Protein AF-0000000078271398 (afdb_homodimer)

InterPro domains:
  IPR007197 Radical SAM [PF04055] (53-225)
  IPR007197 Radical SAM [PS51918] (45-285)
  IPR007197 Radical SAM [SFLDS00029] (2-360)
  IPR013785 Aldolase-type TIM barrel [G3DSA:3.20.20.70] (2-348)
  IPR020050 FO synthase, subunit 2 [SFLDF00343] (2-360)
  IPR020050 FO synthase, subunit 2 [TIGR00423] (45-357)
  IPR022432 Aminodeoxyfutalosine synthase [MF_00993] (1-360)
  IPR022432 Aminodeoxyfutalosine synthase [TIGR03700] (4-357)
  IPR034405 F420, menaquinone cofactor biosynthesis [PTHR43076] (3-357)
  IPR045567 CofH/MqnC-like, C-terminal domain [PF19288] (243-355)
  IPR058240 Radical SAM superfamily [SSF102114] (18-349)

Foldseek 3Di:
DQLLVCLVVLHADDLVSLLCLVVDDLVSLLVSLLVLLCVQPNQEFEAAQEEEDAQWLCAPWDFQQFLSNCCVVPVVPTDGHDLVRLVVVVVVSVVVPHQEYEYEYHLHLPDALCRVLLSLLVNCVVPVRRAYAYDALQRLVSNCVNVVDDLLRSLVSNVVSHHQEYEAPQCQFQPVVVCCVGIPPTDHSVSNLVSLLSNLLVQGEYAHEYEDQAPDDSSRLSVRLLSLLVSQVVSVVSVSNYHHQEYEYAYRQAANGRRPDRDDDDLSNVLSSLSSSSSNNSRHSAYEDACQRVHPVSRLVSSSRNHRYHYYQHCADPRSVSSPRPSGHGDDPVVSQVSSVVSPGWYFYAHPNRHTDDIHD/DQLLVCLVVLHADDLVSLLCLVVDDLVSLLVSLLVLLCVQPNQEFEAAQEEEDAQWLCAPWDFQQFLSNCCVVPVVPTDGHDLVRLVVVVVVSVVVPHQEYEYEYHLHLVDALCRVLLSLLVNCVVPVRRAYAYDALQRLVSNCVNVVDDLLRSLVSNVVSHHQEYEAPQCQFQPVVVCCVGINPTDHSVSNLVSLLSNLLVQGEYAHEYEDQAPDDSSRLSVRLLSLLVSQVVSVVSVRNYHHQEYEYAYRQAANGRRPDRDDDDLSNVLSSLSSSSSNNSRHSAYEDACQRVHPVSRLVSSSRNHRYHYYQHAQPPGSVSSPRPSGHGDDPVVSQVSSVVSPGWYFYADPNRHTDDIHD

Radius of gyration: 27.86 Å; Cα contacts (8 Å, |Δi|>4): 1446; chains: 2; bounding box: 64×81×58 Å

Structure (mmCIF, N/CA/C/O backbone):
data_AF-0000000078271398-model_v1
#
loop_
_entity.id
_entity.type
_entity.pdbx_description
1 polymer 'Aminodeoxyfutalosine synthase'
#
loop_
_atom_site.group_PDB
_atom_site.id
_atom_site.type_symbol
_atom_site.label_atom_id
_atom_site.label_alt_id
_atom_site.label_comp_id
_atom_site.label_asym_id
_atom_site.label_entity_id
_atom_site.label_seq_id
_atom_site.pdbx_PDB_ins_code
_atom_site.Cartn_x
_atom_site.Cartn_y
_atom_site.Cartn_z
_atom_site.occupancy
_atom_site.B_iso_or_equiv
_atom_site.auth_seq_id
_atom_site.auth_comp_id
_atom_site.auth_asym_id
_atom_site.auth_atom_id
_atom_site.pdbx_PDB_model_num
ATOM 1 N N . MET A 1 1 ? -25.766 -6.652 -24.719 1 73.62 1 MET A N 1
ATOM 2 C CA . MET A 1 1 ? -25.703 -6.293 -23.312 1 73.62 1 MET A CA 1
ATOM 3 C C . MET A 1 1 ? -24.406 -5.551 -22.984 1 73.62 1 MET A C 1
ATOM 5 O O . MET A 1 1 ? -23.344 -5.93 -23.453 1 73.62 1 MET A O 1
ATOM 9 N N . ASN A 1 2 ? -24.547 -4.453 -22.328 1 91.25 2 ASN A N 1
ATOM 10 C CA . ASN A 1 2 ? -23.344 -3.691 -22.031 1 91.25 2 ASN A CA 1
ATOM 11 C C . ASN A 1 2 ? -22.516 -4.352 -20.922 1 91.25 2 ASN A C 1
ATOM 13 O O . ASN A 1 2 ? -22.969 -5.32 -20.312 1 91.25 2 ASN A O 1
ATOM 17 N N . LEU A 1 3 ? -21.312 -4.207 -20.891 1 95.38 3 LEU A N 1
ATOM 18 C CA . LEU A 1 3 ? -20.344 -4.832 -19.984 1 95.38 3 LEU A CA 1
ATOM 19 C C . LEU A 1 3 ? -20.859 -4.84 -18.562 1 95.38 3 LEU A C 1
ATOM 21 O O . LEU A 1 3 ? -20.766 -5.855 -17.859 1 95.38 3 LEU A O 1
ATOM 25 N N . ILE A 1 4 ? -21.531 -3.793 -18.109 1 95.31 4 ILE A N 1
ATOM 26 C CA . ILE A 1 4 ? -22.047 -3.662 -16.75 1 95.31 4 ILE A CA 1
ATOM 27 C C . ILE A 1 4 ? -23.188 -4.648 -16.531 1 95.31 4 ILE A C 1
ATOM 29 O O . ILE A 1 4 ? -23.297 -5.266 -15.477 1 95.31 4 ILE A O 1
ATOM 33 N N . ASP A 1 5 ? -24.047 -4.801 -17.547 1 95.56 5 ASP A N 1
ATOM 34 C CA . ASP A 1 5 ? -25.141 -5.766 -17.469 1 95.56 5 ASP A CA 1
ATOM 35 C C . ASP A 1 5 ? -24.609 -7.188 -17.297 1 95.56 5 ASP A C 1
ATOM 37 O O . ASP A 1 5 ? -25.156 -7.977 -16.531 1 95.56 5 ASP A O 1
ATOM 41 N N . LYS A 1 6 ? -23.594 -7.477 -18.047 1 96.25 6 LYS A N 1
ATOM 42 C CA . LYS A 1 6 ? -23 -8.805 -17.953 1 96.25 6 LYS A CA 1
ATOM 43 C C . LYS A 1 6 ? -22.422 -9.047 -16.562 1 96.25 6 LYS A C 1
ATOM 45 O O . LYS A 1 6 ? -22.578 -10.141 -16.016 1 96.25 6 LYS A O 1
ATOM 50 N N . LEU A 1 7 ? -21.75 -8.016 -16 1 96 7 LEU A N 1
ATOM 51 C CA . LEU A 1 7 ? -21.188 -8.117 -14.656 1 96 7 LEU A CA 1
ATOM 52 C C . LEU A 1 7 ? -22.297 -8.281 -13.617 1 96 7 LEU A C 1
ATOM 54 O O . LEU A 1 7 ? -22.172 -9.102 -12.703 1 96 7 LEU A O 1
ATOM 58 N N . GLU A 1 8 ? -23.422 -7.562 -13.805 1 95.31 8 GLU A N 1
ATOM 59 C CA . GLU A 1 8 ? -24.547 -7.633 -12.883 1 95.31 8 GLU A CA 1
ATOM 60 C C . GLU A 1 8 ? -25.172 -9.023 -12.883 1 95.31 8 GLU A C 1
ATOM 62 O O . GLU A 1 8 ? -25.656 -9.492 -11.852 1 95.31 8 GLU A O 1
ATOM 67 N N . ASN A 1 9 ? -25.078 -9.672 -13.992 1 94.12 9 ASN A N 1
ATOM 68 C CA . ASN A 1 9 ? -25.703 -10.977 -14.141 1 94.12 9 ASN A CA 1
ATOM 69 C C . ASN A 1 9 ? -24.688 -12.109 -14.031 1 94.12 9 ASN A C 1
ATOM 71 O O . ASN A 1 9 ? -25 -13.258 -14.344 1 94.12 9 ASN A O 1
ATOM 75 N N . ASN A 1 10 ? -23.453 -11.797 -13.695 1 92 10 ASN A N 1
ATOM 76 C CA . ASN A 1 10 ? -22.375 -12.773 -13.516 1 92 10 ASN A CA 1
ATOM 77 C C . ASN A 1 10 ? -22.141 -13.594 -14.781 1 92 10 ASN A C 1
ATOM 79 O O . ASN A 1 10 ? -21.953 -14.812 -14.703 1 92 10 ASN A O 1
ATOM 83 N N . GLN A 1 11 ? -22.281 -12.914 -15.844 1 95.44 11 GLN A N 1
ATOM 84 C CA . GLN A 1 11 ? -22.031 -13.602 -17.109 1 95.44 11 GLN A CA 1
ATOM 85 C C . GLN A 1 11 ? -20.531 -13.742 -17.359 1 95.44 11 GLN A C 1
ATOM 87 O O . GLN A 1 11 ? -19.766 -12.812 -17.141 1 95.44 11 GLN A O 1
ATOM 92 N N . ARG A 1 12 ? -20.172 -14.969 -17.781 1 96.94 12 ARG A N 1
ATOM 93 C CA . ARG A 1 12 ? -18.781 -15.227 -18.125 1 96.94 12 ARG A CA 1
ATOM 94 C C . ARG A 1 12 ? -18.328 -14.359 -19.297 1 96.94 12 ARG A C 1
ATOM 96 O O . ARG A 1 12 ? -19.016 -14.281 -20.312 1 96.94 12 ARG A O 1
ATOM 103 N N . LEU A 1 13 ? -17.188 -13.68 -19.156 1 97.88 13 LEU A N 1
ATOM 104 C CA . LEU A 1 13 ? -16.688 -12.742 -20.172 1 97.88 13 LEU A CA 1
ATOM 105 C C . LEU A 1 13 ? -15.641 -13.406 -21.062 1 97.88 13 LEU A C 1
ATOM 107 O O . LEU A 1 13 ? -14.805 -14.172 -20.578 1 97.88 13 LEU A O 1
ATOM 111 N N . GLU A 1 14 ? -15.727 -13.117 -22.297 1 97.44 14 GLU A N 1
ATOM 112 C CA . GLU A 1 14 ? -14.703 -13.523 -23.25 1 97.44 14 GLU A CA 1
ATOM 113 C C . GLU A 1 14 ? -13.742 -12.375 -23.547 1 97.44 14 GLU A C 1
ATOM 115 O O . GLU A 1 14 ? -13.812 -11.32 -22.922 1 97.44 14 GLU A O 1
ATOM 120 N N . PHE A 1 15 ? -12.844 -12.602 -24.453 1 97.5 15 PHE A N 1
ATOM 121 C CA . PHE A 1 15 ? -11.703 -11.727 -24.672 1 97.5 15 PHE A CA 1
ATOM 122 C C . PHE A 1 15 ? -12.164 -10.297 -24.938 1 97.5 15 PHE A C 1
ATOM 124 O O . PHE A 1 15 ? -11.68 -9.359 -24.297 1 97.5 15 PHE A O 1
ATOM 131 N N . ASP A 1 16 ? -13.148 -10.078 -25.797 1 96.25 16 ASP A N 1
ATOM 132 C CA . ASP A 1 16 ? -13.555 -8.75 -26.234 1 96.25 16 ASP A CA 1
ATOM 133 C C . ASP A 1 16 ? -14.148 -7.949 -25.078 1 96.25 16 ASP A C 1
ATOM 135 O O . ASP A 1 16 ? -13.891 -6.75 -24.938 1 96.25 16 ASP A O 1
ATOM 139 N N . ASP A 1 17 ? -14.891 -8.633 -24.266 1 96.88 17 ASP A N 1
ATOM 140 C CA . ASP A 1 17 ? -15.461 -7.98 -23.094 1 96.88 17 ASP A CA 1
ATOM 141 C C . ASP A 1 17 ? -14.406 -7.809 -21.984 1 96.88 17 ASP A C 1
ATOM 143 O O . ASP A 1 17 ? -14.406 -6.809 -21.266 1 96.88 17 ASP A O 1
ATOM 147 N N . ALA A 1 18 ? -13.5 -8.781 -21.891 1 97.75 18 ALA A N 1
ATOM 148 C CA . ALA A 1 18 ? -12.5 -8.797 -20.828 1 97.75 18 ALA A CA 1
ATOM 149 C C . ALA A 1 18 ? -11.57 -7.59 -20.922 1 97.75 18 ALA A C 1
ATOM 151 O O . ALA A 1 18 ? -11.227 -6.973 -19.922 1 97.75 18 ALA A O 1
ATOM 152 N N . ILE A 1 19 ? -11.203 -7.246 -22.141 1 97.31 19 ILE A N 1
ATOM 153 C CA . ILE A 1 19 ? -10.273 -6.145 -22.359 1 97.31 19 ILE A CA 1
ATOM 154 C C . ILE A 1 19 ? -10.922 -4.832 -21.906 1 97.31 19 ILE A C 1
ATOM 156 O O . ILE A 1 19 ? -10.234 -3.934 -21.422 1 97.31 19 ILE A O 1
ATOM 160 N N . LYS A 1 20 ? -12.227 -4.719 -22.016 1 97.5 20 LYS A N 1
ATOM 161 C CA . LYS A 1 20 ? -12.961 -3.496 -21.688 1 97.5 20 LYS A CA 1
ATOM 162 C C . LYS A 1 20 ? -13.031 -3.281 -20.188 1 97.5 20 LYS A C 1
ATOM 164 O O . LYS A 1 20 ? -13.367 -2.188 -19.719 1 97.5 20 LYS A O 1
ATOM 169 N N . LEU A 1 21 ? -12.719 -4.281 -19.422 1 98 21 LEU A N 1
ATOM 170 C CA . LEU A 1 21 ? -12.719 -4.148 -17.969 1 98 21 LEU A CA 1
ATOM 171 C C . LEU A 1 21 ? -11.703 -3.107 -17.516 1 98 21 LEU A C 1
ATOM 173 O O . LEU A 1 21 ? -11.914 -2.416 -16.516 1 98 21 LEU A O 1
ATOM 177 N N . TYR A 1 22 ? -10.602 -3 -18.281 1 95.56 22 TYR A N 1
ATOM 178 C CA . TYR A 1 22 ? -9.555 -2.043 -17.938 1 95.56 22 TYR A CA 1
ATOM 179 C C . TYR A 1 22 ? -10.07 -0.612 -18.047 1 95.56 22 TYR A C 1
ATOM 181 O O . TYR A 1 22 ? -9.484 0.311 -17.469 1 95.56 22 TYR A O 1
ATOM 189 N N . ASP A 1 23 ? -11.156 -0.439 -18.781 1 94.56 23 ASP A N 1
ATOM 190 C CA . ASP A 1 23 ? -11.695 0.899 -19 1 94.56 23 ASP A CA 1
ATOM 191 C C . ASP A 1 23 ? -12.625 1.321 -17.859 1 94.56 23 ASP A C 1
ATOM 193 O O . ASP A 1 23 ? -12.977 2.496 -17.75 1 94.56 23 ASP A O 1
ATOM 197 N N . LEU A 1 24 ? -13.039 0.385 -17.062 1 94.69 24 LEU A N 1
ATOM 198 C CA . LEU A 1 24 ? -13.891 0.715 -15.93 1 94.69 24 LEU A CA 1
ATOM 199 C C . LEU A 1 24 ? -13.109 1.455 -14.852 1 94.69 24 LEU A C 1
ATOM 201 O O . LEU A 1 24 ? -11.898 1.24 -14.703 1 94.69 24 LEU A O 1
ATOM 205 N N . ASP A 1 25 ? -13.805 2.318 -14.164 1 92.5 25 ASP A N 1
ATOM 206 C CA . ASP A 1 25 ? -13.156 2.961 -13.016 1 92.5 25 ASP A CA 1
ATOM 207 C C . ASP A 1 25 ? -12.867 1.949 -11.914 1 92.5 25 ASP A C 1
ATOM 209 O O . ASP A 1 25 ? -13.523 0.914 -11.82 1 92.5 25 ASP A O 1
ATOM 213 N N . LEU A 1 26 ? -11.93 2.26 -11.109 1 93.75 26 LEU A N 1
ATOM 214 C CA . LEU A 1 26 ? -11.367 1.359 -10.109 1 93.75 26 LEU A CA 1
ATOM 215 C C . LEU A 1 26 ? -12.453 0.861 -9.164 1 93.75 26 LEU A C 1
ATOM 217 O O . LEU A 1 26 ? -12.492 -0.323 -8.82 1 93.75 26 LEU A O 1
ATOM 221 N N . PHE A 1 27 ? -13.391 1.718 -8.766 1 94.12 27 PHE A N 1
ATOM 222 C CA . PHE A 1 27 ? -14.391 1.393 -7.75 1 94.12 27 PHE A CA 1
ATOM 223 C C . PHE A 1 27 ? -15.445 0.442 -8.312 1 94.12 27 PHE A C 1
ATOM 225 O O . PHE A 1 27 ? -15.859 -0.495 -7.629 1 94.12 27 PHE A O 1
ATOM 232 N N . THR A 1 28 ? -15.828 0.708 -9.57 1 94.5 28 THR A N 1
ATOM 233 C CA . THR A 1 28 ? -16.766 -0.199 -10.219 1 94.5 28 THR A CA 1
ATOM 234 C C . THR A 1 28 ? -16.156 -1.589 -10.375 1 94.5 28 THR A C 1
ATOM 236 O O . THR A 1 28 ? -16.797 -2.592 -10.039 1 94.5 28 THR A O 1
ATOM 239 N N . LEU A 1 29 ? -14.961 -1.568 -10.859 1 95.5 29 LEU A N 1
ATOM 240 C CA . LEU A 1 29 ? -14.258 -2.832 -11.039 1 95.5 29 LEU A CA 1
ATOM 241 C C . LEU A 1 29 ? -14.109 -3.562 -9.711 1 95.5 29 LEU A C 1
ATOM 243 O O . LEU A 1 29 ? -14.383 -4.762 -9.617 1 95.5 29 LEU A O 1
ATOM 247 N N . GLY A 1 30 ? -13.664 -2.846 -8.672 1 96.06 30 GLY A N 1
ATOM 248 C CA . GLY A 1 30 ? -13.492 -3.414 -7.348 1 96.06 30 GLY A CA 1
ATOM 249 C C . GLY A 1 30 ? -14.773 -3.969 -6.766 1 96.06 30 GLY A C 1
ATOM 250 O O . GLY A 1 30 ? -14.781 -5.047 -6.164 1 96.06 30 GLY A O 1
ATOM 251 N N . LYS A 1 31 ? -15.852 -3.273 -6.977 1 95.25 31 LYS A N 1
ATOM 252 C CA . LYS A 1 31 ? -17.156 -3.682 -6.465 1 95.25 31 LYS A CA 1
ATOM 253 C C . LYS A 1 31 ? -17.562 -5.055 -7 1 95.25 31 LYS A C 1
ATOM 255 O O . LYS A 1 31 ? -17.953 -5.938 -6.23 1 95.25 31 LYS A O 1
ATOM 260 N N . TYR A 1 32 ? -17.422 -5.223 -8.273 1 96.75 32 TYR A N 1
ATOM 261 C CA . TYR A 1 32 ? -17.812 -6.492 -8.875 1 96.75 32 TYR A CA 1
ATOM 262 C C . TYR A 1 32 ? -16.844 -7.605 -8.5 1 96.75 32 TYR A C 1
ATOM 264 O O . TYR A 1 32 ? -17.266 -8.727 -8.219 1 96.75 32 TYR A O 1
ATOM 272 N N . ALA A 1 33 ? -15.531 -7.285 -8.531 1 97.94 33 ALA A N 1
ATOM 273 C CA . ALA A 1 33 ? -14.539 -8.281 -8.125 1 97.94 33 ALA A CA 1
ATOM 274 C C . ALA A 1 33 ? -14.766 -8.734 -6.684 1 97.94 33 ALA A C 1
ATOM 276 O O . ALA A 1 33 ? -14.719 -9.93 -6.387 1 97.94 33 ALA A O 1
ATOM 277 N N . ASN A 1 34 ? -15.062 -7.785 -5.832 1 96.62 34 ASN A N 1
ATOM 278 C CA . ASN A 1 34 ? -15.273 -8.094 -4.422 1 96.62 34 ASN A CA 1
ATOM 279 C C . ASN A 1 34 ? -16.562 -8.875 -4.199 1 96.62 34 ASN A C 1
ATOM 281 O O . ASN A 1 34 ? -16.641 -9.719 -3.309 1 96.62 34 ASN A O 1
ATOM 285 N N . LYS A 1 35 ? -17.562 -8.516 -4.965 1 96.44 35 LYS A N 1
ATOM 286 C CA . LYS A 1 35 ? -18.812 -9.289 -4.891 1 96.44 35 LYS A CA 1
ATOM 287 C C . LYS A 1 35 ? -18.547 -10.766 -5.164 1 96.44 35 LYS A C 1
ATOM 289 O O . LYS A 1 35 ? -19.047 -11.633 -4.434 1 96.44 35 LYS A O 1
ATOM 294 N N . ILE A 1 36 ? -17.766 -11.07 -6.152 1 97.44 36 ILE A N 1
ATOM 295 C CA . ILE A 1 36 ? -17.438 -12.438 -6.516 1 97.44 36 ILE A CA 1
ATOM 296 C C . ILE A 1 36 ? -16.594 -13.078 -5.406 1 97.44 36 ILE A C 1
ATOM 298 O O . ILE A 1 36 ? -16.859 -14.203 -4.992 1 97.44 36 ILE A O 1
ATOM 302 N N . ARG A 1 37 ? -15.648 -12.336 -4.941 1 97.38 37 ARG A N 1
ATOM 303 C CA . ARG A 1 37 ? -14.773 -12.812 -3.873 1 97.38 37 ARG A CA 1
ATOM 304 C C . ARG A 1 37 ? -15.578 -13.164 -2.625 1 97.38 37 ARG A C 1
ATOM 306 O O . ARG A 1 37 ? -15.352 -14.211 -2.01 1 97.38 37 ARG A O 1
ATOM 313 N N . GLU A 1 38 ? -16.5 -12.344 -2.221 1 96.5 38 GLU A N 1
ATOM 314 C CA . GLU A 1 38 ? -17.297 -12.57 -1.025 1 96.5 38 GLU A CA 1
ATOM 315 C C . GLU A 1 38 ? -18.219 -13.781 -1.201 1 96.5 38 GLU A C 1
ATOM 317 O O . GLU A 1 38 ? -18.484 -14.508 -0.243 1 96.5 38 GLU A O 1
ATOM 322 N N . ALA A 1 39 ? -18.703 -13.938 -2.383 1 96.69 39 ALA A N 1
ATOM 323 C CA . ALA A 1 39 ? -19.531 -15.102 -2.658 1 96.69 39 ALA A CA 1
ATOM 324 C C . ALA A 1 39 ? -18.734 -16.391 -2.508 1 96.69 39 ALA A C 1
ATOM 326 O O . ALA A 1 39 ? -19.281 -17.422 -2.086 1 96.69 39 ALA A O 1
ATOM 327 N N . LYS A 1 40 ? -17.438 -16.375 -2.764 1 96.81 40 LYS A N 1
ATOM 328 C CA . LYS A 1 40 ? -16.594 -17.578 -2.74 1 96.81 40 LYS A CA 1
ATOM 329 C C . LYS A 1 40 ? -16 -17.797 -1.354 1 96.81 40 LYS A C 1
ATOM 331 O O . LYS A 1 40 ? -15.953 -18.922 -0.866 1 96.81 40 LYS A O 1
ATOM 336 N N . ASN A 1 41 ? -15.547 -16.688 -0.796 1 96.88 41 ASN A N 1
ATOM 337 C CA . ASN A 1 41 ? -14.695 -16.859 0.373 1 96.88 41 ASN A CA 1
ATOM 338 C C . ASN A 1 41 ? -15.164 -16 1.543 1 96.88 41 ASN A C 1
ATOM 340 O O . ASN A 1 41 ? -14.523 -15.969 2.594 1 96.88 41 ASN A O 1
ATOM 344 N N . GLY A 1 42 ? -16.281 -15.273 1.377 1 96.5 42 GLY A N 1
ATOM 345 C CA . GLY A 1 42 ? -16.719 -14.367 2.428 1 96.5 42 GLY A CA 1
ATOM 346 C C . GLY A 1 42 ? -15.688 -13.32 2.777 1 96.5 42 GLY A C 1
ATOM 347 O O . GLY A 1 42 ? -15.109 -12.688 1.887 1 96.5 42 GLY A O 1
ATOM 348 N N . LYS A 1 43 ? -15.461 -13.078 4.062 1 95.69 43 LYS A N 1
ATOM 349 C CA . LYS A 1 43 ? -14.5 -12.086 4.52 1 95.69 43 LYS A CA 1
ATOM 350 C C . LYS A 1 43 ? -13.172 -12.734 4.895 1 95.69 43 LYS A C 1
ATOM 352 O O . LYS A 1 43 ? -12.297 -12.086 5.473 1 95.69 43 LYS A O 1
ATOM 357 N N . LYS A 1 44 ? -13.016 -13.953 4.562 1 98 44 LYS A N 1
ATOM 358 C CA . LYS A 1 44 ? -11.805 -14.68 4.934 1 98 44 LYS A CA 1
ATOM 359 C C . LYS A 1 44 ? -10.617 -14.234 4.086 1 98 44 LYS A C 1
ATOM 361 O O . LYS A 1 44 ? -10.75 -14.023 2.879 1 98 44 LYS A O 1
ATOM 366 N N . VAL A 1 45 ? -9.531 -14.047 4.676 1 97.06 45 VAL A N 1
ATOM 367 C CA . VAL A 1 45 ? -8.234 -13.828 4.043 1 97.06 45 VAL A CA 1
ATOM 368 C C . VAL A 1 45 ? -7.25 -14.898 4.5 1 97.06 45 VAL A C 1
ATOM 370 O O . VAL A 1 45 ? -7.023 -15.07 5.699 1 97.06 45 VAL A O 1
ATOM 373 N N . TYR A 1 46 ? -6.703 -15.547 3.557 1 96.56 46 TYR A N 1
ATOM 374 C CA . TYR A 1 46 ? -5.895 -16.719 3.861 1 96.56 46 TYR A CA 1
ATOM 375 C C . TYR A 1 46 ? -4.414 -16.359 3.914 1 96.56 46 TYR A C 1
ATOM 377 O O . TYR A 1 46 ? -3.973 -15.414 3.256 1 96.56 46 TYR A O 1
ATOM 385 N N . PHE A 1 47 ? -3.703 -17.062 4.75 1 93.25 47 PHE A N 1
ATOM 386 C CA . PHE A 1 47 ? -2.246 -17.016 4.785 1 93.25 47 PHE A CA 1
ATOM 387 C C . PHE A 1 47 ? -1.671 -18.359 5.188 1 93.25 47 PHE A C 1
ATOM 389 O O . PHE A 1 47 ? -2.391 -19.219 5.703 1 93.25 47 PHE A O 1
ATOM 396 N N . ASN A 1 48 ? -0.465 -18.578 4.824 1 92.06 48 ASN A N 1
ATOM 397 C CA . ASN A 1 48 ? 0.176 -19.828 5.191 1 92.06 48 ASN A CA 1
ATOM 398 C C . ASN A 1 48 ? 1.549 -19.594 5.812 1 92.06 48 ASN A C 1
ATOM 400 O O . ASN A 1 48 ? 2.057 -18.469 5.812 1 92.06 48 ASN A O 1
ATOM 404 N N . ILE A 1 49 ? 1.981 -20.578 6.496 1 87.88 49 ILE A N 1
ATOM 405 C CA . ILE A 1 49 ? 3.344 -20.609 7.02 1 87.88 49 ILE A CA 1
ATOM 406 C C . ILE A 1 49 ? 4.203 -21.531 6.16 1 87.88 49 ILE A C 1
ATOM 408 O O . ILE A 1 49 ? 4.074 -22.75 6.23 1 87.88 49 ILE A O 1
ATOM 412 N N . ASN A 1 50 ? 4.957 -20.906 5.316 1 87.88 50 ASN A N 1
ATOM 413 C CA . ASN A 1 50 ? 5.762 -21.688 4.379 1 87.88 50 ASN A CA 1
ATOM 414 C C . ASN A 1 50 ? 7.191 -21.156 4.297 1 87.88 50 ASN A C 1
ATOM 416 O O . ASN A 1 50 ? 7.52 -20.141 4.902 1 87.88 50 ASN A O 1
ATOM 420 N N . ARG A 1 51 ? 8.023 -22 3.717 1 87.38 51 ARG A N 1
ATOM 421 C CA . ARG A 1 51 ? 9.422 -21.672 3.475 1 87.38 51 ARG A CA 1
ATOM 422 C C . ARG A 1 51 ? 9.82 -21.984 2.033 1 87.38 51 ARG A C 1
ATOM 424 O O . ARG A 1 51 ? 9.508 -23.047 1.515 1 87.38 51 ARG A O 1
ATOM 431 N N . HIS A 1 52 ? 10.453 -21.016 1.473 1 88.88 52 HIS A N 1
ATOM 432 C CA . HIS A 1 52 ? 11.016 -21.219 0.145 1 88.88 52 HIS A CA 1
ATOM 433 C C . HIS A 1 52 ? 12.469 -21.672 0.233 1 88.88 52 HIS A C 1
ATOM 435 O O . HIS A 1 52 ? 13.266 -21.094 0.979 1 88.88 52 HIS A O 1
ATOM 441 N N . ILE A 1 53 ? 12.773 -22.719 -0.362 1 90.81 53 ILE A N 1
ATOM 442 C CA . ILE A 1 53 ? 14.148 -23.203 -0.473 1 90.81 53 ILE A CA 1
ATOM 443 C C . ILE A 1 53 ? 14.547 -23.281 -1.943 1 90.81 53 ILE A C 1
ATOM 445 O O . ILE A 1 53 ? 13.82 -23.828 -2.768 1 90.81 53 ILE A O 1
ATOM 449 N N . ASN A 1 54 ? 15.594 -22.688 -2.295 1 91.62 54 ASN A N 1
ATOM 450 C CA . ASN A 1 54 ? 16.172 -22.703 -3.637 1 91.62 54 ASN A CA 1
ATOM 451 C C . ASN A 1 54 ? 17.5 -23.453 -3.664 1 91.62 54 ASN A C 1
ATOM 453 O O . ASN A 1 54 ? 18.562 -22.844 -3.43 1 91.62 54 ASN A O 1
ATOM 457 N N . PRO A 1 55 ? 17.484 -24.594 -4.004 1 92.5 55 PRO A N 1
ATOM 458 C CA . PRO A 1 55 ? 18.641 -25.469 -3.83 1 92.5 55 PRO A CA 1
ATOM 459 C C . PRO A 1 55 ? 19.844 -25.047 -4.676 1 92.5 55 PRO A C 1
ATOM 461 O O . PRO A 1 55 ? 20.984 -25.359 -4.34 1 92.5 55 PRO A O 1
ATOM 464 N N . THR A 1 56 ? 19.609 -24.391 -5.773 1 89.81 56 THR A N 1
ATOM 465 C CA . THR A 1 56 ? 20.703 -23.922 -6.621 1 89.81 56 THR A CA 1
ATOM 466 C C . THR A 1 56 ? 20.297 -22.656 -7.383 1 89.81 56 THR A C 1
ATOM 468 O O . THR A 1 56 ? 19.125 -22.453 -7.68 1 89.81 56 THR A O 1
ATOM 471 N N . ASN A 1 57 ? 21.281 -21.797 -7.684 1 87.19 57 ASN A N 1
ATOM 472 C CA . ASN A 1 57 ? 21.031 -20.609 -8.492 1 87.19 57 ASN A CA 1
ATOM 473 C C . ASN A 1 57 ? 21.797 -20.656 -9.805 1 87.19 57 ASN A C 1
ATOM 475 O O . ASN A 1 57 ? 21.906 -19.641 -10.492 1 87.19 57 ASN A O 1
ATOM 479 N N . LEU A 1 58 ? 22.391 -21.828 -10.047 1 84.75 58 LEU A N 1
ATOM 480 C CA . LEU A 1 58 ? 23 -22.047 -11.352 1 84.75 58 LEU A CA 1
ATOM 481 C C . LEU A 1 58 ? 21.953 -22.453 -12.383 1 84.75 58 LEU A C 1
ATOM 483 O O . LEU A 1 58 ? 21.297 -23.484 -12.234 1 84.75 58 LEU A O 1
ATOM 487 N N . CYS A 1 59 ? 21.859 -21.562 -13.461 1 86.31 59 CYS A N 1
ATOM 488 C CA . CYS A 1 59 ? 20.75 -21.797 -14.367 1 86.31 59 CYS A CA 1
ATOM 489 C C . CYS A 1 59 ? 21.219 -21.859 -15.812 1 86.31 59 CYS A C 1
ATOM 491 O O . CYS A 1 59 ? 22.016 -21.016 -16.25 1 86.31 59 CYS A O 1
ATOM 493 N N . ALA A 1 60 ? 20.672 -22.812 -16.406 1 83.25 60 ALA A N 1
ATOM 494 C CA . ALA A 1 60 ? 20.969 -22.969 -17.828 1 83.25 60 ALA A CA 1
ATOM 495 C C . ALA A 1 60 ? 20.234 -21.922 -18.656 1 83.25 60 ALA A C 1
ATOM 497 O O . ALA A 1 60 ? 20.656 -21.594 -19.781 1 83.25 60 ALA A O 1
ATOM 498 N N . ASP A 1 61 ? 19.125 -21.391 -18.172 1 81.06 61 ASP A N 1
ATOM 499 C CA . ASP A 1 61 ? 18.328 -20.391 -18.875 1 81.06 61 ASP A CA 1
ATOM 500 C C . ASP A 1 61 ? 18.859 -18.984 -18.625 1 81.06 61 ASP A C 1
ATOM 502 O O . ASP A 1 61 ? 19.594 -18.75 -17.672 1 81.06 61 ASP A O 1
ATOM 506 N N . VAL A 1 62 ? 18.469 -18.094 -19.594 1 76.94 62 VAL A N 1
ATOM 507 C CA . VAL A 1 62 ? 18.969 -16.719 -19.484 1 76.94 62 VAL A CA 1
ATOM 508 C C . VAL A 1 62 ? 17.797 -15.742 -19.516 1 76.94 62 VAL A C 1
ATOM 510 O O . VAL A 1 62 ? 17.688 -14.922 -20.438 1 76.94 62 VAL A O 1
ATOM 513 N N . CYS A 1 63 ? 17.016 -15.883 -18.516 1 82.31 63 CYS A N 1
ATOM 514 C CA . CYS A 1 63 ? 15.867 -14.984 -18.469 1 82.31 63 CYS A CA 1
ATOM 515 C C . CYS A 1 63 ? 16.297 -13.562 -18.125 1 82.31 63 CYS A C 1
ATOM 517 O O . CYS A 1 63 ? 17.016 -13.352 -17.141 1 82.31 63 CYS A O 1
ATOM 519 N N . LYS A 1 64 ? 15.766 -12.57 -18.75 1 79.19 64 LYS A N 1
ATOM 520 C CA . LYS A 1 64 ? 16.219 -11.188 -18.625 1 79.19 64 LYS A CA 1
ATOM 521 C C . LYS A 1 64 ? 15.664 -10.523 -17.375 1 79.19 64 LYS A C 1
ATOM 523 O O . LYS A 1 64 ? 16.188 -9.5 -16.922 1 79.19 64 LYS A O 1
ATOM 528 N N . PHE A 1 65 ? 14.664 -11.133 -16.859 1 78.44 65 PHE A N 1
ATOM 529 C CA . PHE A 1 65 ? 14 -10.516 -15.719 1 78.44 65 PHE A CA 1
ATOM 530 C C . PHE A 1 65 ? 14.453 -11.164 -14.414 1 78.44 65 PHE A C 1
ATOM 532 O O . PHE A 1 65 ? 14.078 -10.719 -13.328 1 78.44 65 PHE A O 1
ATOM 539 N N . CYS A 1 66 ? 15.211 -12.188 -14.547 1 75.25 66 CYS A N 1
ATOM 540 C CA . CYS A 1 66 ? 15.539 -12.984 -13.367 1 75.25 66 CYS A CA 1
ATOM 541 C C . CYS A 1 66 ? 16.766 -12.43 -12.664 1 75.25 66 CYS A C 1
ATOM 543 O O . CYS A 1 66 ? 17.844 -12.375 -13.25 1 75.25 66 CYS A O 1
ATOM 545 N N . ALA A 1 67 ? 16.562 -12.086 -11.453 1 67.19 67 ALA A N 1
ATOM 546 C CA . ALA A 1 67 ? 17.672 -11.57 -10.68 1 67.19 67 ALA A CA 1
ATOM 547 C C . ALA A 1 67 ? 18.375 -12.68 -9.898 1 67.19 67 ALA A C 1
ATOM 549 O O . ALA A 1 67 ? 19.422 -12.461 -9.281 1 67.19 67 ALA A O 1
ATOM 550 N N . PHE A 1 68 ? 17.812 -13.844 -9.961 1 69.25 68 PHE A N 1
ATOM 551 C CA . PHE A 1 68 ? 18.266 -14.945 -9.117 1 69.25 68 PHE A CA 1
ATOM 552 C C . PHE A 1 68 ? 19.453 -15.656 -9.75 1 69.25 68 PHE A C 1
ATOM 554 O O . PHE A 1 68 ? 20.375 -16.078 -9.047 1 69.25 68 PHE A O 1
ATOM 561 N N . SER A 1 69 ? 19.344 -15.766 -11.031 1 62.16 69 SER A N 1
ATOM 562 C CA . SER A 1 69 ? 20.438 -16.484 -11.688 1 62.16 69 SER A CA 1
ATOM 563 C C . SER A 1 69 ? 21.703 -15.648 -11.703 1 62.16 69 SER A C 1
ATOM 565 O O . SER A 1 69 ? 21.891 -14.789 -12.57 1 62.16 69 SER A O 1
ATOM 567 N N . SER A 1 70 ? 22.438 -15.492 -10.562 1 55.34 70 SER A N 1
ATOM 568 C CA . SER A 1 70 ? 23.547 -14.617 -10.242 1 55.34 70 SER A CA 1
ATOM 569 C C . SER A 1 70 ? 24.781 -14.945 -11.102 1 55.34 70 SER A C 1
ATOM 571 O O . SER A 1 70 ? 25.703 -14.141 -11.188 1 55.34 70 SER A O 1
ATOM 573 N N . HIS A 1 71 ? 24.75 -16.234 -11.617 1 55.53 71 HIS A N 1
ATOM 574 C CA . HIS A 1 71 ? 26.016 -16.578 -12.234 1 55.53 71 HIS A CA 1
ATOM 575 C C . HIS A 1 71 ? 26.344 -15.625 -13.383 1 55.53 71 HIS A C 1
ATOM 577 O O . HIS A 1 71 ? 27.516 -15.484 -13.766 1 55.53 71 HIS A O 1
ATOM 583 N N . ARG A 1 72 ? 25.328 -14.969 -13.727 1 55.38 72 ARG A N 1
ATOM 584 C CA . ARG A 1 72 ? 25.594 -14.047 -14.82 1 55.38 72 ARG A CA 1
ATOM 585 C C . ARG A 1 72 ? 26.172 -12.734 -14.305 1 55.38 72 ARG A C 1
ATOM 587 O O . ARG A 1 72 ? 26.922 -12.062 -15.008 1 55.38 72 ARG A O 1
ATOM 594 N N . GLN A 1 73 ? 25.766 -12.477 -13.047 1 55.56 73 GLN A N 1
ATOM 595 C CA . GLN A 1 73 ? 26.312 -11.219 -12.531 1 55.56 73 GLN A CA 1
ATOM 596 C C . GLN A 1 73 ? 27.656 -11.438 -11.867 1 55.56 73 GLN A C 1
ATOM 598 O O . GLN A 1 73 ? 28.562 -10.602 -12.008 1 55.56 73 GLN A O 1
ATOM 603 N N . SER A 1 74 ? 27.812 -12.531 -11.125 1 59.53 74 SER A N 1
ATOM 604 C CA . SER A 1 74 ? 29.109 -12.82 -10.523 1 59.53 74 SER A CA 1
ATOM 605 C C . SER A 1 74 ? 29.266 -14.305 -10.211 1 59.53 74 SER A C 1
ATOM 607 O O . SER A 1 74 ? 28.469 -14.867 -9.453 1 59.53 74 SER A O 1
ATOM 609 N N . ALA A 1 75 ? 30.125 -14.984 -10.922 1 61.72 75 ALA A N 1
ATOM 610 C CA . ALA A 1 75 ? 30.438 -16.391 -10.719 1 61.72 75 ALA A CA 1
ATOM 611 C C . ALA A 1 75 ? 30.609 -16.719 -9.242 1 61.72 75 ALA A C 1
ATOM 613 O O . ALA A 1 75 ? 30.281 -17.828 -8.797 1 61.72 75 ALA A O 1
ATOM 614 N N . ASP A 1 76 ? 31.094 -15.797 -8.461 1 70.25 76 ASP A N 1
ATOM 615 C CA . ASP A 1 76 ? 31.391 -15.992 -7.043 1 70.25 76 ASP A CA 1
ATOM 616 C C . ASP A 1 76 ? 30.109 -16.109 -6.23 1 70.25 76 ASP A C 1
ATOM 618 O O . ASP A 1 76 ? 30.125 -16.594 -5.098 1 70.25 76 ASP A O 1
ATOM 622 N N . LYS A 1 77 ? 29 -15.828 -6.926 1 77.69 77 LYS A N 1
ATOM 623 C CA . LYS A 1 77 ? 27.75 -15.836 -6.176 1 77.69 77 LYS A CA 1
ATOM 624 C C . LYS A 1 77 ? 26.922 -17.078 -6.504 1 77.69 77 LYS A C 1
ATOM 626 O O . LYS A 1 77 ? 25.828 -17.266 -5.949 1 77.69 77 LYS A O 1
ATOM 631 N N . SER A 1 78 ? 27.5 -18.016 -7.316 1 82.31 78 SER A N 1
ATOM 632 C CA . SER A 1 78 ? 26.797 -19.234 -7.688 1 82.31 78 SER A CA 1
ATOM 633 C C . SER A 1 78 ? 26.906 -20.281 -6.594 1 82.31 78 SER A C 1
ATOM 635 O O . SER A 1 78 ? 27.938 -20.391 -5.918 1 82.31 78 SER A O 1
ATOM 637 N N . TYR A 1 79 ? 25.766 -21.094 -6.418 1 88.56 79 TYR A N 1
ATOM 638 C CA . TYR A 1 79 ? 25.797 -22.141 -5.402 1 88.56 79 TYR A CA 1
ATOM 639 C C . TYR A 1 79 ? 24.891 -23.297 -5.781 1 88.56 79 TYR A C 1
ATOM 641 O O . TYR A 1 79 ? 23.969 -23.141 -6.586 1 88.56 79 TYR A O 1
ATOM 649 N N . THR A 1 80 ? 25.234 -24.406 -5.309 1 92.38 80 THR A N 1
ATOM 650 C CA . THR A 1 80 ? 24.422 -25.625 -5.242 1 92.38 80 THR A CA 1
ATOM 651 C C . THR A 1 80 ? 24.453 -26.219 -3.836 1 92.38 80 THR A C 1
ATOM 653 O O . THR A 1 80 ? 25.516 -26.609 -3.344 1 92.38 80 THR A O 1
ATOM 656 N N . MET A 1 81 ? 23.312 -26.281 -3.252 1 93.62 81 MET A N 1
ATOM 657 C CA . MET A 1 81 ? 23.234 -26.75 -1.873 1 93.62 81 MET A CA 1
ATOM 658 C C . MET A 1 81 ? 23.469 -28.25 -1.803 1 93.62 81 MET A C 1
ATOM 660 O O . MET A 1 81 ? 23.094 -28.984 -2.721 1 93.62 81 MET A O 1
ATOM 664 N N . SER A 1 82 ? 24.109 -28.625 -0.664 1 95.31 82 SER A N 1
ATOM 665 C CA . SER A 1 82 ? 24.156 -30.062 -0.363 1 95.31 82 SER A CA 1
ATOM 666 C C . SER A 1 82 ? 22.844 -30.547 0.222 1 95.31 82 SER A C 1
ATOM 668 O O . SER A 1 82 ? 22.016 -29.75 0.67 1 95.31 82 SER A O 1
ATOM 670 N N . TYR A 1 83 ? 22.641 -31.906 0.151 1 96.25 83 TYR A N 1
ATOM 671 C CA . TYR A 1 83 ? 21.453 -32.469 0.771 1 96.25 83 TYR A CA 1
ATOM 672 C C . TYR A 1 83 ? 21.375 -32.094 2.246 1 96.25 83 TYR A C 1
ATOM 674 O O . TYR A 1 83 ? 20.297 -31.812 2.756 1 96.25 83 TYR A O 1
ATOM 682 N N . GLU A 1 84 ? 22.5 -32.094 2.891 1 96.25 84 GLU A N 1
ATOM 683 C CA . GLU A 1 84 ? 22.547 -31.766 4.312 1 96.25 84 GLU A CA 1
ATOM 684 C C . GLU A 1 84 ? 22.078 -30.328 4.566 1 96.25 84 GLU A C 1
ATOM 686 O O . GLU A 1 84 ? 21.312 -30.078 5.5 1 96.25 84 GLU A O 1
ATOM 691 N N . GLN A 1 85 ? 22.516 -29.469 3.74 1 96.12 85 GLN A N 1
ATOM 692 C CA . GLN A 1 85 ? 22.125 -28.062 3.857 1 96.12 85 GLN A CA 1
ATOM 693 C C . GLN A 1 85 ? 20.609 -27.906 3.668 1 96.12 85 GLN A C 1
ATOM 695 O O . GLN A 1 85 ? 19.969 -27.141 4.387 1 96.12 85 GLN A O 1
ATOM 700 N N . ILE A 1 86 ? 20.109 -28.594 2.721 1 95.81 86 ILE A N 1
ATOM 701 C CA . ILE A 1 86 ? 18.688 -28.516 2.408 1 95.81 86 ILE A CA 1
ATOM 702 C C . ILE A 1 86 ? 17.875 -29.047 3.584 1 95.81 86 ILE A C 1
ATOM 704 O O . ILE A 1 86 ? 16.922 -28.406 4.035 1 95.81 86 ILE A O 1
ATOM 708 N N . ILE A 1 87 ? 18.297 -30.188 4.09 1 96.62 87 ILE A N 1
ATOM 709 C CA . ILE A 1 87 ? 17.578 -30.812 5.188 1 96.62 87 ILE A CA 1
ATOM 710 C C . ILE A 1 87 ? 17.656 -29.938 6.434 1 96.62 87 ILE A C 1
ATOM 712 O O . ILE A 1 87 ? 16.688 -29.828 7.188 1 96.62 87 ILE A O 1
ATOM 716 N N . GLU A 1 88 ? 18.766 -29.328 6.621 1 96.19 88 GLU A N 1
ATOM 717 C CA . GLU A 1 88 ? 18.906 -28.406 7.742 1 96.19 88 GLU A CA 1
ATOM 718 C C . GLU A 1 88 ? 17.922 -27.234 7.633 1 96.19 88 GLU A C 1
ATOM 720 O O . GLU A 1 88 ? 17.328 -26.828 8.625 1 96.19 88 GLU A O 1
ATOM 725 N N . ALA A 1 89 ? 17.859 -26.734 6.449 1 93.69 89 ALA A N 1
ATOM 726 C CA . ALA A 1 89 ? 16.906 -25.641 6.215 1 93.69 89 ALA A CA 1
ATOM 727 C C . ALA A 1 89 ? 15.477 -26.094 6.484 1 93.69 89 ALA A C 1
ATOM 729 O O . ALA A 1 89 ? 14.695 -25.359 7.09 1 93.69 89 ALA A O 1
ATOM 730 N N . VAL A 1 90 ? 15.148 -27.25 6.078 1 95.06 90 VAL A N 1
ATOM 731 C CA . VAL A 1 90 ? 13.82 -27.797 6.289 1 95.06 90 VAL A CA 1
ATOM 732 C C . VAL A 1 90 ? 13.57 -27.984 7.781 1 95.06 90 VAL A C 1
ATOM 734 O O . VAL A 1 90 ? 12.5 -27.625 8.289 1 95.06 90 VAL A O 1
ATOM 737 N N . ASP A 1 91 ? 14.586 -28.5 8.5 1 95.62 91 ASP A N 1
ATOM 738 C CA . ASP A 1 91 ? 14.477 -28.703 9.938 1 95.62 91 ASP A CA 1
ATOM 739 C C . ASP A 1 91 ? 14.133 -27.406 10.656 1 95.62 91 ASP A C 1
ATOM 741 O O . ASP A 1 91 ? 13.234 -27.375 11.5 1 95.62 91 ASP A O 1
ATOM 745 N N . LYS A 1 92 ? 14.836 -26.438 10.305 1 92.12 92 LYS A N 1
ATOM 746 C CA . LYS A 1 92 ? 14.617 -25.125 10.914 1 92.12 92 LYS A CA 1
ATOM 747 C C . LYS A 1 92 ? 13.211 -24.609 10.633 1 92.12 92 LYS A C 1
ATOM 749 O O . LYS A 1 92 ? 12.562 -24.047 11.516 1 92.12 92 LYS A O 1
ATOM 754 N N . SER A 1 93 ? 12.781 -24.797 9.406 1 90 93 SER A N 1
ATOM 755 C CA . SER A 1 93 ? 11.461 -24.328 9 1 90 93 SER A CA 1
ATOM 756 C C . SER A 1 93 ? 10.359 -25.078 9.734 1 90 93 SER A C 1
ATOM 758 O O . SER A 1 93 ? 9.367 -24.484 10.164 1 90 93 SER A O 1
ATOM 760 N N . VAL A 1 94 ? 10.508 -26.375 9.844 1 91.38 94 VAL A N 1
ATOM 761 C CA . VAL A 1 94 ? 9.523 -27.203 10.531 1 91.38 94 VAL A CA 1
ATOM 762 C C . VAL A 1 94 ? 9.453 -26.797 12 1 91.38 94 VAL A C 1
ATOM 764 O O . VAL A 1 94 ? 8.367 -26.688 12.57 1 91.38 94 VAL A O 1
ATOM 767 N N . LEU A 1 95 ? 10.586 -26.516 12.578 1 89.5 95 LEU A N 1
ATOM 768 C CA . LEU A 1 95 ? 10.648 -26.047 13.961 1 89.5 95 LEU A CA 1
ATOM 769 C C . LEU A 1 95 ? 9.875 -24.75 14.141 1 89.5 95 LEU A C 1
ATOM 771 O O . LEU A 1 95 ? 9.281 -24.516 15.195 1 89.5 95 LEU A O 1
ATOM 775 N N . ASN A 1 96 ? 9.859 -24.031 13.094 1 84.5 96 ASN A N 1
ATOM 776 C CA . ASN A 1 96 ? 9.195 -22.734 13.148 1 84.5 96 ASN A CA 1
ATOM 777 C C . ASN A 1 96 ? 7.73 -22.844 12.727 1 84.5 96 ASN A C 1
ATOM 779 O O . ASN A 1 96 ? 7.059 -21.828 12.523 1 84.5 96 ASN A O 1
ATOM 783 N N . GLY A 1 97 ? 7.328 -24.031 12.43 1 84.69 97 GLY A N 1
ATOM 784 C CA . GLY A 1 97 ? 5.902 -24.266 12.25 1 84.69 97 GLY A CA 1
ATOM 785 C C . GLY A 1 97 ? 5.5 -24.391 10.789 1 84.69 97 GLY A C 1
ATOM 786 O O . GLY A 1 97 ? 4.312 -24.453 10.469 1 84.69 97 GLY A O 1
ATOM 787 N N . ALA A 1 98 ? 6.441 -24.469 9.875 1 88.75 98 ALA A N 1
ATOM 788 C CA . ALA A 1 98 ? 6.133 -24.594 8.445 1 88.75 98 ALA A CA 1
ATOM 789 C C . ALA A 1 98 ? 5.383 -25.891 8.156 1 88.75 98 ALA A C 1
ATOM 791 O O . ALA A 1 98 ? 5.723 -26.938 8.688 1 88.75 98 ALA A O 1
ATOM 792 N N . LYS A 1 99 ? 4.324 -25.703 7.34 1 89.38 99 LYS A N 1
ATOM 793 C CA . LYS A 1 99 ? 3.561 -26.875 6.922 1 89.38 99 LYS A CA 1
ATOM 794 C C . LYS A 1 99 ? 3.814 -27.203 5.453 1 89.38 99 LYS A C 1
ATOM 796 O O . LYS A 1 99 ? 3.441 -28.281 4.977 1 89.38 99 LYS A O 1
ATOM 801 N N . GLU A 1 100 ? 4.488 -26.297 4.832 1 93.31 100 GLU A N 1
ATOM 802 C CA . GLU A 1 100 ? 4.797 -26.438 3.41 1 93.31 100 GLU A CA 1
ATOM 803 C C . GLU A 1 100 ? 6.215 -25.969 3.104 1 93.31 100 GLU A C 1
ATOM 805 O O . GLU A 1 100 ? 6.668 -24.953 3.637 1 93.31 100 GLU A O 1
ATOM 810 N N . ILE A 1 101 ? 6.887 -26.719 2.33 1 93.88 101 ILE A N 1
ATOM 811 C CA . ILE A 1 101 ? 8.164 -26.297 1.771 1 93.88 101 ILE A CA 1
ATOM 812 C C . ILE A 1 101 ? 8.031 -26.125 0.26 1 93.88 101 ILE A C 1
ATOM 814 O O . ILE A 1 101 ? 7.574 -27.031 -0.438 1 93.88 101 ILE A O 1
ATOM 818 N N . HIS A 1 102 ? 8.312 -24.953 -0.141 1 93.38 102 HIS A N 1
ATOM 819 C CA . HIS A 1 102 ? 8.305 -24.609 -1.555 1 93.38 102 HIS A CA 1
ATOM 820 C C . HIS A 1 102 ? 9.711 -24.672 -2.145 1 93.38 102 HIS A C 1
ATOM 822 O O . HIS A 1 102 ? 10.57 -23.844 -1.821 1 93.38 102 HIS A O 1
ATOM 828 N N . ILE A 1 103 ? 9.938 -25.656 -2.965 1 93.88 103 ILE A N 1
ATOM 829 C CA . ILE A 1 103 ? 11.281 -25.875 -3.479 1 93.88 103 ILE A CA 1
ATOM 830 C C . ILE A 1 103 ? 11.305 -25.641 -4.988 1 93.88 103 ILE A C 1
ATOM 832 O O . ILE A 1 103 ? 10.789 -26.453 -5.754 1 93.88 103 ILE A O 1
ATOM 836 N N . VAL A 1 104 ? 11.82 -24.578 -5.355 1 91.31 104 VAL A N 1
ATOM 837 C CA . VAL A 1 104 ? 12.031 -24.234 -6.758 1 91.31 104 VAL A CA 1
ATOM 838 C C . VAL A 1 104 ? 13.492 -23.844 -6.98 1 91.31 104 VAL A C 1
ATOM 840 O O . VAL A 1 104 ? 14.094 -23.172 -6.145 1 91.31 104 VAL A O 1
ATOM 843 N N . SER A 1 105 ? 14.07 -24.359 -7.953 1 85.56 105 SER A N 1
ATOM 844 C CA . SER A 1 105 ? 15.484 -24.125 -8.188 1 85.56 105 SER A CA 1
ATOM 845 C C . SER A 1 105 ? 15.742 -23.688 -9.625 1 85.56 105 SER A C 1
ATOM 847 O O . SER A 1 105 ? 14.828 -23.672 -10.445 1 85.56 105 SER A O 1
ATOM 849 N N . ALA A 1 106 ? 17.031 -23.281 -9.82 1 85.31 106 ALA A N 1
ATOM 850 C CA . ALA A 1 106 ? 17.5 -22.984 -11.172 1 85.31 106 ALA A CA 1
ATOM 851 C C . ALA A 1 106 ? 17.672 -24.266 -11.984 1 85.31 106 ALA A C 1
ATOM 853 O O . ALA A 1 106 ? 17.578 -25.375 -11.445 1 85.31 106 ALA A O 1
ATOM 854 N N . HIS A 1 107 ? 17.766 -24.062 -13.289 1 89.5 107 HIS A N 1
ATOM 855 C CA . HIS A 1 107 ? 18.062 -25.172 -14.188 1 89.5 107 HIS A CA 1
ATOM 856 C C . HIS A 1 107 ? 19.547 -25.516 -14.195 1 89.5 107 HIS A C 1
ATOM 858 O O . HIS A 1 107 ? 20.266 -25.109 -15.117 1 89.5 107 HIS A O 1
ATOM 864 N N . ASN A 1 108 ? 19.969 -26.297 -13.211 1 88.25 108 ASN A N 1
ATOM 865 C CA . ASN A 1 108 ? 21.391 -26.594 -13 1 88.25 108 ASN A CA 1
ATOM 866 C C . ASN A 1 108 ? 21.891 -27.625 -14 1 88.25 108 ASN A C 1
ATOM 868 O O . ASN A 1 108 ? 21.484 -28.781 -13.969 1 88.25 108 ASN A O 1
ATOM 872 N N . PRO A 1 109 ? 22.812 -27.234 -14.828 1 89.75 109 PRO A N 1
ATOM 873 C CA . PRO A 1 109 ? 23.297 -28.188 -15.828 1 89.75 109 PRO A CA 1
ATOM 874 C C . PRO A 1 109 ? 24.219 -29.25 -15.234 1 89.75 109 PRO A C 1
ATOM 876 O O . PRO A 1 109 ? 24.547 -30.234 -15.906 1 89.75 109 PRO A O 1
ATOM 879 N N . ASN A 1 110 ? 24.594 -29.094 -14.016 1 90.31 110 ASN A N 1
ATOM 880 C CA . ASN A 1 110 ? 25.641 -29.938 -13.438 1 90.31 110 ASN A CA 1
ATOM 881 C C . ASN A 1 110 ? 25.062 -31 -12.516 1 90.31 110 ASN A C 1
ATOM 883 O O . ASN A 1 110 ? 25.797 -31.719 -11.836 1 90.31 110 ASN A O 1
ATOM 887 N N . VAL A 1 111 ? 23.812 -31.094 -12.453 1 91.06 111 VAL A N 1
ATOM 888 C CA . VAL A 1 111 ? 23.203 -32.094 -11.562 1 91.06 111 VAL A CA 1
ATOM 889 C C . VAL A 1 111 ? 22.25 -32.969 -12.359 1 91.06 111 VAL A C 1
ATOM 891 O O . VAL A 1 111 ? 21.797 -32.594 -13.445 1 91.06 111 VAL A O 1
ATOM 894 N N . SER A 1 112 ? 22 -34.156 -11.828 1 92.06 112 SER A N 1
ATOM 895 C CA . SER A 1 112 ? 21.078 -35.094 -12.453 1 92.06 112 SER A CA 1
ATOM 896 C C . SER A 1 112 ? 19.641 -34.875 -11.969 1 92.06 112 SER A C 1
ATOM 898 O O . SER A 1 112 ? 19.406 -34.125 -11.031 1 92.06 112 SER A O 1
ATOM 900 N N . TRP A 1 113 ? 18.719 -35.5 -12.734 1 93.12 113 TRP A N 1
ATOM 901 C CA . TRP A 1 113 ? 17.328 -35.438 -12.297 1 93.12 113 TRP A CA 1
ATOM 902 C C . TRP A 1 113 ? 17.156 -36.062 -10.922 1 93.12 113 TRP A C 1
ATOM 904 O O . TRP A 1 113 ? 16.312 -35.625 -10.133 1 93.12 113 TRP A O 1
ATOM 914 N N . GLN A 1 114 ? 17.969 -37.031 -10.609 1 94.19 114 GLN A N 1
ATOM 915 C CA . GLN A 1 114 ? 17.906 -37.688 -9.32 1 94.19 114 GLN A CA 1
ATOM 916 C C . GLN A 1 114 ? 18.297 -36.75 -8.18 1 94.19 114 GLN A C 1
ATOM 918 O O . GLN A 1 114 ? 17.75 -36.844 -7.078 1 94.19 114 GLN A O 1
ATOM 923 N N . TRP A 1 115 ? 19.266 -35.938 -8.5 1 93.56 115 TRP A N 1
ATOM 924 C CA . TRP A 1 115 ? 19.672 -34.969 -7.473 1 93.56 115 TRP A CA 1
ATOM 925 C C . TRP A 1 115 ? 18.484 -34.125 -7.004 1 93.56 115 TRP A C 1
ATOM 927 O O . TRP A 1 115 ? 18.281 -33.938 -5.801 1 93.56 115 TRP A O 1
ATOM 937 N N . TYR A 1 116 ? 17.734 -33.688 -7.926 1 92.31 116 TYR A N 1
ATOM 938 C CA . TYR A 1 116 ? 16.562 -32.875 -7.594 1 92.31 116 TYR A CA 1
ATOM 939 C C . TYR A 1 116 ? 15.555 -33.719 -6.801 1 92.31 116 TYR A C 1
ATOM 941 O O . TYR A 1 116 ? 15.125 -33.312 -5.715 1 92.31 116 TYR A O 1
ATOM 949 N N . LEU A 1 117 ? 15.234 -34.844 -7.32 1 95.44 117 LEU A N 1
ATOM 950 C CA . LEU A 1 117 ? 14.086 -35.594 -6.816 1 95.44 117 LEU A CA 1
ATOM 951 C C . LEU A 1 117 ? 14.414 -36.25 -5.477 1 95.44 117 LEU A C 1
ATOM 953 O O . LEU A 1 117 ? 13.531 -36.438 -4.633 1 95.44 117 LEU A O 1
ATOM 957 N N . GLU A 1 118 ? 15.68 -36.594 -5.273 1 96.38 118 GLU A N 1
ATOM 958 C CA . GLU A 1 118 ? 16.094 -37.188 -4.016 1 96.38 118 GLU A CA 1
ATOM 959 C C . GLU A 1 118 ? 15.859 -36.25 -2.84 1 96.38 118 GLU A C 1
ATOM 961 O O . GLU A 1 118 ? 15.633 -3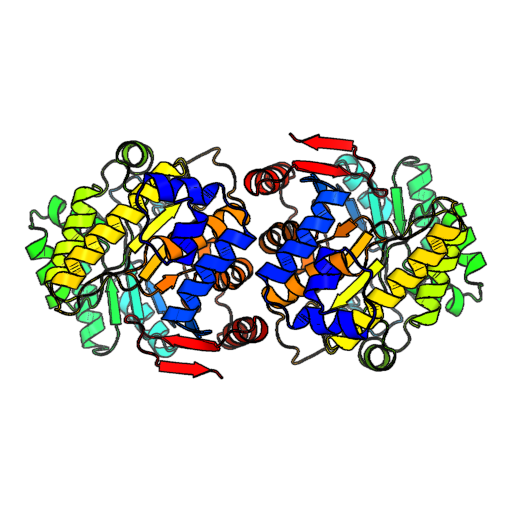6.688 -1.712 1 96.38 118 GLU A O 1
ATOM 966 N N . ILE A 1 119 ? 15.953 -35 -3.143 1 96.56 119 ILE A N 1
ATOM 967 C CA . ILE A 1 119 ? 15.672 -33.969 -2.123 1 96.56 119 ILE A CA 1
ATOM 968 C C . ILE A 1 119 ? 14.289 -34.219 -1.521 1 96.56 119 ILE A C 1
ATOM 970 O O . ILE A 1 119 ? 14.133 -34.25 -0.298 1 96.56 119 ILE A O 1
ATOM 974 N N . PHE A 1 120 ? 13.352 -34.531 -2.354 1 97.69 120 PHE A N 1
ATOM 975 C CA . PHE A 1 120 ? 11.961 -34.656 -1.928 1 97.69 120 PHE A CA 1
ATOM 976 C C . PHE A 1 120 ? 11.758 -35.938 -1.143 1 97.69 120 PHE A C 1
ATOM 978 O O . PHE A 1 120 ? 11.07 -35.969 -0.119 1 97.69 120 PHE A O 1
ATOM 985 N N . LYS A 1 121 ? 12.336 -36.938 -1.639 1 97.56 121 LYS A N 1
ATOM 986 C CA . LYS A 1 121 ? 12.25 -38.219 -0.945 1 97.56 121 LYS A CA 1
ATOM 987 C C . LYS A 1 121 ? 12.852 -38.125 0.457 1 97.56 121 LYS A C 1
ATOM 989 O O . LYS A 1 121 ? 12.273 -38.625 1.417 1 97.56 121 LYS A O 1
ATOM 994 N N . MET A 1 122 ? 13.961 -37.469 0.574 1 97.62 122 MET A N 1
ATOM 995 C CA . MET A 1 122 ? 14.625 -37.312 1.862 1 97.62 122 MET A CA 1
ATOM 996 C C . MET A 1 122 ? 13.75 -36.531 2.826 1 97.62 122 MET A C 1
ATOM 998 O O . MET A 1 122 ? 13.641 -36.875 4.004 1 97.62 122 MET A O 1
ATOM 1002 N N . ILE A 1 123 ? 13.156 -35.469 2.332 1 97.5 123 ILE A N 1
ATOM 1003 C CA . ILE A 1 123 ? 12.281 -34.625 3.16 1 97.5 123 ILE A CA 1
ATOM 1004 C C . ILE A 1 123 ? 11.086 -35.438 3.629 1 97.5 123 ILE A C 1
ATOM 1006 O O . ILE A 1 123 ? 10.734 -35.438 4.812 1 97.5 123 ILE A O 1
ATOM 1010 N N . LYS A 1 124 ? 10.5 -36.25 2.721 1 97.25 124 LYS A N 1
ATOM 1011 C CA . LYS A 1 124 ? 9.312 -37.031 3.047 1 97.25 124 LYS A CA 1
ATOM 1012 C C . LYS A 1 124 ? 9.641 -38.125 4.055 1 97.25 124 LYS A C 1
ATOM 1014 O O . LYS A 1 124 ? 8.812 -38.469 4.898 1 97.25 124 LYS A O 1
ATOM 1019 N N . ASN A 1 125 ? 10.766 -38.688 3.941 1 97.12 125 ASN A N 1
ATOM 1020 C CA . ASN A 1 125 ? 11.195 -39.688 4.895 1 97.12 125 ASN A CA 1
ATOM 1021 C C . ASN A 1 125 ? 11.289 -39.125 6.312 1 97.12 125 ASN A C 1
ATOM 1023 O O . ASN A 1 125 ? 10.922 -39.812 7.277 1 97.12 125 ASN A O 1
ATOM 1027 N N . LYS A 1 126 ? 11.742 -37.969 6.383 1 96.69 126 LYS A N 1
ATOM 1028 C CA . LYS A 1 126 ? 11.93 -37.344 7.688 1 96.69 126 LYS A CA 1
ATOM 1029 C C . LYS A 1 126 ? 10.633 -36.719 8.188 1 96.69 126 LYS A C 1
ATOM 1031 O O . LYS A 1 126 ? 10.32 -36.781 9.375 1 96.69 126 LYS A O 1
ATOM 1036 N N . TYR A 1 127 ? 9.953 -36.094 7.277 1 96.69 127 TYR A N 1
ATOM 1037 C CA . TYR A 1 127 ? 8.703 -35.406 7.586 1 96.69 127 TYR A CA 1
ATOM 1038 C C . TYR A 1 127 ? 7.594 -35.875 6.637 1 96.69 127 TYR A C 1
ATOM 1040 O O . TYR A 1 127 ? 7.211 -35.125 5.727 1 96.69 127 TYR A O 1
ATOM 1048 N N . PRO A 1 128 ? 6.93 -36.969 6.875 1 95.44 128 PRO A N 1
ATOM 1049 C CA . PRO A 1 128 ? 5.965 -37.562 5.945 1 95.44 128 PRO A CA 1
ATOM 1050 C C . PRO A 1 128 ? 4.746 -36.656 5.715 1 95.44 128 PRO A C 1
ATOM 1052 O O . PRO A 1 128 ? 4.117 -36.75 4.656 1 95.44 128 PRO A O 1
ATOM 1055 N N . ASN A 1 129 ? 4.461 -35.812 6.652 1 93.56 129 ASN A N 1
ATOM 1056 C CA . ASN A 1 129 ? 3.24 -35 6.551 1 93.56 129 ASN A CA 1
ATOM 1057 C C . ASN A 1 129 ? 3.525 -33.594 6.016 1 93.56 129 ASN A C 1
ATOM 1059 O O . ASN A 1 129 ? 2.604 -32.812 5.809 1 93.56 129 ASN A O 1
ATOM 1063 N N . LEU A 1 130 ? 4.75 -33.25 5.812 1 95.44 130 LEU A N 1
ATOM 1064 C CA . LEU A 1 130 ? 5.129 -31.969 5.262 1 95.44 130 LEU A CA 1
ATOM 1065 C C . LEU A 1 130 ? 4.754 -31.875 3.787 1 95.44 130 LEU A C 1
ATOM 1067 O O . LEU A 1 130 ? 5.047 -32.781 3.008 1 95.44 130 LEU A O 1
ATOM 1071 N N . HIS A 1 131 ? 4 -30.844 3.428 1 97.12 131 HIS A N 1
ATOM 1072 C CA . HIS A 1 131 ? 3.615 -30.656 2.033 1 97.12 131 HIS A CA 1
ATOM 1073 C C . HIS A 1 131 ? 4.781 -30.125 1.208 1 97.12 131 HIS A C 1
ATOM 1075 O O . HIS A 1 131 ? 5.398 -29.109 1.57 1 97.12 131 HIS A O 1
ATOM 1081 N N . ILE A 1 132 ? 5.113 -30.797 0.147 1 97.56 132 ILE A N 1
ATOM 1082 C CA . ILE A 1 132 ? 6.203 -30.359 -0.727 1 97.56 132 ILE A CA 1
ATOM 1083 C C . ILE A 1 132 ? 5.629 -29.797 -2.027 1 97.56 132 ILE A C 1
ATOM 1085 O O . ILE A 1 132 ? 4.984 -30.531 -2.791 1 97.56 132 ILE A O 1
ATOM 1089 N N . LYS A 1 133 ? 5.77 -28.578 -2.248 1 97.25 133 LYS A N 1
ATOM 1090 C CA . LYS A 1 133 ? 5.504 -27.906 -3.516 1 97.25 133 LYS A CA 1
ATOM 1091 C C . LYS A 1 133 ? 6.797 -27.672 -4.289 1 97.25 133 LYS A C 1
ATOM 1093 O O . LYS A 1 133 ? 7.66 -26.906 -3.846 1 97.25 133 LYS A O 1
ATOM 1098 N N . ALA A 1 134 ? 6.844 -28.359 -5.438 1 96.88 134 ALA A N 1
ATOM 1099 C CA . ALA A 1 134 ? 8.18 -28.297 -6.023 1 96.88 134 ALA A CA 1
ATOM 1100 C C . ALA A 1 134 ? 8.125 -28.516 -7.535 1 96.88 134 ALA A C 1
ATOM 1102 O O . ALA A 1 134 ? 7.133 -29.016 -8.055 1 96.88 134 ALA A O 1
ATOM 1103 N N . LEU A 1 135 ? 9.195 -28.078 -8.133 1 96 135 LEU A N 1
ATOM 1104 C CA . LEU A 1 135 ? 9.445 -28.188 -9.57 1 96 1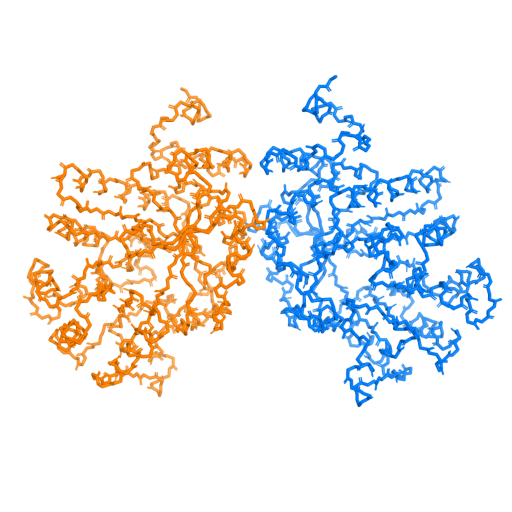35 LEU A CA 1
ATOM 1105 C C . LEU A 1 135 ? 8.336 -27.516 -10.367 1 96 135 LEU A C 1
ATOM 1107 O O . LEU A 1 135 ? 7.215 -28.031 -10.438 1 96 135 LEU A O 1
ATOM 1111 N N . THR A 1 136 ? 8.656 -26.453 -10.945 1 96.38 136 THR A N 1
ATOM 1112 C CA . THR A 1 136 ? 7.738 -25.75 -11.828 1 96.38 136 THR A CA 1
ATOM 1113 C C . THR A 1 136 ? 7.621 -26.484 -13.172 1 96.38 136 THR A C 1
ATOM 1115 O O . THR A 1 136 ? 8.422 -27.375 -13.469 1 96.38 136 THR A O 1
ATOM 1118 N N . ALA A 1 137 ? 6.629 -26.109 -13.914 1 97.5 137 ALA A N 1
ATOM 1119 C CA . ALA A 1 137 ? 6.512 -26.656 -15.266 1 97.5 137 ALA A CA 1
ATOM 1120 C C . ALA A 1 137 ? 7.781 -26.391 -16.078 1 97.5 137 ALA A C 1
ATOM 1122 O O . ALA A 1 137 ? 8.172 -27.203 -16.906 1 97.5 137 ALA A O 1
ATOM 1123 N N . ALA A 1 138 ? 8.414 -25.25 -15.789 1 95.12 138 ALA A N 1
ATOM 1124 C CA . ALA A 1 138 ? 9.664 -24.938 -16.484 1 95.12 138 ALA A CA 1
ATOM 1125 C C . ALA A 1 138 ? 10.758 -25.922 -16.109 1 95.12 138 ALA A C 1
ATOM 1127 O O . ALA A 1 138 ? 11.539 -26.344 -16.969 1 95.12 138 ALA A O 1
ATOM 1128 N N . GLU A 1 139 ? 10.836 -26.281 -14.891 1 95 139 GLU A N 1
ATOM 1129 C CA . GLU A 1 139 ? 11.82 -27.266 -14.438 1 95 139 GLU A CA 1
ATOM 1130 C C . GLU A 1 139 ? 11.516 -28.656 -14.992 1 95 139 GLU A C 1
ATOM 1132 O O . GLU A 1 139 ? 12.43 -29.375 -15.383 1 95 139 GLU A O 1
ATOM 1137 N N . VAL A 1 140 ? 10.242 -29 -15.047 1 97.25 140 VAL A N 1
ATOM 1138 C CA . VAL A 1 140 ? 9.828 -30.266 -15.641 1 97.25 140 VAL A CA 1
ATOM 1139 C C . VAL A 1 140 ? 10.273 -30.328 -17.094 1 97.25 140 VAL A C 1
ATOM 1141 O O . VAL A 1 140 ? 10.82 -31.328 -17.547 1 97.25 140 VAL A O 1
ATOM 1144 N N . ASP A 1 141 ? 10.016 -29.25 -17.781 1 96.88 141 ASP A N 1
ATOM 1145 C CA . ASP A 1 141 ? 10.422 -29.156 -19.188 1 96.88 141 ASP A CA 1
ATOM 1146 C C . ASP A 1 141 ? 11.93 -29.297 -19.328 1 96.88 141 ASP A C 1
ATOM 1148 O O . ASP A 1 141 ? 12.414 -29.969 -20.25 1 96.88 141 ASP A O 1
ATOM 1152 N N . TYR A 1 142 ? 12.664 -28.672 -18.484 1 94.56 142 TYR A N 1
ATOM 1153 C CA . TYR A 1 142 ? 14.125 -28.75 -18.531 1 94.56 142 TYR A CA 1
ATOM 1154 C C . TYR A 1 142 ? 14.602 -30.172 -18.328 1 94.56 142 TYR A C 1
ATOM 1156 O O . TYR A 1 142 ? 15.461 -30.656 -19.078 1 94.56 142 TYR A O 1
ATOM 1164 N N . LEU A 1 143 ? 14.07 -30.891 -17.312 1 95.25 143 LEU A N 1
ATOM 1165 C CA . LEU A 1 143 ? 14.445 -32.281 -17.047 1 95.25 143 LEU A CA 1
ATOM 1166 C C . LEU A 1 143 ? 14.109 -33.156 -18.234 1 95.25 143 LEU A C 1
ATOM 1168 O O . LEU A 1 143 ? 14.883 -34.062 -18.578 1 95.25 143 LEU A O 1
ATOM 1172 N N . HIS A 1 144 ? 12.953 -32.906 -18.781 1 96.25 144 HIS A N 1
ATOM 1173 C CA . HIS A 1 144 ? 12.547 -33.625 -20 1 96.25 144 HIS A CA 1
ATOM 1174 C C . HIS A 1 144 ? 13.594 -33.438 -21.094 1 96.25 144 HIS A C 1
ATOM 1176 O O . HIS A 1 144 ? 14.055 -34.438 -21.672 1 96.25 144 HIS A O 1
ATOM 1182 N N . ARG A 1 145 ? 14.016 -32.25 -21.391 1 94.94 145 ARG A N 1
ATOM 1183 C CA . ARG A 1 145 ? 14.938 -31.953 -22.484 1 94.94 145 ARG A CA 1
ATOM 1184 C C . ARG A 1 145 ? 16.344 -32.469 -22.156 1 94.94 145 ARG A C 1
ATOM 1186 O O . ARG A 1 145 ? 16.984 -33.094 -23 1 94.94 145 ARG A O 1
ATOM 1193 N N . LYS A 1 146 ? 16.734 -32.25 -20.984 1 94 146 LYS A N 1
ATOM 1194 C CA . LYS A 1 146 ? 18.109 -32.531 -20.594 1 94 146 LYS A CA 1
ATOM 1195 C C . LYS A 1 146 ? 18.344 -34.031 -20.484 1 94 146 LYS A C 1
ATOM 1197 O O . LYS A 1 146 ? 19.422 -34.531 -20.812 1 94 146 LYS A O 1
ATOM 1202 N N . HIS A 1 147 ? 17.359 -34.781 -20.031 1 94.44 147 HIS A N 1
ATOM 1203 C CA . HIS A 1 147 ? 17.594 -36.188 -19.688 1 94.44 147 HIS A CA 1
ATOM 1204 C C . HIS A 1 147 ? 16.797 -37.125 -20.578 1 94.44 147 HIS A C 1
ATOM 1206 O O . HIS A 1 147 ? 16.797 -38.344 -20.375 1 94.44 147 HIS A O 1
ATOM 1212 N N . GLY A 1 148 ? 16.047 -36.594 -21.484 1 94.75 148 GLY A N 1
ATOM 1213 C CA . GLY A 1 148 ? 15.344 -37.406 -22.469 1 94.75 148 GLY A CA 1
ATOM 1214 C C . GLY A 1 148 ? 14.125 -38.125 -21.906 1 94.75 148 GLY A C 1
ATOM 1215 O O . GLY A 1 148 ? 13.766 -39.188 -22.375 1 94.75 148 GLY A O 1
ATOM 1216 N N . LEU A 1 149 ? 13.531 -37.594 -20.906 1 96.81 149 LEU A N 1
ATOM 1217 C CA . LEU A 1 149 ? 12.32 -38.156 -20.312 1 96.81 149 LEU A CA 1
ATOM 1218 C C . LEU A 1 149 ? 11.07 -37.5 -20.922 1 96.81 149 LEU A C 1
ATOM 1220 O O . LEU A 1 149 ? 11.109 -36.344 -21.344 1 96.81 149 LEU A O 1
ATOM 1224 N N . SER A 1 150 ? 10.047 -38.25 -21 1 97.94 150 SER A N 1
ATOM 1225 C CA . SER A 1 150 ? 8.773 -37.625 -21.328 1 97.94 150 SER A CA 1
ATOM 1226 C C . SER A 1 150 ? 8.242 -36.812 -20.172 1 97.94 150 SER A C 1
ATOM 1228 O O . SER A 1 150 ? 8.68 -36.969 -19.031 1 97.94 150 SER A O 1
ATOM 1230 N N . TYR A 1 151 ? 7.359 -35.906 -20.484 1 98.12 151 TYR A N 1
ATOM 1231 C CA . TYR A 1 151 ? 6.719 -35.125 -19.406 1 98.12 151 TYR A CA 1
ATOM 1232 C C . TYR A 1 151 ? 6.027 -36.062 -18.422 1 98.12 151 TYR A C 1
ATOM 1234 O O . TYR A 1 151 ? 6.102 -35.875 -17.203 1 98.12 151 TYR A O 1
ATOM 1242 N N . GLU A 1 152 ? 5.367 -37.094 -18.891 1 98.25 152 GLU A N 1
ATOM 1243 C CA . GLU A 1 152 ? 4.672 -38.062 -18.062 1 98.25 152 GLU A CA 1
ATOM 1244 C C . GLU A 1 152 ? 5.633 -38.75 -17.109 1 98.25 152 GLU A C 1
ATOM 1246 O O . GLU A 1 152 ? 5.328 -38.938 -15.922 1 98.25 152 GLU A O 1
ATOM 1251 N N . GLU A 1 153 ? 6.738 -39.125 -17.656 1 98.19 153 GLU A N 1
ATOM 1252 C CA . GLU A 1 153 ? 7.742 -39.781 -16.828 1 98.19 153 GLU A CA 1
ATOM 1253 C C . GLU A 1 153 ? 8.234 -38.875 -15.711 1 98.19 153 GLU A C 1
ATOM 1255 O O . GLU A 1 153 ? 8.375 -39.312 -14.562 1 98.19 153 GLU A O 1
ATOM 1260 N N . VAL A 1 154 ? 8.539 -37.625 -16.078 1 98 154 VAL A N 1
ATOM 1261 C CA . VAL A 1 154 ? 9.008 -36.688 -15.07 1 98 154 VAL A CA 1
ATOM 1262 C C . VAL A 1 154 ? 7.945 -36.531 -13.977 1 98 154 VAL A C 1
ATOM 1264 O O . VAL A 1 154 ? 8.258 -36.562 -12.789 1 98 154 VAL A O 1
ATOM 1267 N N . ILE A 1 155 ? 6.723 -36.375 -14.344 1 98.31 155 ILE A N 1
ATOM 1268 C CA . ILE A 1 155 ? 5.617 -36.156 -13.414 1 98.31 155 ILE A CA 1
ATOM 1269 C C . ILE A 1 155 ? 5.426 -37.375 -12.531 1 98.31 155 ILE A C 1
ATOM 1271 O O . ILE A 1 155 ? 5.219 -37.25 -11.32 1 98.31 155 ILE A O 1
ATOM 1275 N N . GLU A 1 156 ? 5.48 -38.531 -13.109 1 98.06 156 GLU A N 1
ATOM 1276 C CA . GLU A 1 156 ? 5.379 -39.781 -12.328 1 98.06 156 GLU A CA 1
ATOM 1277 C C . GLU A 1 156 ? 6.484 -39.844 -11.281 1 98.06 156 GLU A C 1
ATOM 1279 O O . GLU A 1 156 ? 6.234 -40.25 -10.141 1 98.06 156 GLU A O 1
ATOM 1284 N N . LYS A 1 157 ? 7.648 -39.531 -11.711 1 97.81 157 LYS A N 1
ATOM 1285 C CA . LYS A 1 157 ? 8.773 -39.531 -10.773 1 97.81 157 LYS A CA 1
ATOM 1286 C C . LYS A 1 157 ? 8.555 -38.5 -9.656 1 97.81 157 LYS A C 1
ATOM 1288 O O . LYS A 1 157 ? 8.906 -38.75 -8.508 1 97.81 157 LYS A O 1
ATOM 1293 N N . MET A 1 158 ? 8.094 -37.281 -10.039 1 98 158 MET A N 1
ATOM 1294 C CA . MET A 1 158 ? 7.785 -36.281 -9.039 1 98 158 MET A CA 1
ATOM 1295 C C . MET A 1 158 ? 6.863 -36.844 -7.961 1 98 158 MET A C 1
ATOM 1297 O O . MET A 1 158 ? 7.133 -36.688 -6.77 1 98 158 MET A O 1
ATOM 1301 N N . ILE A 1 159 ? 5.77 -37.5 -8.383 1 97.94 159 ILE A N 1
ATOM 1302 C CA . ILE A 1 159 ? 4.781 -38.062 -7.465 1 97.94 159 ILE A CA 1
ATOM 1303 C C . ILE A 1 159 ? 5.418 -39.156 -6.625 1 97.94 159 ILE A C 1
ATOM 1305 O O . ILE A 1 159 ? 5.273 -39.188 -5.402 1 97.94 159 ILE A O 1
ATOM 1309 N N . GLU A 1 160 ? 6.16 -40 -7.305 1 97.75 160 GLU A N 1
ATOM 1310 C CA . GLU A 1 160 ? 6.824 -41.125 -6.641 1 97.75 160 GLU A CA 1
ATOM 1311 C C . GLU A 1 160 ? 7.789 -40.625 -5.566 1 97.75 160 GLU A C 1
ATOM 1313 O O . GLU A 1 160 ? 7.914 -41.25 -4.508 1 97.75 160 GLU A O 1
ATOM 1318 N N . TYR A 1 161 ? 8.43 -39.5 -5.816 1 97.75 161 TYR A N 1
ATOM 1319 C CA . TYR A 1 161 ? 9.477 -39 -4.922 1 97.75 161 TYR A CA 1
ATOM 1320 C C . TYR A 1 161 ? 8.898 -38.094 -3.852 1 97.75 161 TYR A C 1
ATOM 1322 O O . TYR A 1 161 ? 9.617 -37.625 -2.963 1 97.75 161 TYR A O 1
ATOM 1330 N N . GLY A 1 162 ? 7.637 -37.781 -3.941 1 97.56 162 GLY A N 1
ATOM 1331 C CA . GLY A 1 162 ? 7.008 -37.156 -2.777 1 97.56 162 GLY A CA 1
ATOM 1332 C C . GLY A 1 162 ? 6.531 -35.75 -3.025 1 97.56 162 GLY A C 1
ATOM 1333 O O . GLY A 1 162 ? 6.102 -35.062 -2.098 1 97.56 162 GLY A O 1
ATOM 1334 N N . VAL A 1 163 ? 6.551 -35.25 -4.27 1 98.12 163 VAL A N 1
ATOM 1335 C CA . VAL A 1 163 ? 6.016 -33.906 -4.566 1 98.12 163 VAL A CA 1
ATOM 1336 C C . VAL A 1 163 ? 4.496 -33.938 -4.434 1 98.12 163 VAL A C 1
ATOM 1338 O O . VAL A 1 163 ? 3.826 -34.812 -4.969 1 98.12 163 VAL A O 1
ATOM 1341 N N . ASP A 1 164 ? 3.957 -32.969 -3.707 1 97.94 164 ASP A N 1
ATOM 1342 C CA . ASP A 1 164 ? 2.525 -32.938 -3.422 1 97.94 164 ASP A CA 1
ATOM 1343 C C . ASP A 1 164 ? 1.785 -32 -4.359 1 97.94 164 ASP A C 1
ATOM 1345 O O . ASP A 1 164 ? 0.623 -32.219 -4.695 1 97.94 164 ASP A O 1
ATOM 1349 N N . SER A 1 165 ? 2.408 -30.938 -4.707 1 98 165 SER A N 1
ATOM 1350 C CA . SER A 1 165 ? 1.805 -29.953 -5.598 1 98 165 SER A CA 1
ATOM 1351 C C . SER A 1 165 ? 2.852 -29.297 -6.496 1 98 165 SER A C 1
ATOM 1353 O O . SER A 1 165 ? 4.039 -29.297 -6.172 1 98 165 SER A O 1
ATOM 1355 N N . MET A 1 166 ? 2.414 -28.781 -7.59 1 97.88 166 MET A N 1
ATOM 1356 C CA . MET A 1 166 ? 3.279 -28.094 -8.539 1 97.88 166 MET A CA 1
ATOM 1357 C C . MET A 1 166 ? 3.051 -26.578 -8.492 1 97.88 166 MET A C 1
ATOM 1359 O O . MET A 1 166 ? 1.909 -26.125 -8.539 1 97.88 166 MET A O 1
ATOM 1363 N N . PRO A 1 167 ? 4.09 -25.828 -8.328 1 96.44 167 PRO A N 1
ATOM 1364 C CA . PRO A 1 167 ? 3.93 -24.375 -8.359 1 96.44 167 PRO A CA 1
ATOM 1365 C C . PRO A 1 167 ? 3.73 -23.828 -9.766 1 96.44 167 PRO A C 1
ATOM 1367 O O . PRO A 1 167 ? 4.082 -24.5 -10.75 1 96.44 167 PRO A O 1
ATOM 1370 N N . GLY A 1 168 ? 3.186 -22.688 -9.891 1 94.94 168 GLY A N 1
ATOM 1371 C CA . GLY A 1 168 ? 2.795 -22.109 -11.172 1 94.94 168 GLY A CA 1
ATOM 1372 C C . GLY A 1 168 ? 3.906 -21.328 -11.836 1 94.94 168 GLY A C 1
ATOM 1373 O O . GLY A 1 168 ? 3.705 -20.734 -12.898 1 94.94 168 GLY A O 1
ATOM 1374 N N . GLY A 1 169 ? 5.078 -21.344 -11.242 1 90.56 169 GLY A N 1
ATOM 1375 C CA . GLY A 1 169 ? 6.176 -20.562 -11.789 1 90.56 169 GLY A CA 1
ATOM 1376 C C . GLY A 1 169 ? 6.562 -20.984 -13.195 1 90.56 169 GLY A C 1
ATOM 1377 O O . GLY A 1 169 ? 6.309 -22.109 -13.609 1 90.56 169 GLY A O 1
ATOM 1378 N N . GLY A 1 170 ? 7.156 -20.062 -13.938 1 90.19 170 GLY A N 1
ATOM 1379 C CA . GLY A 1 170 ? 7.652 -20.359 -15.273 1 90.19 170 GLY A CA 1
ATOM 1380 C C . GLY A 1 170 ? 6.703 -19.906 -16.375 1 90.19 170 GLY A C 1
ATOM 1381 O O . GLY A 1 170 ? 7.062 -19.906 -17.547 1 90.19 170 GLY A O 1
ATOM 1382 N N . ALA A 1 171 ? 5.59 -19.484 -15.961 1 93.94 171 ALA A N 1
ATOM 1383 C CA . ALA A 1 171 ? 4.609 -19.047 -16.953 1 93.94 171 ALA A CA 1
ATOM 1384 C C . ALA A 1 171 ? 4.934 -17.641 -17.469 1 93.94 171 ALA A C 1
ATOM 1386 O O . ALA A 1 171 ? 4.805 -17.375 -18.672 1 93.94 171 ALA A O 1
ATOM 1387 N N . GLU A 1 172 ? 5.367 -16.75 -16.609 1 94 172 GLU A N 1
ATOM 1388 C CA . GLU A 1 172 ? 5.625 -15.344 -16.906 1 94 172 GLU A CA 1
ATOM 1389 C C . GLU A 1 172 ? 4.449 -14.711 -17.641 1 94 172 GLU A C 1
ATOM 1391 O O . GLU A 1 172 ? 3.469 -14.297 -17.016 1 94 172 GLU A O 1
ATOM 1396 N N . ILE A 1 173 ? 4.457 -14.812 -18.922 1 97 173 ILE A N 1
ATOM 1397 C CA . ILE A 1 173 ? 3.377 -14.422 -19.828 1 97 173 ILE A CA 1
ATOM 1398 C C . ILE A 1 173 ? 3.332 -15.375 -21.016 1 97 173 ILE A C 1
ATOM 1400 O O . ILE A 1 173 ? 4.375 -15.781 -21.547 1 97 173 ILE A O 1
ATOM 1404 N N . PHE A 1 174 ? 2.09 -15.75 -21.469 1 98.12 174 PHE A N 1
ATOM 1405 C CA . PHE A 1 174 ? 1.975 -16.859 -22.422 1 98.12 174 PHE A CA 1
ATOM 1406 C C . PHE A 1 174 ? 2.27 -16.375 -23.844 1 98.12 174 PHE A C 1
ATOM 1408 O O . PHE A 1 174 ? 2.59 -17.188 -24.719 1 98.12 174 PHE A O 1
ATOM 1415 N N . ASP A 1 175 ? 2.15 -15.086 -24.094 1 97.81 175 ASP A N 1
ATOM 1416 C CA . ASP A 1 175 ? 2.404 -14.609 -25.438 1 97.81 175 ASP A CA 1
ATOM 1417 C C . ASP A 1 175 ? 3.822 -14.953 -25.891 1 97.81 175 ASP A C 1
ATOM 1419 O O . ASP A 1 175 ? 4.797 -14.5 -25.297 1 97.81 175 ASP A O 1
ATOM 1423 N N . GLU A 1 176 ? 3.895 -15.641 -26.969 1 97.12 176 GLU A N 1
ATOM 1424 C CA . GLU A 1 176 ? 5.188 -16.172 -27.391 1 97.12 176 GLU A CA 1
ATOM 1425 C C . GLU A 1 176 ? 6.09 -15.062 -27.938 1 97.12 176 GLU A C 1
ATOM 1427 O O . GLU A 1 176 ? 7.316 -15.18 -27.891 1 97.12 176 GLU A O 1
ATOM 1432 N N . GLY A 1 177 ? 5.492 -13.992 -28.531 1 96.62 177 GLY A N 1
ATOM 1433 C CA . GLY A 1 177 ? 6.289 -12.844 -28.922 1 96.62 177 GLY A CA 1
ATOM 1434 C C . GLY A 1 177 ? 6.988 -12.172 -27.75 1 96.62 177 GLY A C 1
ATOM 1435 O O . GLY A 1 177 ? 8.18 -11.859 -27.828 1 96.62 177 GLY A O 1
ATOM 1436 N N . ILE A 1 178 ? 6.27 -12.016 -26.656 1 96 178 ILE A N 1
ATOM 1437 C CA . ILE A 1 178 ? 6.832 -11.422 -25.438 1 96 178 ILE A CA 1
ATOM 1438 C C . ILE A 1 178 ? 7.855 -12.375 -24.828 1 96 178 ILE A C 1
ATOM 1440 O O . ILE A 1 178 ? 8.945 -11.961 -24.422 1 96 178 ILE A O 1
ATOM 1444 N N . ARG A 1 179 ? 7.551 -13.641 -24.766 1 95.06 179 ARG A N 1
ATOM 1445 C CA . ARG A 1 179 ? 8.438 -14.641 -24.188 1 95.06 179 ARG A CA 1
ATOM 1446 C C . ARG A 1 179 ? 9.773 -14.68 -24.922 1 95.06 179 ARG A C 1
ATOM 1448 O O . ARG A 1 179 ? 10.828 -14.859 -24.312 1 95.06 179 ARG A O 1
ATOM 1455 N N . ALA A 1 180 ? 9.773 -14.555 -26.219 1 94.25 180 ALA A N 1
ATOM 1456 C CA . ALA A 1 180 ? 10.992 -14.547 -27.031 1 94.25 180 ALA A CA 1
ATOM 1457 C C . ALA A 1 180 ? 11.93 -13.422 -26.594 1 94.25 180 ALA A C 1
ATOM 1459 O O . ALA A 1 180 ? 13.148 -13.539 -26.703 1 94.25 180 ALA A O 1
ATOM 1460 N N . GLU A 1 181 ? 11.32 -12.414 -26.031 1 91.88 181 GLU A N 1
ATOM 1461 C CA . GLU A 1 181 ? 12.109 -11.258 -25.625 1 91.88 181 GLU A CA 1
ATOM 1462 C C . GLU A 1 181 ? 12.609 -11.406 -24.188 1 91.88 181 GLU A C 1
ATOM 1464 O O . GLU A 1 181 ? 13.719 -10.992 -23.859 1 91.88 181 GLU A O 1
ATOM 1469 N N . ILE A 1 182 ? 11.828 -12.039 -23.359 1 91.12 182 ILE A N 1
ATOM 1470 C CA . ILE A 1 182 ? 12.172 -11.93 -21.938 1 91.12 182 ILE A CA 1
ATOM 1471 C C . ILE A 1 182 ? 12.727 -13.258 -21.438 1 91.12 182 ILE A C 1
ATOM 1473 O O . ILE A 1 182 ? 13.438 -13.305 -20.438 1 91.12 182 ILE A O 1
ATOM 1477 N N . CYS A 1 183 ? 12.438 -14.328 -22.047 1 90.12 183 CYS A N 1
ATOM 1478 C CA . CYS A 1 183 ? 12.844 -15.625 -21.531 1 90.12 183 CYS A CA 1
ATOM 1479 C C . CYS A 1 183 ? 12.922 -16.656 -22.656 1 90.12 183 CYS A C 1
ATOM 1481 O O . CYS A 1 183 ? 12.383 -17.75 -22.531 1 90.12 183 CYS A O 1
ATOM 1483 N N . LYS A 1 184 ? 13.625 -16.312 -23.594 1 86.81 184 LYS A N 1
ATOM 1484 C CA . LYS A 1 184 ? 13.82 -17.219 -24.734 1 86.81 184 LYS A CA 1
ATOM 1485 C C . LYS A 1 184 ? 14.43 -18.531 -24.266 1 86.81 184 LYS A C 1
ATOM 1487 O O . LYS A 1 184 ? 15.352 -18.547 -23.453 1 86.81 184 LYS A O 1
ATOM 1492 N N . GLY A 1 185 ? 13.883 -19.703 -24.734 1 84.44 185 GLY A N 1
ATOM 1493 C CA . GLY A 1 185 ? 14.453 -21 -24.422 1 84.44 185 GLY A CA 1
ATOM 1494 C C . GLY A 1 185 ? 13.75 -21.703 -23.266 1 84.44 185 GLY A C 1
ATOM 1495 O O . GLY A 1 185 ? 13.922 -22.906 -23.062 1 84.44 185 GLY A O 1
ATOM 1496 N N . LYS A 1 186 ? 13.023 -20.922 -22.547 1 90.31 186 LYS A N 1
ATOM 1497 C CA . LYS A 1 186 ? 12.234 -21.516 -21.469 1 90.31 186 LYS A CA 1
ATOM 1498 C C . LYS A 1 186 ? 11.055 -22.297 -22.016 1 90.31 186 LYS A C 1
ATOM 1500 O O . LYS A 1 186 ? 10.859 -22.359 -23.234 1 90.31 186 LYS A O 1
ATOM 1505 N N . VAL A 1 187 ? 10.43 -23.016 -21.219 1 92.94 187 VAL A N 1
ATOM 1506 C CA . VAL A 1 187 ? 9.258 -23.797 -21.594 1 92.94 187 VAL A CA 1
ATOM 1507 C C . VAL A 1 187 ? 8.289 -22.922 -22.391 1 92.94 187 VAL A C 1
ATOM 1509 O O . VAL A 1 187 ? 8.078 -21.75 -22.047 1 92.94 187 VAL A O 1
ATOM 1512 N N . SER A 1 188 ? 7.789 -23.422 -23.438 1 95.62 188 SER A N 1
ATOM 1513 C CA . SER A 1 188 ? 6.793 -22.688 -24.203 1 95.62 188 SER A CA 1
ATOM 1514 C C . SER A 1 188 ? 5.469 -22.609 -23.453 1 95.62 188 SER A C 1
ATOM 1516 O O . SER A 1 188 ? 5.223 -23.391 -22.531 1 95.62 188 SER A O 1
ATOM 1518 N N . SER A 1 189 ? 4.613 -21.672 -23.875 1 97.38 189 SER A N 1
ATOM 1519 C CA . SER A 1 189 ? 3.297 -21.531 -23.25 1 97.38 189 SER A CA 1
ATOM 1520 C C . SER A 1 189 ? 2.479 -22.812 -23.422 1 97.38 189 SER A C 1
ATOM 1522 O O . SER A 1 189 ? 1.851 -23.281 -22.469 1 97.38 189 SER A O 1
ATOM 1524 N N . ASP A 1 190 ? 2.535 -23.406 -24.547 1 97.69 190 ASP A N 1
ATOM 1525 C CA . ASP A 1 190 ? 1.788 -24.625 -24.812 1 97.69 190 ASP A CA 1
ATOM 1526 C C . ASP A 1 190 ? 2.283 -25.766 -23.938 1 97.69 190 ASP A C 1
ATOM 1528 O O . ASP A 1 190 ? 1.483 -26.547 -23.406 1 97.69 190 ASP A O 1
ATOM 1532 N N . ASN A 1 191 ? 3.584 -25.859 -23.844 1 97.88 191 ASN A N 1
ATOM 1533 C CA . ASN A 1 191 ? 4.145 -26.938 -23.031 1 97.88 191 ASN A CA 1
ATOM 1534 C C . ASN A 1 191 ? 3.891 -26.703 -21.547 1 97.88 191 ASN A C 1
ATOM 1536 O O . ASN A 1 191 ? 3.686 -27.656 -20.781 1 97.88 191 ASN A O 1
ATOM 1540 N N . TRP A 1 192 ? 3.979 -25.422 -21.094 1 98.38 192 TRP A N 1
ATOM 1541 C CA . TRP A 1 192 ? 3.613 -25.109 -19.719 1 98.38 192 TRP A CA 1
ATOM 1542 C C . TRP A 1 192 ? 2.203 -25.594 -19.406 1 98.38 192 TRP A C 1
ATOM 1544 O O . TRP A 1 192 ? 1.989 -26.297 -18.406 1 98.38 192 TRP A O 1
ATOM 1554 N N . LEU A 1 193 ? 1.266 -25.312 -20.281 1 98.75 193 LEU A N 1
ATOM 1555 C CA . LEU A 1 193 ? -0.128 -25.719 -20.109 1 98.75 193 LEU A CA 1
ATOM 1556 C C . LEU A 1 193 ? -0.274 -27.234 -20.172 1 98.75 193 LEU A C 1
ATOM 1558 O O . LEU A 1 193 ? -1.031 -27.812 -19.391 1 98.75 193 LEU A O 1
ATOM 1562 N N . LYS A 1 194 ? 0.462 -27.828 -21.062 1 98.62 194 LYS A N 1
ATOM 1563 C CA . LYS A 1 194 ? 0.419 -29.281 -21.188 1 98.62 194 LYS A CA 1
ATOM 1564 C C . LYS A 1 194 ? 0.892 -29.969 -19.906 1 98.62 194 LYS A C 1
ATOM 1566 O O . LYS A 1 194 ? 0.257 -30.906 -19.438 1 98.62 194 LYS A O 1
ATOM 1571 N N . ILE A 1 195 ? 1.968 -29.484 -19.406 1 98.75 195 ILE A N 1
ATOM 1572 C CA . ILE A 1 195 ? 2.555 -30.078 -18.203 1 98.75 195 ILE A CA 1
ATOM 1573 C C . ILE A 1 195 ? 1.571 -29.969 -17.047 1 98.75 195 ILE A C 1
ATOM 1575 O O . ILE A 1 195 ? 1.34 -30.953 -16.328 1 98.75 195 ILE A O 1
ATOM 1579 N N . HIS A 1 196 ? 0.975 -28.812 -16.859 1 98.81 196 HIS A N 1
ATOM 1580 C CA . HIS A 1 196 ? -0.018 -28.672 -15.797 1 98.81 196 HIS A CA 1
ATOM 1581 C C . HIS A 1 196 ? -1.236 -29.547 -16.062 1 98.81 196 HIS A C 1
ATOM 1583 O O . HIS A 1 196 ? -1.811 -30.109 -15.125 1 98.81 196 HIS A O 1
ATOM 1589 N N . SER A 1 197 ? -1.614 -29.625 -17.328 1 98.75 197 SER A N 1
ATOM 1590 C CA . SER A 1 197 ? -2.721 -30.516 -17.672 1 98.75 197 SER A CA 1
ATOM 1591 C C . SER A 1 197 ? -2.432 -31.953 -17.25 1 98.75 197 SER A C 1
ATOM 1593 O O . SER A 1 197 ? -3.285 -32.594 -16.656 1 98.75 197 SER A O 1
ATOM 1595 N N . LEU A 1 198 ? -1.271 -32.438 -17.562 1 98.75 198 LEU A N 1
ATOM 1596 C CA . LEU A 1 198 ? -0.868 -33.781 -17.203 1 98.75 198 LEU A CA 1
ATOM 1597 C C . LEU A 1 198 ? -0.864 -33.969 -15.688 1 98.75 198 LEU A C 1
ATOM 1599 O O . LEU A 1 198 ? -1.313 -35 -15.18 1 98.75 198 LEU A O 1
ATOM 1603 N N . TRP A 1 199 ? -0.34 -32.969 -14.984 1 98.75 199 TRP A N 1
ATOM 1604 C CA . TRP A 1 199 ? -0.336 -33 -13.531 1 98.75 199 TRP A CA 1
ATOM 1605 C C . TRP A 1 199 ? -1.756 -33.094 -12.984 1 98.75 199 TRP A C 1
ATOM 1607 O O . TRP A 1 199 ? -2.023 -33.906 -12.094 1 98.75 199 TRP A O 1
ATOM 1617 N N . HIS A 1 200 ? -2.691 -32.344 -13.555 1 98.75 200 HIS A N 1
ATOM 1618 C CA . HIS A 1 200 ? -4.09 -32.312 -13.141 1 98.75 200 HIS A CA 1
ATOM 1619 C C . HIS A 1 200 ? -4.766 -33.656 -13.445 1 98.75 200 HIS A C 1
ATOM 1621 O O . HIS A 1 200 ? -5.605 -34.125 -12.672 1 98.75 200 HIS A O 1
ATOM 1627 N N . GLN A 1 201 ? -4.402 -34.25 -14.523 1 98.44 201 GLN A N 1
ATOM 1628 C CA . GLN A 1 201 ? -4.98 -35.531 -14.914 1 98.44 201 GLN A CA 1
ATOM 1629 C C . GLN A 1 201 ? -4.66 -36.594 -13.891 1 98.44 201 GLN A C 1
ATOM 1631 O O . GLN A 1 201 ? -5.402 -37.562 -13.758 1 98.44 201 GLN A O 1
ATOM 1636 N N . LYS A 1 202 ? -3.594 -36.406 -13.188 1 98.25 202 LYS A N 1
ATOM 1637 C CA . LYS A 1 202 ? -3.193 -37.375 -12.156 1 98.25 202 LYS A CA 1
ATOM 1638 C C . LYS A 1 202 ? -3.877 -37.062 -10.828 1 98.25 202 LYS A C 1
ATOM 1640 O O . LYS A 1 202 ? -3.588 -37.688 -9.812 1 98.25 202 LYS A O 1
ATOM 1645 N N . GLY A 1 203 ? -4.707 -36.031 -10.805 1 98.06 203 GLY A N 1
ATOM 1646 C CA . GLY A 1 203 ? -5.504 -35.719 -9.633 1 98.06 203 GLY A CA 1
ATOM 1647 C C . GLY A 1 203 ? -4.785 -34.812 -8.656 1 98.06 203 GLY A C 1
ATOM 1648 O O . GLY A 1 203 ? -5.121 -34.75 -7.473 1 98.06 203 GLY A O 1
ATOM 1649 N N . HIS A 1 204 ? -3.766 -34.094 -9.094 1 98.31 204 HIS A N 1
ATOM 1650 C CA . HIS A 1 204 ? -3.004 -33.188 -8.227 1 98.31 204 HIS A CA 1
ATOM 1651 C C . HIS A 1 204 ? -3.291 -31.734 -8.547 1 98.31 204 HIS A C 1
ATOM 1653 O O . HIS A 1 204 ? -3.684 -31.406 -9.672 1 98.31 204 HIS A O 1
ATOM 1659 N N . GLN A 1 205 ? -3.148 -30.953 -7.578 1 98.38 205 GLN A N 1
ATOM 1660 C CA . GLN A 1 205 ? -3.432 -29.531 -7.75 1 98.38 205 GLN A CA 1
ATOM 1661 C C . GLN A 1 205 ? -2.148 -28.734 -7.961 1 98.38 205 GLN A C 1
ATOM 1663 O O . GLN A 1 205 ? -1.067 -29.172 -7.559 1 98.38 205 GLN A O 1
ATOM 1668 N N . SER A 1 206 ? -2.242 -27.688 -8.617 1 98.31 206 SER A N 1
ATOM 1669 C CA . SER A 1 206 ? -1.179 -26.703 -8.805 1 98.31 206 SER A CA 1
ATOM 1670 C C . SER A 1 206 ? -1.714 -25.281 -8.711 1 98.31 206 SER A C 1
ATOM 1672 O O . SER A 1 206 ? -2.912 -25.078 -8.5 1 98.31 206 SER A O 1
ATOM 1674 N N . ASN A 1 207 ? -0.883 -24.297 -8.641 1 97.56 207 ASN A N 1
ATOM 1675 C CA . ASN A 1 207 ? -1.275 -22.906 -8.812 1 97.56 207 ASN A CA 1
ATOM 1676 C C . ASN A 1 207 ? -0.821 -22.359 -10.156 1 97.56 207 ASN A C 1
ATOM 1678 O O . ASN A 1 207 ? -0.104 -23.031 -10.898 1 97.56 207 ASN A O 1
ATOM 1682 N N . ALA A 1 208 ? -1.332 -21.281 -10.516 1 98.5 208 ALA A N 1
ATOM 1683 C CA . ALA A 1 208 ? -0.966 -20.594 -11.75 1 98.5 208 ALA A CA 1
ATOM 1684 C C . ALA A 1 208 ? -0.471 -19.188 -11.453 1 98.5 208 ALA A C 1
ATOM 1686 O O . ALA A 1 208 ? -0.979 -18.516 -10.555 1 98.5 208 ALA A O 1
ATOM 1687 N N . THR A 1 209 ? 0.499 -18.734 -12.195 1 97.56 209 THR A N 1
ATOM 1688 C CA . THR A 1 209 ? 1.056 -17.406 -11.984 1 97.56 209 THR A CA 1
ATOM 1689 C C . THR A 1 209 ? 1.045 -16.594 -13.281 1 97.56 209 THR A C 1
ATOM 1691 O O . THR A 1 209 ? 0.915 -17.172 -14.367 1 97.56 209 THR A O 1
ATOM 1694 N N . MET A 1 210 ? 1.146 -15.375 -13.18 1 98.06 210 MET A N 1
ATOM 1695 C CA . MET A 1 210 ? 1.337 -14.43 -14.266 1 98.06 210 MET A CA 1
ATOM 1696 C C . MET A 1 210 ? 2.26 -13.289 -13.844 1 98.06 210 MET A C 1
ATOM 1698 O O . MET A 1 210 ? 1.978 -12.586 -12.875 1 98.06 210 MET A O 1
ATOM 1702 N N . LEU A 1 211 ? 3.367 -13.188 -14.492 1 95.62 211 LEU A N 1
ATOM 1703 C CA . LEU A 1 211 ? 4.23 -12.031 -14.289 1 95.62 211 LEU A CA 1
ATOM 1704 C C . LEU A 1 211 ? 3.756 -10.844 -15.125 1 95.62 211 LEU A C 1
ATOM 1706 O O . LEU A 1 211 ? 3.668 -10.945 -16.344 1 95.62 211 LEU A O 1
ATOM 1710 N N . PHE A 1 212 ? 3.43 -9.742 -14.453 1 95.38 212 PHE A N 1
ATOM 1711 C CA . PHE A 1 212 ? 2.91 -8.617 -15.219 1 95.38 212 PHE A CA 1
ATOM 1712 C C . PHE A 1 212 ? 3.561 -7.312 -14.781 1 95.38 212 PHE A C 1
ATOM 1714 O O . PHE A 1 212 ? 4.086 -7.219 -13.664 1 95.38 212 PHE A O 1
ATOM 1721 N N . GLY A 1 213 ? 3.555 -6.316 -15.672 1 93.56 213 GLY A N 1
ATOM 1722 C CA . GLY A 1 213 ? 4.172 -5.023 -15.422 1 93.56 213 GLY A CA 1
ATOM 1723 C C . GLY A 1 213 ? 5.512 -4.855 -16.109 1 93.56 213 GLY A C 1
ATOM 1724 O O . GLY A 1 213 ? 6.281 -3.957 -15.773 1 93.56 213 GLY A O 1
ATOM 1725 N N . HIS A 1 214 ? 5.871 -5.785 -16.922 1 92.81 214 HIS A N 1
ATOM 1726 C CA . HIS A 1 214 ? 7.09 -5.684 -17.719 1 92.81 214 HIS A CA 1
ATOM 1727 C C . HIS A 1 214 ? 6.789 -5.184 -19.125 1 92.81 214 HIS A C 1
ATOM 1729 O O . HIS A 1 214 ? 6.121 -4.16 -19.297 1 92.81 214 HIS A O 1
ATOM 1735 N N . ILE A 1 215 ? 7.152 -5.844 -20.156 1 94 215 ILE A N 1
ATOM 1736 C CA . ILE A 1 215 ? 7.004 -5.281 -21.5 1 94 215 ILE A CA 1
ATOM 1737 C C . ILE A 1 215 ? 5.676 -5.73 -22.094 1 94 215 ILE A C 1
ATOM 1739 O O . ILE A 1 215 ? 5.316 -5.312 -23.203 1 94 215 ILE A O 1
ATOM 1743 N N . GLU A 1 216 ? 4.902 -6.543 -21.375 1 96.19 216 GLU A N 1
ATOM 1744 C CA . GLU A 1 216 ? 3.619 -7.016 -21.891 1 96.19 216 GLU A CA 1
ATOM 1745 C C . GLU A 1 216 ? 2.572 -5.906 -21.875 1 96.19 216 GLU A C 1
ATOM 1747 O O . GLU A 1 216 ? 2.766 -4.875 -21.219 1 96.19 216 GLU A O 1
ATOM 1752 N N . ASN A 1 217 ? 1.53 -6.082 -22.609 1 95.81 217 ASN A N 1
ATOM 1753 C CA . ASN A 1 217 ? 0.406 -5.156 -22.578 1 95.81 217 ASN A CA 1
ATOM 1754 C C . ASN A 1 217 ? -0.849 -5.812 -22.016 1 95.81 217 ASN A C 1
ATOM 1756 O O . ASN A 1 217 ? -0.811 -6.965 -21.594 1 95.81 217 ASN A O 1
ATOM 1760 N N . LYS A 1 218 ? -1.944 -5.148 -22 1 96.81 218 LYS A N 1
ATOM 1761 C CA . LYS A 1 218 ? -3.184 -5.594 -21.375 1 96.81 218 LYS A CA 1
ATOM 1762 C C . LYS A 1 218 ? -3.777 -6.789 -22.109 1 96.81 218 LYS A C 1
ATOM 1764 O O . LYS A 1 218 ? -4.355 -7.688 -21.5 1 96.81 218 LYS A O 1
ATOM 1769 N N . GLU A 1 219 ? -3.625 -6.801 -23.406 1 98.19 219 GLU A N 1
ATOM 1770 C CA . GLU A 1 219 ? -4.129 -7.918 -24.188 1 98.19 219 GLU A CA 1
ATOM 1771 C C . GLU A 1 219 ? -3.4 -9.211 -23.844 1 98.19 219 GLU A C 1
ATOM 1773 O O . GLU A 1 219 ? -4.012 -10.281 -23.781 1 98.19 219 GLU A O 1
ATOM 1778 N N . HIS A 1 220 ? -2.113 -9.102 -23.656 1 98.56 220 HIS A N 1
ATOM 1779 C CA . HIS A 1 220 ? -1.325 -10.266 -23.266 1 98.56 220 HIS A CA 1
ATOM 1780 C C . HIS A 1 220 ? -1.801 -10.82 -21.922 1 98.56 220 HIS A C 1
ATOM 1782 O O . HIS A 1 220 ? -1.9 -12.031 -21.75 1 98.56 220 HIS A O 1
ATOM 1788 N N . ARG A 1 221 ? -2.084 -9.906 -21 1 98.69 221 ARG A N 1
ATOM 1789 C CA . ARG A 1 221 ? -2.547 -10.312 -19.672 1 98.69 221 ARG A CA 1
ATOM 1790 C C . ARG A 1 221 ? -3.877 -11.055 -19.766 1 98.69 221 ARG A C 1
ATOM 1792 O O . ARG A 1 221 ? -4.043 -12.117 -19.156 1 98.69 221 ARG A O 1
ATOM 1799 N N . ILE A 1 222 ? -4.789 -10.5 -20.547 1 98.75 222 ILE A N 1
ATOM 1800 C CA . ILE A 1 222 ? -6.117 -11.086 -20.688 1 98.75 222 ILE A CA 1
ATOM 1801 C C . ILE A 1 222 ? -6.008 -12.461 -21.344 1 98.75 222 ILE A C 1
ATOM 1803 O O . ILE A 1 222 ? -6.617 -13.43 -20.859 1 98.75 222 ILE A O 1
ATOM 1807 N N . ASP A 1 223 ? -5.203 -12.531 -22.375 1 98.69 223 ASP A N 1
ATOM 1808 C CA . ASP A 1 223 ? -4.996 -13.82 -23.031 1 98.69 223 ASP A CA 1
ATOM 1809 C C . ASP A 1 223 ? -4.445 -14.859 -22.062 1 98.69 223 ASP A C 1
ATOM 1811 O O . ASP A 1 223 ? -4.906 -16 -22.031 1 98.69 223 ASP A O 1
ATOM 1815 N N . HIS A 1 224 ? -3.494 -14.469 -21.312 1 98.88 224 HIS A N 1
ATOM 1816 C CA . HIS A 1 224 ? -2.896 -15.344 -20.312 1 98.88 224 HIS A CA 1
ATOM 1817 C C . HIS A 1 224 ? -3.951 -15.891 -19.344 1 98.88 224 HIS A C 1
ATOM 1819 O O . HIS A 1 224 ? -4.039 -17.109 -19.141 1 98.88 224 HIS A O 1
ATOM 1825 N N . ILE A 1 225 ? -4.758 -15.023 -18.859 1 98.88 225 ILE A N 1
ATOM 1826 C CA . ILE A 1 225 ? -5.766 -15.359 -17.859 1 98.88 225 ILE A CA 1
ATOM 1827 C C . ILE A 1 225 ? -6.812 -16.297 -18.469 1 98.88 225 ILE A C 1
ATOM 1829 O O . ILE A 1 225 ? -7.199 -17.297 -17.859 1 98.88 225 ILE A O 1
ATOM 1833 N N . LEU A 1 226 ? -7.195 -16.031 -19.656 1 98.81 226 LEU A N 1
ATOM 1834 C CA . LEU A 1 226 ? -8.242 -16.828 -20.297 1 98.81 226 LEU A CA 1
ATOM 1835 C C . LEU A 1 226 ? -7.727 -18.219 -20.641 1 98.81 226 LEU A C 1
ATOM 1837 O O . LEU A 1 226 ? -8.484 -19.203 -20.594 1 98.81 226 LEU A O 1
ATOM 1841 N N . ARG A 1 227 ? -6.477 -18.344 -20.953 1 98.81 227 ARG A N 1
ATOM 1842 C CA . ARG A 1 227 ? -5.902 -19.656 -21.219 1 98.81 227 ARG A CA 1
ATOM 1843 C C . ARG A 1 227 ? -5.836 -20.484 -19.938 1 98.81 227 ARG A C 1
ATOM 1845 O O . ARG A 1 227 ? -6.066 -21.688 -19.969 1 98.81 227 ARG A O 1
ATOM 1852 N N . ILE A 1 228 ? -5.52 -19.812 -18.859 1 98.88 228 ILE A N 1
ATOM 1853 C CA . ILE A 1 228 ? -5.551 -20.484 -17.562 1 98.88 228 ILE A CA 1
ATOM 1854 C C . ILE A 1 228 ? -6.973 -20.953 -17.266 1 98.88 228 ILE A C 1
ATOM 1856 O O . ILE A 1 228 ? -7.18 -22.078 -16.828 1 98.88 228 ILE A O 1
ATOM 1860 N N . ARG A 1 229 ? -7.938 -20.094 -17.469 1 98.88 229 ARG A N 1
ATOM 1861 C CA . ARG A 1 229 ? -9.344 -20.422 -17.234 1 98.88 229 ARG A CA 1
ATOM 1862 C C . ARG A 1 229 ? -9.758 -21.641 -18.062 1 98.88 229 ARG A C 1
ATOM 1864 O O . ARG A 1 229 ? -10.438 -22.531 -17.547 1 98.88 229 ARG A O 1
ATOM 1871 N N . SER A 1 230 ? -9.344 -21.609 -19.297 1 98.75 230 SER A N 1
ATOM 1872 C CA . SER A 1 230 ? -9.688 -22.703 -20.203 1 98.75 230 SER A CA 1
ATOM 1873 C C . SER A 1 230 ? -9.109 -24.031 -19.719 1 98.75 230 SER A C 1
ATOM 1875 O O . SER A 1 230 ? -9.797 -25.047 -19.719 1 98.75 230 SER A O 1
ATOM 1877 N N . LEU A 1 231 ? -7.863 -24.016 -19.328 1 98.81 231 LEU A N 1
ATOM 1878 C CA . LEU A 1 231 ? -7.266 -25.234 -18.797 1 98.81 231 LEU A CA 1
ATOM 1879 C C . LEU A 1 231 ? -7.984 -25.672 -17.531 1 98.81 231 LEU A C 1
ATOM 1881 O O . LEU A 1 231 ? -8.203 -26.875 -17.328 1 98.81 231 LEU A O 1
ATOM 1885 N N . GLN A 1 232 ? -8.344 -24.734 -16.688 1 98.88 232 GLN A N 1
ATOM 1886 C CA . GLN A 1 232 ? -9.047 -25.062 -15.445 1 98.88 232 GLN A CA 1
ATOM 1887 C C . GLN A 1 232 ? -10.391 -25.719 -15.734 1 98.88 232 GLN A C 1
ATOM 1889 O O . GLN A 1 232 ? -10.773 -26.688 -15.062 1 98.88 232 GLN A O 1
ATOM 1894 N N . ASP A 1 233 ? -11.102 -25.266 -16.703 1 98.75 233 ASP A N 1
ATOM 1895 C CA . ASP A 1 233 ? -12.359 -25.891 -17.109 1 98.75 233 ASP A CA 1
ATOM 1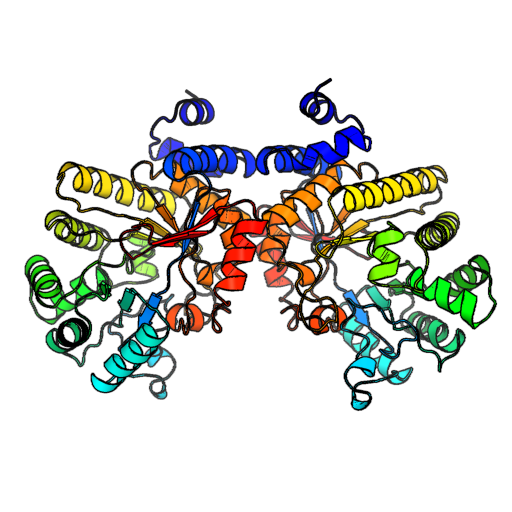896 C C . ASP A 1 233 ? -12.141 -27.375 -17.453 1 98.75 233 ASP A C 1
ATOM 1898 O O . ASP A 1 233 ? -12.898 -28.234 -16.984 1 98.75 233 ASP A O 1
ATOM 1902 N N . ARG A 1 234 ? -11.141 -27.594 -18.203 1 98.62 234 ARG A N 1
ATOM 1903 C CA . ARG A 1 234 ? -10.844 -28.969 -18.625 1 98.62 234 ARG A CA 1
ATOM 1904 C C . ARG A 1 234 ? -10.422 -29.812 -17.438 1 98.62 234 ARG A C 1
ATOM 1906 O O . ARG A 1 234 ? -10.805 -30.984 -17.328 1 98.62 234 ARG A O 1
ATOM 1913 N N . SER A 1 235 ? -9.594 -29.219 -16.609 1 98.69 235 SER A N 1
ATOM 1914 C CA . SER A 1 235 ? -9.109 -29.953 -15.445 1 98.69 235 SER A CA 1
ATOM 1915 C C . SER A 1 235 ? -10.258 -30.312 -14.508 1 98.69 235 SER A C 1
ATOM 1917 O O . SER A 1 235 ? -10.32 -31.438 -14.008 1 98.69 235 SER A O 1
ATOM 1919 N N . LEU A 1 236 ? -11.18 -29.422 -14.266 1 98.44 236 LEU A N 1
ATOM 1920 C CA . LEU A 1 236 ? -12.297 -29.656 -13.352 1 98.44 236 LEU A CA 1
ATOM 1921 C C . LEU A 1 236 ? -13.266 -30.688 -13.93 1 98.44 236 LEU A C 1
ATOM 1923 O O . LEU A 1 236 ? -13.891 -31.453 -13.18 1 98.44 236 LEU A O 1
ATOM 1927 N N . ALA A 1 237 ? -13.359 -30.734 -15.203 1 98.25 237 ALA A N 1
ATOM 1928 C CA . ALA A 1 237 ? -14.258 -31.672 -15.875 1 98.25 237 ALA A CA 1
ATOM 1929 C C . ALA A 1 237 ? -13.828 -33.125 -15.617 1 98.25 237 ALA A C 1
ATOM 1931 O O . ALA A 1 237 ? -14.633 -34.031 -15.75 1 98.25 237 ALA A O 1
ATOM 1932 N N . LEU A 1 238 ? -12.586 -33.312 -15.266 1 97.75 238 LEU A N 1
ATOM 1933 C CA . LEU A 1 238 ? -12.07 -34.656 -14.984 1 97.75 238 LEU A CA 1
ATOM 1934 C C . LEU A 1 238 ? -12.641 -35.188 -13.672 1 97.75 238 LEU A C 1
ATOM 1936 O O . LEU A 1 238 ? -12.633 -36.406 -13.438 1 97.75 238 LEU A O 1
ATOM 1940 N N . ASN A 1 239 ? -13.078 -34.312 -12.75 1 97.44 239 ASN A N 1
ATOM 1941 C CA . ASN A 1 239 ? -13.703 -34.625 -11.477 1 97.44 239 ASN A CA 1
ATOM 1942 C C . ASN A 1 239 ? -12.836 -35.594 -10.656 1 97.44 239 ASN A C 1
ATOM 1944 O O . ASN A 1 239 ? -13.328 -36.562 -10.109 1 97.44 239 ASN A O 1
ATOM 1948 N N . ASN A 1 240 ? -11.5 -35.375 -10.672 1 97.62 240 ASN A N 1
ATOM 1949 C CA . ASN A 1 240 ? -10.586 -36.25 -9.961 1 97.62 240 ASN A CA 1
ATOM 1950 C C . ASN A 1 240 ? -9.812 -35.5 -8.875 1 97.62 240 ASN A C 1
ATOM 1952 O O . ASN A 1 240 ? -8.82 -36 -8.352 1 97.62 240 ASN A O 1
ATOM 1956 N N . GLY A 1 241 ? -10.172 -34.219 -8.664 1 96.81 241 GLY A N 1
ATOM 1957 C CA . GLY A 1 241 ? -9.57 -33.438 -7.598 1 96.81 241 GLY A CA 1
ATOM 1958 C C . GLY A 1 241 ? -8.422 -32.562 -8.07 1 96.81 241 GLY A C 1
ATOM 1959 O O . GLY A 1 241 ? -7.922 -31.734 -7.316 1 96.81 241 GLY A O 1
ATOM 1960 N N . GLY A 1 242 ? -7.996 -32.688 -9.352 1 97.62 242 GLY A N 1
ATOM 1961 C CA . GLY A 1 242 ? -6.926 -31.891 -9.914 1 97.62 242 GLY A CA 1
ATOM 1962 C C . GLY A 1 242 ? -7.398 -30.547 -10.414 1 97.62 242 GLY A C 1
ATOM 1963 O O . GLY A 1 242 ? -8.602 -30.297 -10.508 1 97.62 242 GLY A O 1
ATOM 1964 N N . GLY A 1 243 ? -6.465 -29.656 -10.648 1 98.62 243 GLY A N 1
ATOM 1965 C CA . GLY A 1 243 ? -6.766 -28.312 -11.141 1 98.62 243 GLY A CA 1
ATOM 1966 C C . GLY A 1 243 ? -5.949 -27.234 -10.469 1 98.62 243 GLY A C 1
ATOM 1967 O O . GLY A 1 243 ? -5.086 -27.531 -9.641 1 98.62 243 GLY A O 1
ATOM 1968 N N . PHE A 1 244 ? -6.199 -26 -10.836 1 98.75 244 PHE A N 1
ATOM 1969 C CA . PHE A 1 244 ? -5.562 -24.859 -10.188 1 98.75 244 PHE A CA 1
ATOM 1970 C C . PHE A 1 244 ? -6.309 -24.484 -8.914 1 98.75 244 PHE A C 1
ATOM 1972 O O . PHE A 1 244 ? -7.523 -24.281 -8.938 1 98.75 244 PHE A O 1
ATOM 1979 N N . ASN A 1 245 ? -5.625 -24.375 -7.836 1 97.69 245 ASN A N 1
ATOM 1980 C CA . ASN A 1 245 ? -6.309 -23.984 -6.609 1 97.69 245 ASN A CA 1
ATOM 1981 C C . ASN A 1 245 ? -6.184 -22.469 -6.367 1 97.69 245 ASN A C 1
ATOM 1983 O O . ASN A 1 245 ? -6.949 -21.906 -5.59 1 97.69 245 ASN A O 1
ATOM 1987 N N . ALA A 1 246 ? -5.172 -21.875 -7.066 1 98.38 246 ALA A N 1
ATOM 1988 C CA . ALA A 1 246 ? -4.969 -20.453 -6.891 1 98.38 246 ALA A CA 1
ATOM 1989 C C . ALA A 1 246 ? -4.324 -19.828 -8.125 1 98.38 246 ALA A C 1
ATOM 1991 O O . ALA A 1 246 ? -3.572 -20.484 -8.844 1 98.38 246 ALA A O 1
ATOM 1992 N N . PHE A 1 247 ? -4.688 -18.656 -8.398 1 98.75 247 PHE A N 1
ATOM 1993 C CA . PHE A 1 247 ? -4.012 -17.812 -9.375 1 98.75 247 PHE A CA 1
ATOM 1994 C C . PHE A 1 247 ? -3.232 -16.703 -8.688 1 98.75 247 PHE A C 1
ATOM 1996 O O . PHE A 1 247 ? -3.75 -16.047 -7.785 1 98.75 247 PHE A O 1
ATOM 2003 N N . ILE A 1 248 ? -1.992 -16.453 -9.102 1 97.88 248 ILE A N 1
ATOM 2004 C CA . ILE A 1 248 ? -1.106 -15.516 -8.43 1 97.88 248 ILE A CA 1
ATOM 2005 C C . ILE A 1 248 ? -0.547 -14.523 -9.453 1 97.88 248 ILE A C 1
ATOM 2007 O O . ILE A 1 248 ? 0.448 -14.805 -10.125 1 97.88 248 ILE A O 1
ATOM 2011 N N . PRO A 1 249 ? -1.155 -13.359 -9.594 1 97.31 249 PRO A N 1
ATOM 2012 C CA . PRO A 1 249 ? -0.502 -12.305 -10.383 1 97.31 249 PRO A CA 1
ATOM 2013 C C . PRO A 1 249 ? 0.739 -11.742 -9.688 1 97.31 249 PRO A C 1
ATOM 2015 O O . PRO A 1 249 ? 0.645 -11.203 -8.586 1 97.31 249 PRO A O 1
ATOM 2018 N N . LEU A 1 250 ? 1.864 -11.883 -10.344 1 94.5 250 LEU A N 1
ATOM 2019 C CA . LEU A 1 250 ? 3.135 -11.438 -9.781 1 94.5 250 LEU A CA 1
ATOM 2020 C C . LEU A 1 250 ? 3.582 -10.125 -10.422 1 94.5 250 LEU A C 1
ATOM 2022 O O . LEU A 1 250 ? 3.695 -10.039 -11.648 1 94.5 250 LEU A O 1
ATOM 2026 N N . VAL A 1 251 ? 3.83 -9.141 -9.562 1 92.12 251 VAL A N 1
ATOM 2027 C CA . VAL A 1 251 ? 4.293 -7.855 -10.07 1 92.12 251 VAL A CA 1
ATOM 2028 C C . VAL A 1 251 ? 5.766 -7.953 -10.461 1 92.12 251 VAL A C 1
ATOM 2030 O O . VAL A 1 251 ? 6.594 -8.406 -9.672 1 92.12 251 VAL A O 1
ATOM 2033 N N . TYR A 1 252 ? 6.066 -7.488 -11.625 1 91.06 252 TYR A N 1
ATOM 2034 C CA . TYR A 1 252 ? 7.445 -7.445 -12.102 1 91.06 252 TYR A CA 1
ATOM 2035 C C . TYR A 1 252 ? 8.297 -6.523 -11.234 1 91.06 252 TYR A C 1
ATOM 2037 O O . TYR A 1 252 ? 7.871 -5.422 -10.891 1 91.06 252 TYR A O 1
ATOM 2045 N N . GLN A 1 253 ? 9.406 -7.051 -10.867 1 82.06 253 GLN A N 1
ATOM 2046 C CA . GLN A 1 253 ? 10.367 -6.254 -10.117 1 82.06 253 GLN A CA 1
ATOM 2047 C C . GLN A 1 253 ? 11.43 -5.656 -11.039 1 82.06 253 GLN A C 1
ATOM 2049 O O . GLN A 1 253 ? 12.117 -6.387 -11.758 1 82.06 253 GLN A O 1
ATOM 2054 N N . ARG A 1 254 ? 11.727 -4.445 -10.883 1 80.19 254 ARG A N 1
ATOM 2055 C CA . ARG A 1 254 ? 12.516 -3.736 -11.883 1 80.19 254 ARG A CA 1
ATOM 2056 C C . ARG A 1 254 ? 14.008 -3.801 -11.555 1 80.19 254 ARG A C 1
ATOM 2058 O O . ARG A 1 254 ? 14.852 -3.576 -12.422 1 80.19 254 ARG A O 1
ATOM 2065 N N . ASP A 1 255 ? 14.32 -4.078 -10.328 1 73.19 255 ASP A N 1
ATOM 2066 C CA . ASP A 1 255 ? 15.719 -3.932 -9.938 1 73.19 255 ASP A CA 1
ATOM 2067 C C . ASP A 1 255 ? 16.484 -5.227 -10.172 1 73.19 255 ASP A C 1
ATOM 2069 O O . ASP A 1 255 ? 15.914 -6.316 -10.133 1 73.19 255 ASP A O 1
ATOM 2073 N N . ASN A 1 256 ? 17.734 -5.117 -10.469 1 71.12 256 ASN A N 1
ATOM 2074 C CA . ASN A 1 256 ? 18.719 -6.195 -10.492 1 71.12 256 ASN A CA 1
ATOM 2075 C C . ASN A 1 256 ? 18.438 -7.184 -11.617 1 71.12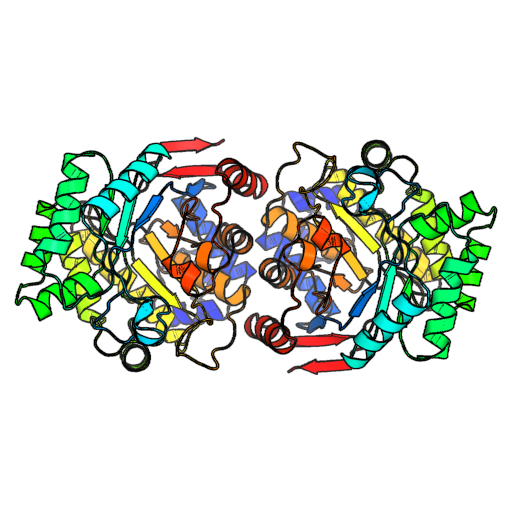 256 ASN A C 1
ATOM 2077 O O . ASN A 1 256 ? 18.516 -8.398 -11.422 1 71.12 256 ASN A O 1
ATOM 2081 N N . ASN A 1 257 ? 17.938 -6.559 -12.672 1 73.62 257 ASN A N 1
ATOM 2082 C CA . ASN A 1 257 ? 17.797 -7.441 -13.828 1 73.62 257 ASN A CA 1
ATOM 2083 C C . ASN A 1 257 ? 18.141 -6.73 -15.125 1 73.62 257 ASN A C 1
ATOM 2085 O O . ASN A 1 257 ? 18.688 -5.625 -15.109 1 73.62 257 ASN A O 1
ATOM 2089 N N . TYR A 1 258 ? 17.906 -7.438 -16.234 1 72.94 258 TYR A N 1
ATOM 2090 C CA . TYR A 1 258 ? 18.469 -6.996 -17.5 1 72.94 258 TYR A CA 1
ATOM 2091 C C . TYR A 1 258 ? 17.438 -6.238 -18.328 1 72.94 258 TYR A C 1
ATOM 2093 O O . TYR A 1 258 ? 17.75 -5.688 -19.391 1 72.94 258 TYR A O 1
ATOM 2101 N N . LEU A 1 259 ? 16.188 -6.27 -17.891 1 80.94 259 LEU A N 1
ATOM 2102 C CA . LEU A 1 259 ? 15.18 -5.453 -18.562 1 80.94 259 LEU A CA 1
ATOM 2103 C C . LEU A 1 259 ? 15.281 -3.998 -18.125 1 80.94 259 LEU A C 1
ATOM 2105 O O . LEU A 1 259 ? 15.227 -3.695 -16.938 1 80.94 259 LEU A O 1
ATOM 2109 N N . LYS A 1 260 ? 15.594 -3.16 -19 1 77 260 LYS A N 1
ATOM 2110 C CA . LYS A 1 260 ? 15.836 -1.765 -18.656 1 77 260 LYS A CA 1
ATOM 2111 C C . LYS A 1 260 ? 14.68 -0.874 -19.094 1 77 260 LYS A C 1
ATOM 2113 O O . LYS A 1 260 ? 13.898 -1.246 -19.969 1 77 260 LYS A O 1
ATOM 2118 N N . ASN A 1 261 ? 14.516 0.109 -18.453 1 78.94 261 ASN A N 1
ATOM 2119 C CA . ASN A 1 261 ? 13.641 1.214 -18.828 1 78.94 261 ASN A CA 1
ATOM 2120 C C . ASN A 1 261 ? 12.172 0.815 -18.766 1 78.94 261 ASN A C 1
ATOM 2122 O O . ASN A 1 261 ? 11.383 1.201 -19.625 1 78.94 261 ASN A O 1
ATOM 2126 N N . ILE A 1 262 ? 11.898 -0.115 -17.938 1 85 262 ILE A N 1
ATOM 2127 C CA . ILE A 1 262 ? 10.508 -0.469 -17.688 1 85 262 ILE A CA 1
ATOM 2128 C C . ILE A 1 262 ? 9.945 0.419 -16.578 1 85 262 ILE A C 1
ATOM 2130 O O . ILE A 1 262 ? 10.508 0.493 -15.477 1 85 262 ILE A O 1
ATOM 2134 N N . PRO A 1 263 ? 8.945 1.139 -16.906 1 81.75 263 PRO A N 1
ATOM 2135 C CA . PRO A 1 263 ? 8.367 2.021 -15.883 1 81.75 263 PRO A CA 1
ATOM 2136 C C . PRO A 1 263 ? 7.828 1.259 -14.68 1 81.75 263 PRO A C 1
ATOM 2138 O O . PRO A 1 263 ? 7.496 0.075 -14.789 1 81.75 263 PRO A O 1
ATOM 2141 N N . PHE A 1 264 ? 7.801 1.96 -13.617 1 84.25 264 PHE A N 1
ATOM 2142 C CA . PHE A 1 264 ? 7.18 1.393 -12.422 1 84.25 264 PHE A CA 1
ATOM 2143 C C . PHE A 1 264 ? 5.68 1.216 -12.625 1 84.25 264 PHE A C 1
ATOM 2145 O O . PHE A 1 264 ? 5.023 2.07 -13.227 1 84.25 264 PHE A O 1
ATOM 2152 N N . LEU A 1 265 ? 5.223 0.121 -12.172 1 87.62 265 LEU A N 1
ATOM 2153 C CA . LEU A 1 265 ? 3.793 -0.152 -12.273 1 87.62 265 LEU A CA 1
ATOM 2154 C C . LEU A 1 265 ? 3.031 0.496 -11.125 1 87.62 265 LEU A C 1
ATOM 2156 O O . LEU A 1 265 ? 3.367 0.284 -9.953 1 87.62 265 LEU A O 1
ATOM 2160 N N . GLY A 1 266 ? 2.01 1.225 -11.406 1 89.5 266 GLY A N 1
ATOM 2161 C CA . GLY A 1 266 ? 1.226 1.916 -10.391 1 89.5 266 GLY A CA 1
ATOM 2162 C C . GLY A 1 266 ? 0.293 0.997 -9.625 1 89.5 266 GLY A C 1
ATOM 2163 O O . GLY A 1 266 ? -0.09 -0.063 -10.125 1 89.5 266 GLY A O 1
ATOM 2164 N N . SER A 1 267 ? -0.056 1.436 -8.445 1 91.75 267 SER A N 1
ATOM 2165 C CA . SER A 1 267 ? -0.896 0.64 -7.559 1 91.75 267 SER A CA 1
ATOM 2166 C C . SER A 1 267 ? -2.275 0.402 -8.164 1 91.75 267 SER A C 1
ATOM 2168 O O . SER A 1 267 ? -2.854 -0.674 -8 1 91.75 267 SER A O 1
ATOM 2170 N N . VAL A 1 268 ? -2.793 1.368 -8.867 1 92.69 268 VAL A N 1
ATOM 2171 C CA . VAL A 1 268 ? -4.121 1.255 -9.461 1 92.69 268 VAL A CA 1
ATOM 2172 C C . VAL A 1 268 ? -4.121 0.152 -10.523 1 92.69 268 VAL A C 1
ATOM 2174 O O . VAL A 1 268 ? -5.047 -0.658 -10.578 1 92.69 268 VAL A O 1
ATOM 2177 N N . GLU A 1 269 ? -3.039 0.131 -11.289 1 93.56 269 GLU A N 1
ATOM 2178 C CA . GLU A 1 269 ? -2.914 -0.903 -12.312 1 93.56 269 GLU A CA 1
ATOM 2179 C C . GLU A 1 269 ? -2.828 -2.291 -11.688 1 93.56 269 GLU A C 1
ATOM 2181 O O . GLU A 1 269 ? -3.414 -3.248 -12.195 1 93.56 269 GLU A O 1
ATOM 2186 N N . ILE A 1 270 ? -2.137 -2.369 -10.641 1 95.5 270 ILE A N 1
ATOM 2187 C CA . ILE A 1 270 ? -1.985 -3.633 -9.922 1 95.5 270 ILE A CA 1
ATOM 2188 C C . ILE A 1 270 ? -3.342 -4.094 -9.398 1 95.5 270 ILE A C 1
ATOM 2190 O O . ILE A 1 270 ? -3.74 -5.242 -9.617 1 95.5 270 ILE A O 1
ATOM 2194 N N . LEU A 1 271 ? -4.07 -3.176 -8.781 1 97 271 LEU A N 1
ATOM 2195 C CA . LEU A 1 271 ? -5.371 -3.51 -8.211 1 97 271 LEU A CA 1
ATOM 2196 C C . LEU A 1 271 ? -6.367 -3.875 -9.305 1 97 271 LEU A C 1
ATOM 2198 O O . LEU A 1 271 ? -7.184 -4.781 -9.133 1 97 271 LEU A O 1
ATOM 2202 N N . LYS A 1 272 ? -6.289 -3.18 -10.406 1 97.12 272 LYS A N 1
ATOM 2203 C CA . LYS A 1 272 ? -7.164 -3.525 -11.523 1 97.12 272 LYS A CA 1
ATOM 2204 C C . LYS A 1 272 ? -6.891 -4.941 -12.023 1 97.12 272 LYS A C 1
ATOM 2206 O O . LYS A 1 272 ? -7.82 -5.699 -12.305 1 97.12 272 LYS A O 1
ATOM 2211 N N . THR A 1 273 ? -5.625 -5.277 -12.125 1 97.69 273 THR A N 1
ATOM 2212 C CA . THR A 1 273 ? -5.254 -6.609 -12.586 1 97.69 273 THR A CA 1
ATOM 2213 C C . THR A 1 273 ? -5.762 -7.68 -11.633 1 97.69 273 THR A C 1
ATOM 2215 O O . THR A 1 273 ? -6.254 -8.727 -12.062 1 97.69 273 THR A O 1
ATOM 2218 N N . MET A 1 274 ? -5.691 -7.41 -10.352 1 97.81 274 MET A N 1
ATOM 2219 C CA . MET A 1 274 ? -6.227 -8.328 -9.352 1 97.81 274 MET A CA 1
ATOM 2220 C C . MET A 1 274 ? -7.73 -8.516 -9.539 1 97.81 274 MET A C 1
ATOM 2222 O O . MET A 1 274 ? -8.219 -9.648 -9.57 1 97.81 274 MET A O 1
ATOM 2226 N N . ALA A 1 275 ? -8.406 -7.402 -9.672 1 98.44 275 ALA A N 1
ATOM 2227 C CA . ALA A 1 275 ? -9.859 -7.422 -9.82 1 98.44 275 ALA A CA 1
ATOM 2228 C C . ALA A 1 275 ? -10.273 -8.164 -11.086 1 98.44 275 ALA A C 1
ATOM 2230 O O . ALA A 1 275 ? -11.188 -8.984 -11.055 1 98.44 275 ALA A O 1
ATOM 2231 N N . ILE A 1 276 ? -9.594 -7.859 -12.125 1 98.75 276 ILE A N 1
ATOM 2232 C CA . ILE A 1 276 ? -9.906 -8.469 -13.414 1 98.75 276 ILE A CA 1
ATOM 2233 C C . ILE A 1 276 ? -9.648 -9.977 -13.352 1 98.75 276 ILE A C 1
ATOM 2235 O O . ILE A 1 276 ? -10.43 -10.766 -13.875 1 98.75 276 ILE A O 1
ATOM 2239 N N . SER A 1 277 ? -8.562 -10.359 -12.688 1 98.75 277 SER A N 1
ATOM 2240 C CA . SER A 1 277 ? -8.289 -11.781 -12.5 1 98.75 277 SER A CA 1
ATOM 2241 C C . SER A 1 277 ? -9.445 -12.469 -11.781 1 98.75 277 SER A C 1
ATOM 2243 O O . SER A 1 277 ? -9.867 -13.555 -12.188 1 98.75 277 SER A O 1
ATOM 2245 N N . ARG A 1 278 ? -9.984 -11.867 -10.742 1 98.69 278 ARG A N 1
ATOM 2246 C CA . ARG A 1 278 ? -11.117 -12.406 -10 1 98.69 278 ARG A CA 1
ATOM 2247 C C . ARG A 1 278 ? -12.344 -12.555 -10.898 1 98.69 278 ARG A C 1
ATOM 2249 O O . ARG A 1 278 ? -13.008 -13.594 -10.883 1 98.69 278 ARG A O 1
ATOM 2256 N N . ILE A 1 279 ? -12.578 -11.562 -11.656 1 98.62 279 ILE A N 1
ATOM 2257 C CA . ILE A 1 279 ? -13.781 -11.539 -12.492 1 98.62 279 ILE A CA 1
ATOM 2258 C C . ILE A 1 279 ? -13.68 -12.609 -13.57 1 98.62 279 ILE A C 1
ATOM 2260 O O . ILE A 1 279 ? -14.656 -13.312 -13.852 1 98.62 279 ILE A O 1
ATOM 2264 N N . LEU A 1 280 ? -12.469 -12.75 -14.148 1 98.75 280 LEU A N 1
ATOM 2265 C CA . LEU A 1 280 ? -12.328 -13.617 -15.312 1 98.75 280 LEU A CA 1
ATOM 2266 C C . LEU A 1 280 ? -12.148 -15.07 -14.883 1 98.75 280 LEU A C 1
ATOM 2268 O O . LEU A 1 280 ? -12.562 -15.984 -15.594 1 98.75 280 LEU A O 1
ATOM 2272 N N . LEU A 1 281 ? -11.469 -15.273 -13.773 1 98.62 281 LEU A N 1
ATOM 2273 C CA . LEU A 1 281 ? -11.227 -16.641 -13.305 1 98.62 281 LEU A CA 1
ATOM 2274 C C . LEU A 1 281 ? -12.336 -17.094 -12.367 1 98.62 281 LEU A C 1
ATOM 2276 O O . LEU A 1 281 ? -12.086 -17.391 -11.195 1 98.62 281 LEU A O 1
ATOM 2280 N N . ASP A 1 282 ? -13.484 -17.219 -12.906 1 96.75 282 ASP A N 1
ATOM 2281 C CA . ASP A 1 282 ? -14.672 -17.625 -12.164 1 96.75 282 ASP A CA 1
ATOM 2282 C C . ASP A 1 282 ? -14.547 -19.062 -11.68 1 96.75 282 ASP A C 1
ATOM 2284 O O . ASP A 1 282 ? -15.273 -19.484 -10.781 1 96.75 282 ASP A O 1
ATOM 2288 N N . ASN A 1 283 ? -13.617 -19.766 -12.211 1 98.06 283 ASN A N 1
ATOM 2289 C CA . ASN A 1 283 ? -13.492 -21.203 -11.93 1 98.06 283 ASN A CA 1
ATOM 2290 C C . ASN A 1 283 ? -12.281 -21.5 -11.055 1 98.06 283 ASN A C 1
ATOM 2292 O O . ASN A 1 283 ? -11.891 -22.656 -10.906 1 98.06 283 ASN A O 1
ATOM 2296 N N . ILE A 1 284 ? -11.609 -20.484 -10.555 1 98.38 284 ILE A N 1
ATOM 2297 C CA . ILE A 1 284 ? -10.523 -20.641 -9.586 1 98.38 284 ILE A CA 1
ATOM 2298 C C . ILE A 1 284 ? -10.898 -19.953 -8.273 1 98.38 284 ILE A C 1
ATOM 2300 O O . ILE A 1 284 ? -11.258 -18.781 -8.258 1 98.38 284 ILE A O 1
ATOM 2304 N N . ASN A 1 285 ? -10.812 -20.625 -7.242 1 97.81 285 ASN A N 1
ATOM 2305 C CA . ASN A 1 285 ? -11.375 -20.188 -5.969 1 97.81 285 ASN A CA 1
ATOM 2306 C C . ASN A 1 285 ? -10.547 -19.078 -5.348 1 97.81 285 ASN A C 1
ATOM 2308 O O . ASN A 1 285 ? -11.086 -18.203 -4.66 1 97.81 285 ASN A O 1
ATOM 2312 N N . HIS A 1 286 ? -9.234 -19.125 -5.598 1 98.62 286 HIS A N 1
ATOM 2313 C CA . HIS A 1 286 ? -8.391 -18.219 -4.832 1 98.62 286 HIS A CA 1
ATOM 2314 C C . HIS A 1 286 ? -7.52 -17.375 -5.75 1 98.62 286 HIS A C 1
ATOM 2316 O O . HIS A 1 286 ? -6.91 -17.891 -6.688 1 98.62 286 HIS A O 1
ATOM 2322 N N . ILE A 1 287 ? -7.516 -16.125 -5.527 1 98.62 287 ILE A N 1
ATOM 2323 C CA . ILE A 1 287 ? -6.566 -15.172 -6.098 1 98.62 287 ILE A CA 1
ATOM 2324 C C . ILE A 1 287 ? -5.617 -14.672 -5.016 1 98.62 287 ILE A C 1
ATOM 2326 O O . ILE A 1 287 ? -6.055 -14.156 -3.982 1 98.62 287 ILE A O 1
ATOM 2330 N N . LYS A 1 288 ? -4.355 -14.875 -5.203 1 97.56 288 LYS A N 1
ATOM 2331 C CA . LYS A 1 288 ? -3.348 -14.523 -4.207 1 97.56 288 LYS A CA 1
ATOM 2332 C C . LYS A 1 288 ? -2.721 -13.172 -4.512 1 97.56 288 LYS A C 1
ATOM 2334 O O . LYS A 1 288 ? -2.311 -12.906 -5.645 1 97.56 288 LYS A O 1
ATOM 2339 N N . ALA A 1 289 ? -2.805 -12.273 -3.553 1 95.94 289 ALA A N 1
ATOM 2340 C CA . ALA A 1 289 ? -1.994 -11.062 -3.592 1 95.94 289 ALA A CA 1
ATOM 2341 C C . ALA A 1 289 ? -0.669 -11.266 -2.861 1 95.94 289 ALA A C 1
ATOM 2343 O O . ALA A 1 289 ? -0.585 -11.055 -1.648 1 95.94 289 ALA A O 1
ATOM 2344 N N . TYR A 1 290 ? 0.349 -11.586 -3.619 1 91.31 290 TYR A N 1
ATOM 2345 C CA . TYR A 1 290 ? 1.654 -11.922 -3.059 1 91.31 290 TYR A CA 1
ATOM 2346 C C . TYR A 1 290 ? 2.355 -10.672 -2.537 1 91.31 290 TYR A C 1
ATOM 2348 O O . TYR A 1 290 ? 2.93 -9.898 -3.314 1 91.31 290 TYR A O 1
ATOM 2356 N N . TRP A 1 291 ? 2.336 -10.508 -1.257 1 87.75 291 TRP A N 1
ATOM 2357 C CA . TRP A 1 291 ? 2.736 -9.234 -0.655 1 87.75 291 TRP A CA 1
ATOM 2358 C C . TRP A 1 291 ? 4.227 -8.984 -0.867 1 87.75 291 TRP A C 1
ATOM 2360 O O . TRP A 1 291 ? 4.66 -7.828 -0.939 1 87.75 291 TRP A O 1
ATOM 2370 N N . ALA A 1 292 ? 5.031 -9.977 -1.082 1 80.06 292 ALA A N 1
ATOM 2371 C CA . ALA A 1 292 ? 6.477 -9.828 -1.245 1 80.06 292 ALA A CA 1
ATOM 2372 C C . ALA A 1 292 ? 6.809 -9.055 -2.518 1 80.06 292 ALA A C 1
ATOM 2374 O O . ALA A 1 292 ? 7.875 -8.445 -2.619 1 80.06 292 ALA A O 1
ATOM 2375 N N . THR A 1 293 ? 5.871 -9.039 -3.475 1 80.81 293 THR A N 1
ATOM 2376 C CA . THR A 1 293 ? 6.145 -8.359 -4.734 1 80.81 293 THR A CA 1
ATOM 2377 C C . THR A 1 293 ? 5.469 -6.988 -4.77 1 80.81 293 THR A C 1
ATOM 2379 O O . THR A 1 293 ? 5.793 -6.152 -5.609 1 80.81 293 THR A O 1
ATOM 2382 N N . SER A 1 294 ? 4.48 -6.617 -4.016 1 82.19 294 SER A N 1
ATOM 2383 C CA . SER A 1 294 ? 3.732 -5.363 -4.074 1 82.19 294 SER A CA 1
ATOM 2384 C C . SER A 1 294 ? 3.854 -4.586 -2.768 1 82.19 294 SER A C 1
ATOM 2386 O O . SER A 1 294 ? 3.531 -3.398 -2.715 1 82.19 294 SER A O 1
ATOM 2388 N N . THR A 1 295 ? 4.074 -5.137 -1.614 1 82.19 295 THR A N 1
ATOM 2389 C CA . THR A 1 295 ? 4.074 -4.664 -0.234 1 82.19 295 THR A CA 1
ATOM 2390 C C . THR A 1 295 ? 2.854 -5.184 0.518 1 82.19 295 THR A C 1
ATOM 2392 O O . THR A 1 295 ? 1.831 -5.5 -0.094 1 82.19 295 THR A O 1
ATOM 2395 N N . LEU A 1 296 ? 2.982 -5.223 1.758 1 84.69 296 LEU A N 1
ATOM 2396 C CA . LEU A 1 296 ? 1.916 -5.766 2.592 1 84.69 296 LEU A CA 1
ATOM 2397 C C . LEU A 1 296 ? 0.68 -4.871 2.545 1 84.69 296 LEU A C 1
ATOM 2399 O O . LEU A 1 296 ? -0.444 -5.367 2.432 1 84.69 296 LEU A O 1
ATOM 2403 N N . ASN A 1 297 ? 0.835 -3.574 2.539 1 86.56 297 ASN A N 1
ATOM 2404 C CA . ASN A 1 297 ? -0.293 -2.648 2.527 1 86.56 297 ASN A CA 1
ATOM 2405 C C . ASN A 1 297 ? -1.105 -2.771 1.241 1 86.56 297 ASN A C 1
ATOM 2407 O O . ASN A 1 297 ? -2.336 -2.818 1.281 1 86.56 297 ASN A O 1
ATOM 2411 N N . LEU A 1 298 ? -0.411 -2.83 0.189 1 91.19 298 LEU A N 1
ATOM 2412 C CA . LEU A 1 298 ? -1.127 -2.938 -1.077 1 91.19 298 LEU A CA 1
ATOM 2413 C C . LEU A 1 298 ? -1.817 -4.293 -1.196 1 91.19 298 LEU A C 1
ATOM 2415 O O . LEU A 1 298 ? -2.936 -4.383 -1.711 1 91.19 298 LEU A O 1
ATOM 2419 N N . ALA A 1 299 ? -1.125 -5.281 -0.727 1 93.75 299 ALA A N 1
ATOM 2420 C CA . ALA A 1 299 ? -1.717 -6.617 -0.743 1 93.75 299 ALA A CA 1
ATOM 2421 C C . ALA A 1 299 ? -2.988 -6.668 0.099 1 93.75 299 ALA A C 1
ATOM 2423 O O . ALA A 1 299 ? -3.953 -7.344 -0.261 1 93.75 299 ALA A O 1
ATOM 2424 N N . LEU A 1 300 ? -2.979 -5.957 1.168 1 92.69 300 LEU A N 1
ATOM 2425 C CA . LEU A 1 300 ? -4.156 -5.891 2.025 1 92.69 300 LEU A CA 1
ATOM 2426 C C . LEU A 1 300 ? -5.297 -5.152 1.329 1 92.69 300 LEU A C 1
ATOM 2428 O O . LEU A 1 300 ? -6.453 -5.574 1.403 1 92.69 300 LEU A O 1
ATOM 2432 N N . VAL A 1 301 ? -4.977 -4.125 0.622 1 94.06 301 VAL A N 1
ATOM 2433 C CA . VAL A 1 301 ? -5.988 -3.408 -0.146 1 94.06 301 VAL A CA 1
ATOM 2434 C C . VAL A 1 301 ? -6.551 -4.316 -1.236 1 94.06 301 VAL A C 1
ATOM 2436 O O . VAL A 1 301 ? -7.754 -4.312 -1.497 1 94.06 301 VAL A O 1
ATOM 2439 N N . ALA A 1 302 ? -5.703 -5.109 -1.808 1 96.88 302 ALA A N 1
ATOM 2440 C CA . ALA A 1 302 ? -6.078 -6.012 -2.893 1 96.88 302 ALA A CA 1
ATOM 2441 C C . ALA A 1 302 ? -7.145 -7 -2.438 1 96.88 302 ALA A C 1
ATOM 2443 O O . ALA A 1 302 ? -7.902 -7.531 -3.256 1 96.88 302 ALA A O 1
ATOM 2444 N N . GLN A 1 303 ? -7.262 -7.266 -1.098 1 96.31 303 GLN A N 1
ATOM 2445 C CA . GLN A 1 303 ? -8.266 -8.18 -0.573 1 96.31 303 GLN A CA 1
ATOM 2446 C C . GLN A 1 303 ? -9.68 -7.633 -0.799 1 96.31 303 GLN A C 1
ATOM 2448 O O . GLN A 1 303 ? -10.648 -8.391 -0.791 1 96.31 303 GLN A O 1
ATOM 2453 N N . GLU A 1 304 ? -9.781 -6.332 -1.023 1 95.06 304 GLU A N 1
ATOM 2454 C CA . GLU A 1 304 ? -11.055 -5.711 -1.37 1 95.06 304 GLU A CA 1
ATOM 2455 C C . GLU A 1 304 ? -11.305 -5.754 -2.875 1 95.06 304 GLU A C 1
ATOM 2457 O O . GLU A 1 304 ? -12.422 -5.508 -3.336 1 95.06 304 GLU A O 1
ATOM 2462 N N . PHE A 1 305 ? -10.266 -6.098 -3.625 1 97.06 305 PHE A N 1
ATOM 2463 C CA . PHE A 1 305 ? -10.336 -6.047 -5.082 1 97.06 305 PHE A CA 1
ATOM 2464 C C . PHE A 1 305 ? -10.273 -7.445 -5.676 1 97.06 305 PHE A C 1
ATOM 2466 O O . PHE A 1 305 ? -9.734 -7.637 -6.77 1 97.06 305 PHE A O 1
ATOM 2473 N N . GLY A 1 306 ? -10.727 -8.406 -4.926 1 97.62 306 GLY A N 1
ATOM 2474 C CA . GLY A 1 306 ? -10.93 -9.727 -5.508 1 97.62 306 GLY A CA 1
ATOM 2475 C C . GLY A 1 306 ? -9.961 -10.766 -4.969 1 97.62 306 GLY A C 1
ATOM 2476 O O . GLY A 1 306 ? -10.203 -11.969 -5.09 1 97.62 306 GLY A O 1
ATOM 2477 N N . ALA A 1 307 ? -8.812 -10.359 -4.383 1 98.12 307 ALA A N 1
ATOM 2478 C CA . ALA A 1 307 ? -7.875 -11.297 -3.775 1 98.12 307 ALA A CA 1
ATOM 2479 C C . ALA A 1 307 ? -8.422 -11.836 -2.453 1 98.12 307 ALA A C 1
ATOM 2481 O O . ALA A 1 307 ? -9.344 -11.258 -1.875 1 98.12 307 ALA A O 1
ATOM 2482 N N . ASP A 1 308 ? -7.891 -13 -2.004 1 98.25 308 ASP A N 1
ATOM 2483 C CA . ASP A 1 308 ? -8.336 -13.57 -0.737 1 98.25 308 ASP A CA 1
ATOM 2484 C C . ASP A 1 308 ? -7.199 -14.312 -0.04 1 98.25 308 ASP A C 1
ATOM 2486 O O . ASP A 1 308 ? -7.438 -15.102 0.877 1 98.25 308 ASP A O 1
ATOM 2490 N N . ASP A 1 309 ? -6.023 -14.125 -0.488 1 97.56 309 ASP A N 1
ATOM 2491 C CA . ASP A 1 309 ? -4.855 -14.797 0.073 1 97.56 309 ASP A CA 1
ATOM 2492 C C . ASP A 1 309 ? -3.627 -13.891 0.03 1 97.56 309 ASP A C 1
ATOM 2494 O O . ASP A 1 309 ? -3.338 -13.273 -0.999 1 97.56 309 ASP A O 1
ATOM 2498 N N . LEU A 1 310 ? -2.943 -13.727 1.157 1 93.38 310 LEU A N 1
ATOM 2499 C CA . LEU A 1 310 ? -1.774 -12.859 1.267 1 93.38 310 LEU A CA 1
ATOM 2500 C C . LEU A 1 310 ? -0.486 -13.672 1.154 1 93.38 310 LEU A C 1
ATOM 2502 O O . LEU A 1 310 ? 0.606 -13.102 1.107 1 93.38 310 LEU A O 1
ATOM 2506 N N . ASP A 1 311 ? -0.675 -14.805 0.974 1 89.31 311 ASP A N 1
ATOM 2507 C CA . ASP A 1 311 ? 0.474 -15.703 1.067 1 89.31 311 ASP A CA 1
ATOM 2508 C C . ASP A 1 311 ? 1.078 -15.68 2.469 1 89.31 311 ASP A C 1
ATOM 2510 O O . ASP A 1 311 ? 0.424 -15.258 3.426 1 89.31 311 ASP A O 1
ATOM 2514 N N . GLY A 1 312 ? 2.1 -16.281 2.889 1 75 312 GLY A N 1
ATOM 2515 C CA . GLY A 1 312 ? 2.557 -16.547 4.242 1 75 312 GLY A CA 1
ATOM 2516 C C . GLY A 1 312 ? 3.752 -15.703 4.645 1 75 312 GLY A C 1
ATOM 2517 O O . GLY A 1 312 ? 4.203 -14.852 3.877 1 75 312 GLY A O 1
ATOM 2518 N N . THR A 1 313 ? 4.02 -15.766 6.055 1 59.53 313 THR A N 1
ATOM 2519 C CA . THR A 1 313 ? 5.16 -15.172 6.734 1 59.53 313 THR A CA 1
ATOM 2520 C C . THR A 1 313 ? 6.465 -15.812 6.273 1 59.53 313 THR A C 1
ATOM 2522 O O . THR A 1 313 ? 6.742 -16.969 6.609 1 59.53 313 THR A O 1
ATOM 2525 N N . ILE A 1 314 ? 6.934 -15.219 5.098 1 56 314 ILE A N 1
ATOM 2526 C CA . ILE A 1 314 ? 8.102 -15.773 4.43 1 56 314 ILE A CA 1
ATOM 2527 C C . ILE A 1 314 ? 9.336 -15.578 5.312 1 56 314 ILE A C 1
ATOM 2529 O O . ILE A 1 314 ? 9.656 -14.461 5.711 1 56 314 ILE A O 1
ATOM 2533 N N . GLU A 1 315 ? 9.531 -16.375 6.258 1 52.94 315 GLU A N 1
ATOM 2534 C CA . GLU A 1 315 ? 10.812 -16.141 6.926 1 52.94 315 GLU A CA 1
ATOM 2535 C C . GLU A 1 315 ? 11.852 -15.609 5.953 1 52.94 315 GLU A C 1
ATOM 2537 O O . GLU A 1 315 ? 12.344 -14.492 6.117 1 52.94 315 GLU A O 1
ATOM 2542 N N . LYS A 1 316 ? 12.734 -16.297 5.312 1 45.94 316 LYS A N 1
ATOM 2543 C CA . LYS A 1 316 ? 13.836 -15.891 4.441 1 45.94 316 LYS A CA 1
ATOM 2544 C C . LYS A 1 316 ? 13.438 -16.016 2.971 1 45.94 316 LYS A C 1
ATOM 2546 O O . LYS A 1 316 ? 13.422 -17.109 2.41 1 45.94 316 LYS A O 1
ATOM 2551 N N . GLU A 1 317 ? 12.586 -15.125 2.377 1 46.53 317 GLU A N 1
ATOM 2552 C CA . GLU A 1 317 ? 12.32 -15.219 0.946 1 46.53 317 GLU A CA 1
ATOM 2553 C C . GLU A 1 317 ? 13.484 -14.656 0.131 1 46.53 317 GLU A C 1
ATOM 2555 O O . GLU A 1 317 ? 13.836 -13.477 0.274 1 46.53 317 GLU A O 1
ATOM 2560 N N . SER A 1 318 ? 14.281 -15.461 -0.5 1 46.47 318 SER A N 1
ATOM 2561 C CA . SER A 1 318 ? 15.516 -15.07 -1.178 1 46.47 318 SER A CA 1
ATOM 2562 C C . SER A 1 318 ? 15.234 -14.633 -2.611 1 46.47 318 SER A C 1
ATOM 2564 O O . SER A 1 318 ? 15.898 -13.719 -3.123 1 46.47 318 SER A O 1
ATOM 2566 N N . ILE A 1 319 ? 14.289 -15.32 -3.389 1 44.62 319 ILE A N 1
ATOM 2567 C CA . ILE A 1 319 ? 14.195 -15.086 -4.828 1 44.62 319 ILE A CA 1
ATOM 2568 C C . ILE A 1 319 ? 13.68 -13.672 -5.086 1 44.62 319 ILE A C 1
ATOM 2570 O O . ILE A 1 319 ? 14.312 -12.898 -5.816 1 44.62 319 ILE A O 1
ATOM 2574 N N . GLN A 1 320 ? 12.547 -13.359 -4.637 1 48.47 320 GLN A N 1
ATOM 2575 C CA . GLN A 1 320 ? 11.953 -12.047 -4.875 1 48.47 320 GLN A CA 1
ATOM 2576 C C . GLN A 1 320 ? 12.742 -10.953 -4.172 1 48.47 320 GLN A C 1
ATOM 2578 O O . GLN A 1 320 ? 12.828 -9.82 -4.668 1 48.47 320 GLN A O 1
ATOM 2583 N N . SER A 1 321 ? 13.359 -11.328 -3.102 1 49.56 321 SER A N 1
ATOM 2584 C CA . SER A 1 321 ? 14.18 -10.383 -2.346 1 49.56 321 SER A CA 1
ATOM 2585 C C . SER A 1 321 ? 15.414 -9.977 -3.133 1 49.56 321 SER A C 1
ATOM 2587 O O . SER A 1 321 ? 15.836 -8.812 -3.076 1 49.56 321 SER A O 1
ATOM 2589 N N . SER A 1 322 ? 15.859 -10.977 -3.93 1 48.88 322 SER A N 1
ATOM 2590 C CA . SER A 1 322 ? 17.047 -10.695 -4.738 1 48.88 322 SER A CA 1
ATOM 2591 C C . SER A 1 322 ? 16.719 -9.711 -5.859 1 48.88 322 SER A C 1
ATOM 2593 O O . SER A 1 322 ? 17.609 -9.008 -6.348 1 48.88 322 SER A O 1
ATOM 2595 N N . ALA A 1 323 ? 15.516 -9.82 -6.16 1 49.03 323 ALA A N 1
ATOM 2596 C CA . ALA A 1 323 ? 15.094 -8.953 -7.258 1 49.03 323 ALA A CA 1
ATOM 2597 C C . ALA A 1 323 ? 14.68 -7.578 -6.742 1 49.03 323 ALA A C 1
ATOM 2599 O O . ALA A 1 323 ? 14.133 -6.766 -7.492 1 49.03 323 ALA A O 1
ATOM 2600 N N . GLY A 1 324 ? 14.914 -7.418 -5.371 1 45.72 324 GLY A N 1
ATOM 2601 C CA . GLY A 1 324 ? 14.758 -6.074 -4.836 1 45.72 324 GLY A CA 1
ATOM 2602 C C . GLY A 1 324 ? 13.523 -5.918 -3.969 1 45.72 324 GLY A C 1
ATOM 2603 O O . GLY A 1 324 ? 13.18 -4.805 -3.564 1 45.72 324 GLY A O 1
ATOM 2604 N N . ALA A 1 325 ? 12.828 -6.887 -3.795 1 49.69 325 ALA A N 1
ATOM 2605 C CA . ALA A 1 325 ? 11.695 -6.738 -2.893 1 49.69 325 ALA A CA 1
ATOM 2606 C C . ALA A 1 325 ? 12.156 -6.566 -1.448 1 49.69 325 ALA A C 1
ATOM 2608 O O . ALA A 1 325 ? 13.117 -7.203 -1.02 1 49.69 325 ALA A O 1
ATOM 2609 N N . ALA A 1 326 ? 11.68 -5.602 -0.607 1 44.44 326 ALA A N 1
ATOM 2610 C CA . ALA A 1 326 ? 12.031 -5.281 0.773 1 44.44 326 ALA A CA 1
ATOM 2611 C C . ALA A 1 326 ? 11.609 -6.402 1.721 1 44.44 326 ALA A C 1
ATOM 2613 O O . ALA A 1 326 ? 11.555 -6.207 2.938 1 44.44 326 ALA A O 1
ATOM 2614 N N . SER A 1 327 ? 11.258 -7.645 1.314 1 45.72 327 SER A N 1
ATOM 2615 C CA . SER A 1 327 ? 10.617 -8.688 2.109 1 45.72 327 SER A CA 1
ATOM 2616 C C . SER A 1 327 ? 11.633 -9.445 2.959 1 45.72 327 SER A C 1
ATOM 2618 O O . SER A 1 327 ? 11.375 -10.562 3.395 1 45.72 327 SER A O 1
ATOM 2620 N N . LYS A 1 328 ? 12.719 -8.969 3.309 1 45.97 328 LYS A N 1
ATOM 2621 C CA . LYS A 1 328 ? 13.734 -9.812 3.939 1 45.97 328 LYS A CA 1
ATOM 2622 C C . LYS A 1 328 ? 13.281 -10.266 5.324 1 45.97 328 LYS A C 1
ATOM 2624 O O . LYS A 1 328 ? 13.68 -11.336 5.793 1 45.97 328 LYS A O 1
ATOM 2629 N N . ASN A 1 329 ? 12.672 -9.469 6.102 1 47.44 329 ASN A N 1
ATOM 2630 C CA . ASN A 1 329 ? 12.352 -9.953 7.441 1 47.44 329 ASN A CA 1
ATOM 2631 C C . ASN A 1 329 ? 10.852 -10.172 7.613 1 47.44 329 ASN A C 1
ATOM 2633 O O . ASN A 1 329 ? 10.055 -9.273 7.332 1 47.44 329 ASN A O 1
ATOM 2637 N N . GLY A 1 330 ? 10.414 -11.469 7.508 1 51.78 330 GLY A N 1
ATOM 2638 C CA . GLY A 1 330 ? 9.055 -11.898 7.789 1 51.78 330 GLY A CA 1
ATOM 2639 C C . GLY A 1 330 ? 8.375 -11.078 8.867 1 51.78 330 GLY A C 1
ATOM 2640 O O . GLY A 1 330 ? 9.039 -10.523 9.742 1 51.78 330 GLY A O 1
ATOM 2641 N N . LYS A 1 331 ? 7.129 -10.523 8.68 1 59.44 331 LYS A N 1
ATOM 2642 C CA . LYS A 1 331 ? 6.328 -9.93 9.75 1 59.44 331 LYS A CA 1
ATOM 2643 C C . LYS A 1 331 ? 5.883 -10.992 10.75 1 59.44 331 LYS A C 1
ATOM 2645 O O . LYS A 1 331 ? 5.719 -12.156 10.398 1 59.44 331 LYS A O 1
ATOM 2650 N N . SER A 1 332 ? 5.891 -10.602 11.961 1 73.44 332 SER A N 1
ATOM 2651 C CA . SER A 1 332 ? 5.395 -11.555 12.945 1 73.44 332 SER A CA 1
ATOM 2652 C C . SER A 1 332 ? 3.959 -11.969 12.641 1 73.44 332 SER A C 1
ATOM 2654 O O . SER A 1 332 ? 3.207 -11.211 12.023 1 73.44 332 SER A O 1
ATOM 2656 N N . GLN A 1 333 ? 3.664 -13.227 12.758 1 80.75 333 GLN A N 1
ATOM 2657 C CA . GLN A 1 333 ? 2.33 -13.789 12.562 1 80.75 333 GLN A CA 1
ATOM 2658 C C . GLN A 1 333 ? 1.271 -12.938 13.25 1 80.75 333 GLN A C 1
ATOM 2660 O O . GLN A 1 333 ? 0.192 -12.703 12.703 1 80.75 333 GLN A O 1
ATOM 2665 N N . LYS A 1 334 ? 1.601 -12.461 14.367 1 82.25 334 LYS A N 1
ATOM 2666 C CA . LYS A 1 334 ? 0.655 -11.648 15.133 1 82.25 334 LYS A CA 1
ATOM 2667 C C . LYS A 1 334 ? 0.334 -10.344 14.406 1 82.25 334 LYS A C 1
ATOM 2669 O O . LYS A 1 334 ? -0.829 -9.945 14.32 1 82.25 334 LYS A O 1
ATOM 2674 N N . GLU A 1 335 ? 1.347 -9.742 13.938 1 78.94 335 GLU A N 1
ATOM 2675 C CA . GLU A 1 335 ? 1.169 -8.492 13.195 1 78.94 335 GLU A CA 1
ATOM 2676 C C . GLU A 1 335 ? 0.333 -8.711 11.938 1 78.94 335 GLU A C 1
ATOM 2678 O O . GLU A 1 335 ? -0.532 -7.895 11.617 1 78.94 335 GLU A O 1
ATOM 2683 N N . PHE A 1 336 ? 0.567 -9.836 11.375 1 83.5 336 PHE A N 1
ATOM 2684 C CA . PHE A 1 336 ? -0.156 -10.195 10.156 1 83.5 336 PHE A CA 1
ATOM 2685 C C . PHE A 1 336 ? -1.644 -10.367 10.445 1 83.5 336 PHE A C 1
ATOM 2687 O O . PHE A 1 336 ? -2.486 -9.812 9.727 1 83.5 336 PHE A O 1
ATOM 2694 N N . ILE A 1 337 ? -1.967 -10.984 11.461 1 89.88 337 ILE A N 1
ATOM 2695 C CA . ILE A 1 337 ? -3.338 -11.266 11.875 1 89.88 337 ILE A CA 1
ATOM 2696 C C . ILE A 1 337 ? -4.039 -9.953 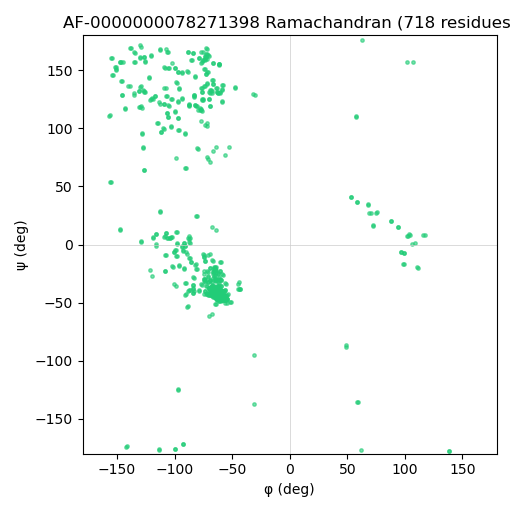12.242 1 89.88 337 ILE A C 1
ATOM 2698 O O . ILE A 1 337 ? -5.164 -9.703 11.812 1 89.88 337 ILE A O 1
ATOM 2702 N N . GLU A 1 338 ? -3.338 -9.07 12.922 1 87.19 338 GLU A N 1
ATOM 2703 C CA . GLU A 1 338 ? -3.916 -7.797 13.352 1 87.19 338 GLU A CA 1
ATOM 2704 C C . GLU A 1 338 ? -4.242 -6.91 12.156 1 87.19 338 GLU A C 1
ATOM 2706 O O . GLU A 1 338 ? -5.309 -6.293 12.102 1 87.19 338 GLU A O 1
ATOM 2711 N N . LEU A 1 339 ? -3.332 -6.914 11.234 1 88.19 339 LEU A N 1
ATOM 2712 C CA . LEU A 1 339 ? -3.518 -6.09 10.047 1 88.19 339 LEU A CA 1
ATOM 2713 C C . LEU A 1 339 ? -4.73 -6.551 9.242 1 88.19 339 LEU A C 1
ATOM 2715 O O . LEU A 1 339 ? -5.504 -5.73 8.75 1 88.19 339 LEU A O 1
ATOM 2719 N N . ILE A 1 340 ? -4.895 -7.867 9.133 1 92.56 340 ILE A N 1
ATOM 2720 C CA . ILE A 1 340 ? -6.035 -8.422 8.422 1 92.56 340 ILE A CA 1
ATOM 2721 C C . ILE A 1 340 ? -7.328 -8.062 9.148 1 92.56 340 ILE A C 1
ATOM 2723 O O . ILE A 1 340 ? -8.289 -7.598 8.523 1 92.56 340 ILE A O 1
ATOM 2727 N N . GLN A 1 341 ? -7.297 -8.164 10.445 1 92.5 341 GLN A N 1
ATOM 2728 C CA . GLN A 1 341 ? -8.492 -7.918 11.242 1 92.5 341 GLN A CA 1
ATOM 2729 C C . GLN A 1 341 ? -8.883 -6.445 11.219 1 92.5 341 GLN A C 1
ATOM 2731 O O . GLN A 1 341 ? -10.055 -6.105 11.062 1 92.5 341 GLN A O 1
ATOM 2736 N N . THR A 1 342 ? -7.91 -5.559 11.312 1 87.12 342 THR A N 1
ATOM 2737 C CA . THR A 1 342 ? -8.195 -4.125 11.352 1 87.12 342 THR A CA 1
ATOM 2738 C C . THR A 1 342 ? -8.594 -3.621 9.969 1 87.12 342 THR A C 1
ATOM 2740 O O . THR A 1 342 ? -9.102 -2.506 9.828 1 87.12 342 THR A O 1
ATOM 2743 N N . SER A 1 343 ? -8.391 -4.48 9.008 1 89.81 343 SER A N 1
ATOM 2744 C CA . SER A 1 343 ? -8.859 -4.152 7.664 1 89.81 343 SER A CA 1
ATOM 2745 C C . SER A 1 343 ? -10.281 -4.664 7.434 1 89.81 343 SER A C 1
ATOM 2747 O O . SER A 1 343 ? -10.836 -4.492 6.348 1 89.81 343 SER A O 1
ATOM 2749 N N . GLY A 1 344 ? -10.82 -5.344 8.484 1 89.56 344 GLY A N 1
ATOM 2750 C CA . GLY A 1 344 ? -12.203 -5.773 8.406 1 89.56 344 GLY A CA 1
ATOM 2751 C C . GLY A 1 344 ? -12.367 -7.188 7.883 1 89.56 344 GLY A C 1
ATOM 2752 O O . GLY A 1 344 ? -13.453 -7.578 7.445 1 89.56 344 GLY A O 1
ATOM 2753 N N . PHE A 1 345 ? -11.25 -8 7.855 1 95.38 345 PHE A N 1
ATOM 2754 C CA . PHE A 1 345 ? -11.273 -9.352 7.316 1 95.38 345 PHE A CA 1
ATOM 2755 C C . PHE A 1 345 ? -11.055 -10.383 8.422 1 95.38 345 PHE A C 1
ATOM 2757 O O . PHE A 1 345 ? -10.766 -10.016 9.562 1 95.38 345 PHE A O 1
ATOM 2764 N N . ILE A 1 346 ? -11.297 -11.641 8.125 1 97.25 346 ILE A N 1
ATOM 2765 C CA . ILE A 1 346 ? -11.078 -12.766 9.031 1 97.25 346 ILE A CA 1
ATOM 2766 C C . ILE A 1 346 ? -9.844 -13.547 8.594 1 97.25 346 ILE A C 1
ATOM 2768 O O . ILE A 1 346 ? -9.859 -14.227 7.559 1 97.25 346 ILE A O 1
ATOM 2772 N N . PRO A 1 347 ? -8.742 -13.492 9.359 1 95.88 347 PRO A N 1
ATOM 2773 C CA . PRO A 1 347 ? -7.543 -14.25 9 1 95.88 347 PRO A CA 1
ATOM 2774 C C . PRO A 1 347 ? -7.734 -15.758 9.117 1 95.88 347 PRO A C 1
ATOM 2776 O O . PRO A 1 347 ? -8.312 -16.234 10.094 1 95.88 347 PRO A O 1
ATOM 2779 N N . VAL A 1 348 ? -7.34 -16.469 8.117 1 97.06 348 VAL A N 1
ATOM 2780 C CA . VAL A 1 348 ? -7.418 -17.938 8.117 1 97.06 348 VAL A CA 1
ATOM 2781 C C . VAL A 1 348 ? -6.062 -18.531 7.746 1 97.06 348 VAL A C 1
ATOM 2783 O O . VAL A 1 348 ? -5.543 -18.266 6.66 1 97.06 348 VAL A O 1
ATOM 2786 N N . GLN A 1 349 ? -5.477 -19.266 8.625 1 94.31 349 GLN A N 1
ATOM 2787 C CA . GLN A 1 349 ? -4.293 -20.047 8.289 1 94.31 349 GLN A CA 1
ATOM 2788 C C . GLN A 1 349 ? -4.66 -21.281 7.48 1 94.31 349 GLN A C 1
ATOM 2790 O O . GLN A 1 349 ? -5.512 -22.078 7.895 1 94.31 349 GLN A O 1
ATOM 2795 N N . ARG A 1 350 ? -4.066 -21.391 6.355 1 95.75 350 ARG A N 1
ATOM 2796 C CA . ARG A 1 350 ? -4.391 -22.516 5.488 1 95.75 350 ARG A CA 1
ATOM 2797 C C . ARG A 1 350 ? -3.154 -23.359 5.211 1 95.75 350 ARG A C 1
ATOM 2799 O O . ARG A 1 350 ? -2.027 -22.922 5.453 1 95.75 350 ARG A O 1
ATOM 2806 N N . ASP A 1 351 ? -3.363 -24.547 4.762 1 94.25 351 ASP A N 1
ATOM 2807 C CA . ASP A 1 351 ? -2.285 -25.359 4.207 1 94.25 351 ASP A CA 1
ATOM 2808 C C . ASP A 1 351 ? -2.178 -25.188 2.695 1 94.25 351 ASP A C 1
ATOM 2810 O O . ASP A 1 351 ? -2.779 -24.266 2.133 1 94.25 351 ASP A O 1
ATOM 2814 N N . SER A 1 352 ? -1.399 -25.938 1.998 1 93.44 352 SER A N 1
ATOM 2815 C CA . SER A 1 352 ? -1.087 -25.75 0.585 1 93.44 352 SER A CA 1
ATOM 2816 C C . SER A 1 352 ? -2.299 -26.031 -0.293 1 93.44 352 SER A C 1
ATOM 2818 O O . SER A 1 352 ? -2.346 -25.625 -1.452 1 93.44 352 SER A O 1
ATOM 2820 N N . LEU A 1 353 ? -3.273 -26.781 0.256 1 95.31 353 LEU A N 1
ATOM 2821 C CA . LEU A 1 353 ? -4.453 -27.172 -0.512 1 95.31 353 LEU A CA 1
ATOM 2822 C C . LEU A 1 353 ? -5.68 -26.391 -0.045 1 95.31 353 LEU A C 1
ATOM 2824 O O . LEU A 1 353 ? -6.812 -26.766 -0.357 1 95.31 353 LEU A O 1
ATOM 2828 N N . TYR A 1 354 ? -5.441 -25.297 0.851 1 96.12 354 TYR A N 1
ATOM 2829 C CA . TYR A 1 354 ? -6.422 -24.328 1.319 1 96.12 354 TYR A CA 1
ATOM 2830 C C . TYR A 1 354 ? -7.383 -24.953 2.318 1 96.12 354 TYR A C 1
ATOM 2832 O O . TYR A 1 354 ? -8.508 -24.484 2.488 1 96.12 354 TYR A O 1
ATOM 2840 N N . ASN A 1 355 ? -6.969 -26.141 2.848 1 96.38 355 ASN A N 1
ATOM 2841 C CA . ASN A 1 355 ? -7.668 -26.547 4.066 1 96.38 355 ASN A CA 1
ATOM 2842 C C . ASN A 1 355 ? -7.477 -25.516 5.184 1 96.38 355 ASN A C 1
ATOM 2844 O O . ASN A 1 355 ? -6.359 -25.047 5.414 1 96.38 355 ASN A O 1
ATOM 2848 N N . GLU A 1 356 ? -8.555 -25.156 5.789 1 96.69 356 GLU A N 1
ATOM 2849 C CA . GLU A 1 356 ? -8.492 -24.156 6.855 1 96.69 356 GLU A CA 1
ATOM 2850 C C . GLU A 1 356 ? -7.969 -24.781 8.156 1 96.69 356 GLU A C 1
ATOM 2852 O O . GLU A 1 356 ? -8.617 -25.641 8.734 1 96.69 356 GLU A O 1
ATOM 2857 N N . LEU A 1 357 ? -6.855 -24.359 8.617 1 94.94 357 LEU A N 1
ATOM 2858 C CA . LEU A 1 357 ? -6.223 -24.906 9.812 1 94.94 357 LEU A CA 1
ATOM 2859 C C . LEU A 1 357 ? -6.691 -24.172 11.062 1 94.94 357 LEU A C 1
ATOM 2861 O O . LEU A 1 357 ? -7.059 -24.812 12.062 1 94.94 357 LEU A O 1
ATOM 2865 N N . ILE A 1 358 ? -6.574 -22.859 11.07 1 95.06 358 ILE A N 1
ATOM 2866 C CA . ILE A 1 358 ? -6.992 -22 12.18 1 95.06 358 ILE A CA 1
ATOM 2867 C C . ILE A 1 358 ? -7.746 -20.781 11.641 1 95.06 358 ILE A C 1
ATOM 2869 O O . ILE A 1 358 ? -7.289 -20.141 10.703 1 95.06 358 ILE A O 1
ATOM 2873 N N . ILE A 1 359 ? -8.891 -20.516 12.156 1 96.75 359 ILE A N 1
ATOM 2874 C CA . ILE A 1 359 ? -9.672 -19.328 11.844 1 96.75 359 ILE A CA 1
ATOM 2875 C C . ILE A 1 359 ? -9.594 -18.344 13.008 1 96.75 359 ILE A C 1
ATOM 2877 O O . ILE A 1 359 ? -9.93 -18.672 14.148 1 96.75 359 ILE A O 1
ATOM 2881 N N . TYR A 1 360 ? -9.078 -17.156 12.758 1 93.06 360 TYR A N 1
ATOM 2882 C CA . TYR A 1 360 ? -8.922 -16.141 13.789 1 93.06 360 TYR A CA 1
ATOM 2883 C C . TYR A 1 360 ? -10.094 -15.164 13.781 1 93.06 360 TYR A C 1
ATOM 2885 O O . TYR A 1 360 ? -10.125 -14.234 12.969 1 93.06 360 TYR A O 1
ATOM 2893 N N . ASN A 1 361 ? -11.023 -15.305 14.594 1 84.81 361 ASN A N 1
ATOM 2894 C CA . ASN A 1 361 ? -12.211 -14.469 14.648 1 84.81 361 ASN A CA 1
ATOM 2895 C C . ASN A 1 361 ? -11.977 -13.211 15.484 1 84.81 361 ASN A C 1
ATOM 2897 O O . ASN A 1 361 ? -11.195 -13.227 16.438 1 84.81 361 ASN A O 1
ATOM 2901 N N . MET B 1 1 ? -33.75 11.953 4.402 1 73.75 1 MET B N 1
ATOM 2902 C CA . MET B 1 1 ? -32.906 11.516 3.283 1 73.75 1 MET B CA 1
ATOM 2903 C C . MET B 1 1 ? -31.812 10.562 3.756 1 73.75 1 MET B C 1
ATOM 2905 O O . MET B 1 1 ? -31.188 10.789 4.793 1 73.75 1 MET B O 1
ATOM 2909 N N . ASN B 1 2 ? -31.703 9.461 3.092 1 91.25 2 ASN B N 1
ATOM 2910 C CA . ASN B 1 2 ? -30.703 8.5 3.533 1 91.25 2 ASN B CA 1
ATOM 2911 C C . ASN B 1 2 ? -29.297 8.961 3.168 1 91.25 2 ASN B C 1
ATOM 2913 O O . ASN B 1 2 ? -29.125 9.953 2.453 1 91.25 2 ASN B O 1
ATOM 2917 N N . LEU B 1 3 ? -28.344 8.633 3.844 1 95.38 3 LEU B N 1
ATOM 2918 C CA . LEU B 1 3 ? -26.953 9.047 3.727 1 95.38 3 LEU B CA 1
ATOM 2919 C C . LEU B 1 3 ? -26.5 9.055 2.266 1 95.38 3 LEU B C 1
ATOM 2921 O O . LEU B 1 3 ? -25.844 10 1.819 1 95.38 3 LEU B O 1
ATOM 2925 N N . ILE B 1 4 ? -26.922 8.102 1.457 1 95.31 4 ILE B N 1
ATOM 2926 C CA . ILE B 1 4 ? -26.562 7.98 0.051 1 95.31 4 ILE B CA 1
ATOM 2927 C C . ILE B 1 4 ? -27.188 9.125 -0.746 1 95.31 4 ILE B C 1
ATOM 2929 O O . ILE B 1 4 ? -26.531 9.695 -1.632 1 95.31 4 ILE B O 1
ATOM 2933 N N . ASP B 1 5 ? -28.422 9.469 -0.435 1 95.5 5 ASP B N 1
ATOM 2934 C CA . ASP B 1 5 ? -29.094 10.586 -1.093 1 95.5 5 ASP B CA 1
ATOM 2935 C C . ASP B 1 5 ? -28.344 11.898 -0.843 1 95.5 5 ASP B C 1
ATOM 2937 O O . ASP B 1 5 ? -28.203 12.719 -1.751 1 95.5 5 ASP B O 1
ATOM 2941 N N . LYS B 1 6 ? -27.938 12.055 0.368 1 96.25 6 LYS B N 1
ATOM 2942 C CA . LYS B 1 6 ? -27.203 13.266 0.716 1 96.25 6 LYS B CA 1
ATOM 2943 C C . LYS B 1 6 ? -25.891 13.344 -0.051 1 96.25 6 LYS B C 1
ATOM 2945 O O . LYS B 1 6 ? -25.5 14.406 -0.538 1 96.25 6 LYS B O 1
ATOM 2950 N N . LEU B 1 7 ? -25.188 12.188 -0.16 1 96 7 LEU B N 1
ATOM 2951 C CA . LEU B 1 7 ? -23.938 12.125 -0.906 1 96 7 LEU B CA 1
ATOM 2952 C C . LEU B 1 7 ? -24.172 12.406 -2.387 1 96 7 LEU B C 1
ATOM 2954 O O . LEU B 1 7 ? -23.406 13.141 -3.012 1 96 7 LEU B O 1
ATOM 2958 N N . GLU B 1 8 ? -25.281 11.883 -2.936 1 95.38 8 GLU B N 1
ATOM 2959 C CA . GLU B 1 8 ? -25.609 12.078 -4.34 1 95.38 8 GLU B CA 1
ATOM 2960 C C . GLU B 1 8 ? -25.891 13.555 -4.641 1 95.38 8 GLU B C 1
ATOM 2962 O O . GLU B 1 8 ? -25.594 14.039 -5.734 1 95.38 8 GLU B O 1
ATOM 2967 N N . ASN B 1 9 ? -26.359 14.234 -3.652 1 94.06 9 ASN B N 1
ATOM 2968 C CA . ASN B 1 9 ? -26.734 15.633 -3.842 1 94.06 9 ASN B CA 1
ATOM 2969 C C . ASN B 1 9 ? -25.688 16.578 -3.277 1 94.06 9 ASN B C 1
ATOM 2971 O O . ASN B 1 9 ? -25.922 17.781 -3.15 1 94.06 9 ASN B O 1
ATOM 2975 N N . ASN B 1 10 ? -24.547 16.047 -2.83 1 92.06 10 ASN B N 1
ATOM 2976 C CA . ASN B 1 10 ? -23.438 16.828 -2.293 1 92.06 10 ASN B CA 1
ATOM 2977 C C . ASN B 1 10 ? -23.859 17.672 -1.098 1 92.06 10 ASN B C 1
ATOM 2979 O O . ASN B 1 10 ? -23.469 18.828 -0.981 1 92.06 10 ASN B O 1
ATOM 2983 N N . GLN B 1 11 ? -24.719 17.078 -0.35 1 95.44 11 GLN B N 1
ATOM 2984 C CA . GLN B 1 11 ? -25.156 17.781 0.852 1 95.44 11 GLN B CA 1
ATOM 2985 C C . GLN B 1 11 ? -24.094 17.719 1.948 1 95.44 11 GLN B C 1
ATOM 2987 O O . GLN B 1 11 ? -23.5 16.656 2.168 1 95.44 11 GLN B O 1
ATOM 2992 N N . ARG B 1 12 ? -23.875 18.875 2.547 1 96.94 12 ARG B N 1
ATOM 2993 C CA . ARG B 1 12 ? -22.938 18.938 3.66 1 96.94 12 ARG B CA 1
ATOM 2994 C C . ARG B 1 12 ? -23.406 18.078 4.824 1 96.94 12 ARG B C 1
ATOM 2996 O O . ARG B 1 12 ? -24.562 18.172 5.238 1 96.94 12 ARG B O 1
ATOM 3003 N N . LEU B 1 13 ? -22.531 17.219 5.367 1 97.81 13 LEU B N 1
ATOM 3004 C CA . LEU B 1 13 ? -22.891 16.281 6.418 1 97.81 13 LEU B CA 1
ATOM 3005 C C . LEU B 1 13 ? -22.484 16.812 7.789 1 97.81 13 LEU B C 1
ATOM 3007 O O . LEU B 1 13 ? -21.406 17.406 7.934 1 97.81 13 LEU B O 1
ATOM 3011 N N . GLU B 1 14 ? -23.312 16.609 8.719 1 97.44 14 GLU B N 1
ATOM 3012 C CA . GLU B 1 14 ? -23 16.891 10.109 1 97.44 14 GLU B CA 1
ATOM 3013 C C . GLU B 1 14 ? -22.609 15.625 10.859 1 97.44 14 GLU B C 1
ATOM 3015 O O . GLU B 1 14 ? -22.469 14.562 10.258 1 97.44 14 GLU B O 1
ATOM 3020 N N . PHE B 1 15 ? -22.391 15.758 12.125 1 97.5 15 PHE B N 1
ATOM 3021 C CA . PHE B 1 15 ? -21.766 14.719 12.938 1 97.5 15 PHE B CA 1
ATOM 3022 C C . PHE B 1 15 ? -22.5 13.398 12.805 1 97.5 15 PHE B C 1
ATOM 3024 O O . PHE B 1 15 ? -21.891 12.359 12.531 1 97.5 15 PHE B O 1
ATOM 3031 N N . ASP B 1 16 ? -23.828 13.383 12.898 1 96.19 16 ASP B N 1
ATOM 3032 C CA . ASP B 1 16 ? -24.625 12.164 12.945 1 96.19 16 ASP B CA 1
ATOM 3033 C C . ASP B 1 16 ? -24.531 11.406 11.617 1 96.19 16 ASP B C 1
ATOM 3035 O O . ASP B 1 16 ? -24.438 10.172 11.609 1 96.19 16 ASP B O 1
ATOM 3039 N N . ASP B 1 17 ? -24.547 12.156 10.57 1 96.81 17 ASP B N 1
ATOM 3040 C CA . ASP B 1 17 ? -24.406 11.539 9.258 1 96.81 17 ASP B CA 1
ATOM 3041 C C . ASP B 1 17 ? -22.953 11.148 8.984 1 96.81 17 ASP B C 1
ATOM 3043 O O . ASP B 1 17 ? -22.688 10.117 8.352 1 96.81 17 ASP B O 1
ATOM 3047 N N . ALA B 1 18 ? -22.016 11.953 9.484 1 97.75 18 ALA B N 1
ATOM 3048 C CA . ALA B 1 18 ? -20.594 11.75 9.227 1 97.75 18 ALA B CA 1
ATOM 3049 C C . ALA B 1 18 ? -20.109 10.414 9.797 1 97.75 18 ALA B C 1
ATOM 3051 O O . ALA B 1 18 ? -19.344 9.695 9.156 1 97.75 18 ALA B O 1
ATOM 3052 N N . ILE B 1 19 ? -20.594 10.094 10.977 1 97.25 19 ILE B N 1
ATOM 3053 C CA . ILE B 1 19 ? -20.172 8.875 11.641 1 97.25 19 ILE B CA 1
ATOM 3054 C C . ILE B 1 19 ? -20.625 7.656 10.836 1 97.25 19 ILE B C 1
ATOM 3056 O O . ILE B 1 19 ? -19.938 6.637 10.797 1 97.25 19 ILE B O 1
ATOM 3060 N N . LYS B 1 20 ? -21.734 7.762 10.141 1 97.44 20 LYS B N 1
ATOM 3061 C CA . LYS B 1 20 ? -22.328 6.656 9.383 1 97.44 20 LYS B CA 1
ATOM 3062 C C . LYS B 1 20 ? -21.531 6.375 8.117 1 97.44 20 LYS B C 1
ATOM 3064 O O . LYS B 1 20 ? -21.688 5.324 7.492 1 97.44 20 LYS B O 1
ATOM 3069 N N . LEU B 1 21 ? -20.672 7.266 7.738 1 98 21 LEU B N 1
ATOM 3070 C CA . LEU B 1 21 ? -19.828 7.051 6.562 1 98 21 LEU B CA 1
ATOM 3071 C C . LEU B 1 21 ? -18.938 5.836 6.754 1 98 21 LEU B C 1
ATOM 3073 O O . LEU B 1 21 ? -18.625 5.133 5.789 1 98 21 LEU B O 1
ATOM 3077 N N . TYR B 1 22 ? -18.531 5.602 8 1 95.5 22 TYR B N 1
ATOM 3078 C CA . TYR B 1 22 ? -17.656 4.473 8.297 1 95.5 22 TYR B CA 1
ATOM 3079 C C . TYR B 1 22 ? -18.359 3.15 8.008 1 95.5 22 TYR B C 1
ATOM 3081 O O . TYR B 1 22 ? -17.703 2.115 7.844 1 95.5 22 TYR B O 1
ATOM 3089 N N . ASP B 1 23 ? -19.672 3.203 7.945 1 94.5 23 ASP B N 1
ATOM 3090 C CA . ASP B 1 23 ? -20.453 1.98 7.742 1 94.5 23 ASP B CA 1
ATOM 3091 C C . ASP B 1 23 ? -20.578 1.649 6.258 1 94.5 23 ASP B C 1
ATOM 3093 O O . ASP B 1 23 ? -20.984 0.542 5.895 1 94.5 23 ASP B O 1
ATOM 3097 N N . LEU B 1 24 ? -20.281 2.592 5.414 1 94.75 24 LEU B N 1
ATOM 3098 C CA . LEU B 1 24 ? -20.344 2.34 3.979 1 94.75 24 LEU B CA 1
ATOM 3099 C C . LEU B 1 24 ? -19.203 1.427 3.541 1 94.75 24 LEU B C 1
ATOM 3101 O O . LEU B 1 24 ? -18.125 1.44 4.141 1 94.75 24 LEU B O 1
ATOM 3105 N N . ASP B 1 25 ? -19.484 0.648 2.525 1 92.5 25 ASP B N 1
ATOM 3106 C CA . ASP B 1 25 ? -18.406 -0.152 1.955 1 92.5 25 ASP B CA 1
ATOM 3107 C C . ASP B 1 25 ? -17.359 0.735 1.29 1 92.5 25 ASP B C 1
ATOM 3109 O O . ASP B 1 25 ? -17.656 1.854 0.87 1 92.5 25 ASP B O 1
ATOM 3113 N N . LEU B 1 26 ? -16.188 0.232 1.187 1 93.75 26 LEU B N 1
ATOM 3114 C CA . LEU B 1 26 ? -15.008 0.975 0.75 1 93.75 26 LEU B CA 1
ATOM 3115 C C . LEU B 1 26 ? -15.227 1.587 -0.628 1 93.75 26 LEU B C 1
ATOM 3117 O O . LEU B 1 26 ? -14.867 2.742 -0.865 1 93.75 26 LEU B O 1
ATOM 3121 N N . PHE B 1 27 ? -15.867 0.869 -1.55 1 94.06 27 PHE B N 1
ATOM 3122 C CA . PHE B 1 27 ? -16 1.293 -2.938 1 94.06 27 PHE B CA 1
ATOM 3123 C C . PHE B 1 27 ? -17.016 2.426 -3.062 1 94.06 27 PHE B C 1
ATOM 3125 O O . PHE B 1 27 ? -16.797 3.377 -3.816 1 94.06 27 PHE B O 1
ATOM 3132 N N . THR B 1 28 ? -18.109 2.297 -2.289 1 94.5 28 THR B N 1
ATOM 3133 C CA . THR B 1 28 ? -19.094 3.373 -2.271 1 94.5 28 THR B CA 1
ATOM 3134 C C . THR B 1 28 ? -18.484 4.656 -1.719 1 94.5 28 THR B C 1
ATOM 3136 O O . THR B 1 28 ? -18.625 5.727 -2.316 1 94.5 28 THR B O 1
ATOM 3139 N N . LEU B 1 29 ? -17.812 4.473 -0.63 1 95.56 29 LEU B N 1
ATOM 3140 C CA . LEU B 1 29 ? -17.156 5.617 -0.009 1 95.56 29 LEU B CA 1
ATOM 3141 C C . LEU B 1 29 ? -16.141 6.242 -0.957 1 95.56 29 LEU B C 1
ATOM 3143 O O . LEU B 1 29 ? -16.109 7.461 -1.132 1 95.56 29 LEU B O 1
ATOM 3147 N N . GLY B 1 30 ? -15.297 5.402 -1.555 1 96.06 30 GLY B N 1
ATOM 3148 C CA . GLY B 1 30 ? -14.289 5.859 -2.494 1 96.06 30 GLY B CA 1
ATOM 3149 C C . GLY B 1 30 ? -14.867 6.578 -3.693 1 96.06 30 GLY B C 1
ATOM 3150 O O . GLY B 1 30 ? -14.344 7.605 -4.125 1 96.06 30 GLY B O 1
ATOM 3151 N N . LYS B 1 31 ? -15.961 6.082 -4.203 1 95.25 31 LYS B N 1
ATOM 3152 C CA . LYS B 1 31 ? -16.625 6.668 -5.367 1 95.25 31 LYS B CA 1
ATOM 3153 C C . LYS B 1 31 ? -17.031 8.109 -5.102 1 95.25 31 LYS B C 1
ATOM 3155 O O . LYS B 1 31 ? -16.75 9 -5.906 1 95.25 31 LYS B O 1
ATOM 3160 N N . TYR B 1 32 ? -17.641 8.328 -3.975 1 96.81 32 TYR B N 1
ATOM 3161 C CA . TYR B 1 32 ? -18.109 9.68 -3.664 1 96.81 32 TYR B CA 1
ATOM 3162 C C . TYR B 1 32 ? -16.938 10.602 -3.338 1 96.81 32 TYR B C 1
ATOM 3164 O O . TYR B 1 32 ? -16.906 11.758 -3.758 1 96.81 32 TYR B O 1
ATOM 3172 N N . ALA B 1 33 ? -15.961 10.062 -2.549 1 97.94 33 ALA B N 1
ATOM 3173 C CA . ALA B 1 33 ? -14.781 10.867 -2.236 1 97.94 33 ALA B CA 1
ATOM 3174 C C . ALA B 1 33 ? -14.039 11.266 -3.508 1 97.94 33 ALA B C 1
ATOM 3176 O O . ALA B 1 33 ? -13.633 12.422 -3.658 1 97.94 33 ALA B O 1
ATOM 3177 N N . ASN B 1 34 ? -13.922 10.328 -4.418 1 96.62 34 ASN B N 1
ATOM 3178 C CA . ASN B 1 34 ? -13.203 10.594 -5.66 1 96.62 34 ASN B CA 1
ATOM 3179 C C . ASN B 1 34 ? -13.969 11.562 -6.559 1 96.62 34 ASN B C 1
ATOM 3181 O O . ASN B 1 34 ? -13.359 12.359 -7.273 1 96.62 34 ASN B O 1
ATOM 3185 N N . LYS B 1 35 ? -15.266 11.414 -6.562 1 96.44 35 LYS B N 1
ATOM 3186 C CA . LYS B 1 35 ? -16.078 12.367 -7.312 1 96.44 35 LYS B CA 1
ATOM 3187 C C . LYS B 1 35 ? -15.797 13.805 -6.863 1 96.44 35 LYS B C 1
ATOM 3189 O O . LYS B 1 35 ? -15.617 14.695 -7.695 1 96.44 35 LYS B O 1
ATOM 3194 N N . ILE B 1 36 ? -15.719 14.023 -5.594 1 97.38 36 ILE B N 1
ATOM 3195 C CA . ILE B 1 36 ? -15.453 15.344 -5.031 1 97.38 36 ILE B CA 1
ATOM 3196 C C . ILE B 1 36 ? -14.031 15.773 -5.391 1 97.38 36 ILE B C 1
ATOM 3198 O O . ILE B 1 36 ? -13.805 16.906 -5.816 1 97.38 36 ILE B O 1
ATOM 3202 N N . ARG B 1 37 ? -13.117 14.859 -5.234 1 97.38 37 ARG B N 1
ATOM 3203 C CA . ARG B 1 37 ? -11.719 15.133 -5.551 1 97.38 37 ARG B CA 1
ATOM 3204 C C . ARG B 1 37 ? -11.555 15.539 -7.012 1 97.38 37 ARG B C 1
ATOM 3206 O O . ARG B 1 37 ? -10.844 16.5 -7.316 1 97.38 37 ARG B O 1
ATOM 3213 N N . GLU B 1 38 ? -12.172 14.867 -7.926 1 96.5 38 GLU B N 1
ATOM 3214 C CA . GLU B 1 38 ? -12.07 15.156 -9.352 1 96.5 38 GLU B CA 1
ATOM 3215 C C . GLU B 1 38 ? -12.703 16.5 -9.695 1 96.5 38 GLU B C 1
ATOM 3217 O O . GLU B 1 38 ? -12.234 17.203 -10.594 1 96.5 38 GLU B O 1
ATOM 3222 N N . ALA B 1 39 ? -13.75 16.797 -9.023 1 96.69 39 ALA B N 1
ATOM 3223 C CA . ALA B 1 39 ? -14.383 18.094 -9.234 1 96.69 39 ALA B CA 1
ATOM 3224 C C . ALA B 1 39 ? -13.461 19.234 -8.82 1 96.69 39 ALA B C 1
ATOM 3226 O O . ALA B 1 39 ? -13.469 20.312 -9.43 1 96.69 39 ALA B O 1
ATOM 3227 N N . LYS B 1 40 ? -12.594 19.016 -7.84 1 96.81 40 LYS B N 1
ATOM 3228 C CA . LYS B 1 40 ? -11.719 20.062 -7.301 1 96.81 40 LYS B CA 1
ATOM 3229 C C . LYS B 1 40 ? -10.391 20.109 -8.047 1 96.81 40 LYS B C 1
ATOM 3231 O O . LYS B 1 40 ? -9.875 21.188 -8.344 1 96.81 40 LYS B O 1
ATOM 3236 N N . ASN B 1 41 ? -9.883 18.906 -8.289 1 96.94 41 ASN B N 1
ATOM 3237 C CA . ASN B 1 41 ? -8.492 18.875 -8.711 1 96.94 41 ASN B CA 1
ATOM 3238 C C . ASN B 1 41 ? -8.312 18.047 -9.984 1 96.94 41 ASN B C 1
ATOM 3240 O O . ASN B 1 41 ? -7.188 17.844 -10.445 1 96.94 41 ASN B O 1
ATOM 3244 N N . GLY B 1 42 ? -9.406 17.516 -10.547 1 96.5 42 GLY B N 1
ATOM 3245 C CA . GLY B 1 42 ? -9.273 16.641 -11.703 1 96.5 42 GLY B CA 1
ATOM 3246 C C . GLY B 1 42 ? -8.422 15.422 -11.43 1 96.5 42 GLY B C 1
ATOM 3247 O O . GLY B 1 42 ? -8.586 14.758 -10.398 1 96.5 42 GLY B O 1
ATOM 3248 N N . LYS B 1 43 ? -7.516 15.086 -12.344 1 95.75 43 LYS B N 1
ATOM 3249 C CA . LYS B 1 43 ? -6.645 13.922 -12.195 1 95.75 43 LYS B CA 1
ATOM 3250 C C . LYS B 1 43 ? -5.266 14.336 -11.672 1 95.75 43 LYS B C 1
ATOM 3252 O O . LYS B 1 43 ? -4.34 13.523 -11.648 1 95.75 43 LYS B O 1
ATOM 3257 N N . LYS B 1 44 ? -5.152 15.523 -11.25 1 97.94 44 LYS B N 1
ATOM 3258 C CA . LYS B 1 44 ? -3.859 16.016 -10.797 1 97.94 44 LYS B CA 1
ATOM 3259 C C . LYS B 1 44 ? -3.492 15.438 -9.438 1 97.94 44 LYS B C 1
ATOM 3261 O O . LYS B 1 44 ? -4.348 15.32 -8.555 1 97.94 44 LYS B O 1
ATOM 3266 N N . VAL B 1 45 ? -2.316 15.031 -9.273 1 97.06 45 VAL B N 1
ATOM 3267 C CA . VAL B 1 45 ? -1.7 14.648 -8.016 1 97.06 45 VAL B CA 1
ATOM 3268 C C . VAL B 1 45 ? -0.478 15.523 -7.742 1 97.06 45 VAL B C 1
ATOM 3270 O O . VAL B 1 45 ? 0.436 15.594 -8.562 1 97.06 45 VAL B O 1
ATOM 3273 N N . TYR B 1 46 ? -0.494 16.125 -6.621 1 96.56 46 TYR B N 1
ATOM 3274 C CA . TYR B 1 46 ? 0.516 17.141 -6.328 1 96.56 46 TYR B CA 1
ATOM 3275 C C . TYR B 1 46 ? 1.659 16.547 -5.512 1 96.56 46 TYR B C 1
ATOM 3277 O O . TYR B 1 46 ? 1.465 15.578 -4.773 1 96.56 46 TYR B O 1
ATOM 3285 N N . PHE B 1 47 ? 2.82 17.078 -5.73 1 93.19 47 PHE B N 1
ATOM 3286 C CA . PHE B 1 47 ? 3.982 16.797 -4.898 1 93.19 47 PHE B CA 1
ATOM 3287 C C . PHE B 1 47 ? 4.891 18.016 -4.812 1 93.19 47 PHE B C 1
ATOM 3289 O O . PHE B 1 47 ? 4.766 18.953 -5.605 1 93.19 47 PHE B O 1
ATOM 3296 N N . ASN B 1 48 ? 5.664 18.062 -3.791 1 91.94 48 ASN B N 1
ATOM 3297 C CA . ASN B 1 48 ? 6.59 19.172 -3.645 1 91.94 48 ASN B CA 1
ATOM 3298 C C . ASN B 1 48 ? 8.008 18.688 -3.348 1 91.94 48 ASN B C 1
ATOM 3300 O O . ASN B 1 48 ? 8.227 17.5 -3.111 1 91.94 48 ASN B O 1
ATOM 3304 N N . ILE B 1 49 ? 8.906 19.547 -3.584 1 87.56 49 ILE B N 1
ATOM 3305 C CA . ILE B 1 49 ? 10.297 19.328 -3.195 1 87.56 49 ILE B CA 1
ATOM 3306 C C . ILE B 1 49 ? 10.617 20.141 -1.95 1 87.56 49 ILE B C 1
ATOM 3308 O O . ILE B 1 49 ? 10.742 21.375 -2.023 1 87.56 49 ILE B O 1
ATOM 3312 N N . ASN B 1 50 ? 10.633 19.469 -0.857 1 87.62 50 ASN B N 1
ATOM 3313 C CA . ASN B 1 50 ? 10.836 20.156 0.41 1 87.62 50 ASN B CA 1
ATOM 3314 C C . ASN B 1 50 ? 11.836 19.422 1.295 1 87.62 50 ASN B C 1
ATOM 3316 O O . ASN B 1 50 ? 12.312 18.328 0.939 1 87.62 50 ASN B O 1
ATOM 3320 N N . ARG B 1 51 ? 12.281 20.141 2.312 1 87.19 51 ARG B N 1
ATOM 3321 C CA . ARG B 1 51 ? 13.188 19.609 3.318 1 87.19 51 ARG B CA 1
ATOM 3322 C C . ARG B 1 51 ? 12.695 19.922 4.727 1 87.19 51 ARG B C 1
ATOM 3324 O O . ARG B 1 51 ? 12.312 21.047 5.016 1 87.19 51 ARG B O 1
ATOM 3331 N N . HIS B 1 52 ? 12.711 18.891 5.5 1 88.75 52 HIS B N 1
ATOM 3332 C CA . HIS B 1 52 ? 12.414 19.078 6.918 1 88.75 52 HIS B CA 1
ATOM 3333 C C . HIS B 1 52 ? 13.68 19.281 7.73 1 88.75 52 HIS B C 1
ATOM 3335 O O . HIS B 1 52 ? 14.656 18.547 7.57 1 88.75 52 HIS B O 1
ATOM 3341 N N . ILE B 1 53 ? 13.734 20.297 8.43 1 90.75 53 ILE B N 1
ATOM 3342 C CA . ILE B 1 53 ? 14.828 20.562 9.359 1 90.75 53 ILE B CA 1
ATOM 3343 C C . ILE B 1 53 ? 14.297 20.656 10.781 1 90.75 53 ILE B C 1
ATOM 3345 O O . ILE B 1 53 ? 13.312 21.359 11.047 1 90.75 53 ILE B O 1
ATOM 3349 N N . ASN B 1 54 ? 14.82 19.906 11.648 1 91.44 54 ASN B N 1
ATOM 3350 C CA . ASN B 1 54 ? 14.484 19.906 13.07 1 91.44 54 ASN B CA 1
ATOM 3351 C C . ASN B 1 54 ? 15.641 20.422 13.922 1 91.44 54 ASN B C 1
ATOM 3353 O O . ASN B 1 54 ? 16.516 19.656 14.328 1 91.44 54 ASN B O 1
ATOM 3357 N N . PRO B 1 55 ? 15.609 21.594 14.242 1 92.12 55 PRO B N 1
ATOM 3358 C CA . PRO B 1 55 ? 16.766 22.25 14.836 1 92.12 55 PRO B CA 1
ATOM 3359 C C . PRO B 1 55 ? 17.141 21.688 16.203 1 92.12 55 PRO B C 1
ATOM 3361 O O . PRO B 1 55 ? 18.297 21.797 16.625 1 92.12 55 PRO B O 1
ATOM 3364 N N . THR B 1 56 ? 16.219 21.141 16.922 1 89.31 56 THR B N 1
ATOM 3365 C CA . THR B 1 56 ? 16.516 20.547 18.219 1 89.31 56 THR B CA 1
ATOM 3366 C C . THR B 1 56 ? 15.539 19.406 18.531 1 89.31 56 THR B C 1
ATOM 3368 O O . THR B 1 56 ? 14.398 19.406 18.062 1 89.31 56 THR B O 1
ATOM 3371 N N . ASN B 1 57 ? 15.992 18.406 19.312 1 86.81 57 ASN B N 1
ATOM 3372 C CA . ASN B 1 57 ? 15.117 17.328 19.75 1 86.81 57 ASN B CA 1
ATOM 3373 C C . ASN B 1 57 ? 14.953 17.312 21.266 1 86.81 57 ASN B C 1
ATOM 3375 O O . ASN B 1 57 ? 14.469 16.328 21.828 1 86.81 57 ASN B O 1
ATOM 3379 N N . LEU B 1 58 ? 15.461 18.375 21.859 1 84 58 LEU B N 1
ATOM 3380 C CA . LEU B 1 58 ? 15.211 18.578 23.281 1 84 58 LEU B CA 1
ATOM 3381 C C . LEU B 1 58 ? 13.836 19.188 23.516 1 84 58 LEU B C 1
ATOM 3383 O O . LEU B 1 58 ? 13.57 20.312 23.062 1 84 58 LEU B O 1
ATOM 3387 N N . CYS B 1 59 ? 12.977 18.391 24.281 1 85.88 59 CYS B N 1
ATOM 3388 C CA . CYS B 1 59 ? 11.602 18.859 24.359 1 85.88 59 CYS B CA 1
ATOM 3389 C C . CYS B 1 59 ? 11.125 18.906 25.812 1 85.88 59 CYS B C 1
ATOM 3391 O O . CYS B 1 59 ? 11.352 17.969 26.578 1 85.88 59 CYS B O 1
ATOM 3393 N N . ALA B 1 60 ? 10.5 19.984 26.016 1 82.38 60 ALA B N 1
ATOM 3394 C CA . ALA B 1 60 ? 9.922 20.141 27.344 1 82.38 60 ALA B CA 1
ATOM 3395 C C . ALA B 1 60 ? 8.68 19.281 27.516 1 82.38 60 ALA B C 1
ATOM 3397 O O . ALA B 1 60 ? 8.305 18.938 28.641 1 82.38 60 ALA B O 1
ATOM 3398 N N . ASP B 1 61 ? 8.016 18.906 26.422 1 80 61 ASP B N 1
ATOM 3399 C CA . ASP B 1 61 ? 6.801 18.094 26.469 1 80 61 ASP B CA 1
ATOM 3400 C C . ASP B 1 61 ? 7.141 16.609 26.516 1 80 61 ASP B C 1
ATOM 3402 O O . ASP B 1 61 ? 8.25 16.203 26.156 1 80 61 ASP B O 1
ATOM 3406 N N . VAL B 1 62 ? 6.121 15.844 27.016 1 76.06 62 VAL B N 1
ATOM 3407 C CA . VAL B 1 62 ? 6.355 14.406 27.141 1 76.06 62 VAL B CA 1
ATOM 3408 C C . VAL B 1 62 ? 5.25 13.633 26.438 1 76.06 62 VAL B C 1
ATOM 3410 O O . VAL B 1 62 ? 4.52 12.859 27.062 1 76.06 62 VAL B O 1
ATOM 3413 N N . CYS B 1 63 ? 5.246 13.852 25.172 1 81.06 63 CYS B N 1
ATOM 3414 C CA . CYS B 1 63 ? 4.227 13.148 24.406 1 81.06 63 CYS B CA 1
ATOM 3415 C C . CYS B 1 63 ? 4.547 11.664 24.312 1 81.06 63 CYS B C 1
ATOM 3417 O O . CYS B 1 63 ? 5.66 11.289 23.938 1 81.06 63 CYS B O 1
ATOM 3419 N N . LYS B 1 64 ? 3.588 10.805 24.438 1 77.94 64 LYS B N 1
ATOM 3420 C CA . LYS B 1 64 ? 3.803 9.359 24.547 1 77.94 64 LYS B CA 1
ATOM 3421 C C . LYS B 1 64 ? 4 8.734 23.172 1 77.94 64 LYS B C 1
ATOM 3423 O O . LYS B 1 64 ? 4.516 7.617 23.062 1 77.94 64 LYS B O 1
ATOM 3428 N N . PHE B 1 65 ? 3.613 9.453 22.203 1 76.75 65 PHE B N 1
ATOM 3429 C CA . PHE B 1 65 ? 3.672 8.891 20.859 1 76.75 65 PHE B CA 1
ATOM 3430 C C . PHE B 1 65 ? 4.902 9.391 20.109 1 76.75 65 PHE B C 1
ATOM 3432 O O . PHE B 1 65 ? 5.184 8.953 19 1 76.75 65 PHE B O 1
ATOM 3439 N N . CYS B 1 66 ? 5.582 10.297 20.734 1 74.5 66 CYS B N 1
ATOM 3440 C CA . CYS B 1 66 ? 6.664 10.961 20.016 1 74.5 66 CYS B CA 1
ATOM 3441 C C . CYS B 1 66 ? 7.965 10.172 20.156 1 74.5 66 CYS B C 1
ATOM 3443 O O . CYS B 1 66 ? 8.469 9.977 21.25 1 74.5 66 CYS B O 1
ATOM 3445 N N . ALA B 1 67 ? 8.445 9.781 19.016 1 66.56 67 ALA B N 1
ATOM 3446 C CA . ALA B 1 67 ? 9.703 9.047 19.031 1 66.56 67 ALA B CA 1
ATOM 3447 C C . ALA B 1 67 ? 10.898 9.984 18.859 1 66.56 67 ALA B C 1
ATOM 3449 O O . ALA B 1 67 ? 12.047 9.562 18.984 1 66.56 67 ALA B O 1
ATOM 3450 N N . PHE B 1 68 ? 10.609 11.219 18.641 1 69.19 68 PHE B N 1
ATOM 3451 C CA . PHE B 1 68 ? 11.641 12.188 18.281 1 69.19 68 PHE B CA 1
ATOM 3452 C C . PHE B 1 68 ? 12.344 12.719 19.531 1 69.19 68 PHE B C 1
ATOM 3454 O O . PHE B 1 68 ? 13.555 12.945 19.516 1 69.19 68 PHE B O 1
ATOM 3461 N N . SER B 1 69 ? 11.531 12.93 20.484 1 61.66 69 SER B N 1
ATOM 3462 C CA . SER B 1 69 ? 12.141 13.477 21.703 1 61.66 69 SER B CA 1
ATOM 3463 C C . SER B 1 69 ? 12.992 12.43 22.406 1 61.66 69 SER B C 1
ATOM 3465 O O . SER B 1 69 ? 12.5 11.68 23.25 1 61.66 69 SER B O 1
ATOM 3467 N N . SER B 1 70 ? 14.18 12.078 21.891 1 55 70 SER B N 1
ATOM 3468 C CA . SER B 1 70 ? 15.086 10.992 22.25 1 55 70 SER B CA 1
ATOM 3469 C C . SER B 1 70 ? 15.641 11.18 23.656 1 55 70 SER B C 1
ATOM 3471 O O . SER B 1 70 ? 16.203 10.25 24.234 1 55 70 SER B O 1
ATOM 3473 N N . HIS B 1 71 ? 15.539 12.492 24.094 1 55.31 71 HIS B N 1
ATOM 3474 C CA . HIS B 1 71 ? 16.234 12.672 25.359 1 55.31 71 HIS B CA 1
ATOM 3475 C C . HIS B 1 71 ? 15.648 11.781 26.453 1 55.31 71 HIS B C 1
ATOM 3477 O O . HIS B 1 71 ? 16.312 11.484 27.438 1 55.31 71 HIS B O 1
ATOM 3483 N N . ARG B 1 72 ? 14.523 11.336 26.078 1 54.84 72 ARG B N 1
ATOM 3484 C CA . ARG B 1 72 ? 13.914 10.461 27.078 1 54.84 72 ARG B CA 1
ATOM 3485 C C . ARG B 1 72 ? 14.453 9.039 26.969 1 54.84 72 ARG B C 1
ATOM 3487 O O . ARG B 1 72 ? 14.5 8.305 27.953 1 54.84 72 ARG B O 1
ATOM 3494 N N . GLN B 1 73 ? 14.836 8.75 25.703 1 55.5 73 GLN B N 1
ATOM 3495 C CA . GLN B 1 73 ? 15.359 7.398 25.562 1 55.5 73 GLN B CA 1
ATOM 3496 C C . GLN B 1 73 ? 16.859 7.359 25.859 1 55.5 73 GLN B C 1
ATOM 3498 O O . GLN B 1 73 ? 17.359 6.398 26.438 1 55.5 73 GLN B O 1
ATOM 3503 N N . SER B 1 74 ? 17.578 8.383 25.406 1 59.25 74 SER B N 1
ATOM 3504 C CA . SER B 1 74 ? 19 8.422 25.703 1 59.25 74 SER B CA 1
ATOM 3505 C C . SER B 1 74 ? 19.547 9.852 25.641 1 59.25 74 SER B C 1
ATOM 3507 O O . SER B 1 74 ? 19.469 10.492 24.578 1 59.25 74 SER B O 1
ATOM 3509 N N . ALA B 1 75 ? 19.922 10.414 26.766 1 61.31 75 ALA B N 1
ATOM 3510 C CA . ALA B 1 75 ? 20.5 11.75 26.875 1 61.31 75 ALA B CA 1
ATOM 3511 C C . ALA B 1 75 ? 21.562 11.977 25.812 1 61.31 75 ALA B C 1
ATOM 3513 O O . ALA B 1 75 ? 21.75 13.102 25.328 1 61.31 75 ALA B O 1
ATOM 3514 N N . ASP B 1 76 ? 22.297 10.945 25.438 1 70 76 ASP B N 1
ATOM 3515 C CA . ASP B 1 76 ? 23.406 11.023 24.484 1 70 76 ASP B CA 1
ATOM 3516 C C . ASP B 1 76 ? 22.891 11.305 23.078 1 70 76 ASP B C 1
ATOM 3518 O O . ASP B 1 76 ? 23.656 11.727 22.203 1 70 76 ASP B O 1
ATOM 3522 N N . LYS B 1 77 ? 21.609 11.25 22.969 1 77.12 77 LYS B N 1
ATOM 3523 C CA . LYS B 1 77 ? 21.062 11.414 21.625 1 77.12 77 LYS B CA 1
ATOM 3524 C C . LYS B 1 77 ? 20.406 12.781 21.453 1 77.12 77 LYS B C 1
ATOM 3526 O O . LYS B 1 77 ? 19.906 13.109 20.375 1 77.12 77 LYS B O 1
ATOM 3531 N N . SER B 1 78 ? 20.516 13.664 22.484 1 82 78 SER B N 1
ATOM 3532 C CA . SER B 1 78 ? 19.938 15 22.422 1 82 78 SER B CA 1
ATOM 3533 C C . SER B 1 78 ? 20.844 15.961 21.672 1 82 78 SER B C 1
ATOM 3535 O O . SER B 1 78 ? 22.062 15.859 21.734 1 82 78 SER B O 1
ATOM 3537 N N . TYR B 1 79 ? 20.172 16.938 20.906 1 88.31 79 TYR B N 1
ATOM 3538 C CA . TYR B 1 79 ? 20.969 17.906 20.156 1 88.31 79 TYR B CA 1
ATOM 3539 C C . TYR B 1 79 ? 20.219 19.219 19.984 1 88.31 79 TYR B C 1
ATOM 3541 O O . TYR B 1 79 ? 18.984 19.25 20.094 1 88.31 79 TYR B O 1
ATOM 3549 N N . THR B 1 80 ? 20.938 20.219 19.859 1 92.31 80 THR B N 1
ATOM 3550 C CA . THR B 1 80 ? 20.531 21.547 19.406 1 92.31 80 THR B CA 1
ATOM 3551 C C . THR B 1 80 ? 21.484 22.047 18.312 1 92.31 80 THR B C 1
ATOM 3553 O O . THR B 1 80 ? 22.672 22.234 18.562 1 92.31 80 THR B O 1
ATOM 3556 N N . MET B 1 81 ? 20.938 22.266 17.172 1 93.38 81 MET B N 1
ATOM 3557 C CA . MET B 1 81 ? 21.766 22.672 16.047 1 93.38 81 MET B CA 1
ATOM 3558 C C . MET B 1 81 ? 22.234 24.125 16.203 1 93.38 81 MET B C 1
ATOM 3560 O O . MET B 1 81 ? 21.516 24.953 16.766 1 93.38 81 MET B O 1
ATOM 3564 N N . SER B 1 82 ? 23.453 24.328 15.688 1 95.12 82 SER B N 1
ATOM 3565 C CA . SER B 1 82 ? 23.906 25.719 15.547 1 95.12 82 SER B CA 1
ATOM 3566 C C . SER B 1 82 ? 23.281 26.375 14.328 1 95.12 82 SER B C 1
ATOM 3568 O O . SER B 1 82 ? 22.766 25.688 13.438 1 95.12 82 SER B O 1
ATOM 3570 N N . TYR B 1 83 ? 23.312 27.75 14.352 1 96.19 83 TYR B N 1
ATOM 3571 C CA . TYR B 1 83 ? 22.828 28.469 13.18 1 96.19 83 TYR B CA 1
ATOM 3572 C C . TYR B 1 83 ? 23.578 28.031 11.922 1 96.19 83 TYR B C 1
ATOM 3574 O O . TYR B 1 83 ? 22.969 27.891 10.859 1 96.19 83 TYR B O 1
ATOM 3582 N N . GLU B 1 84 ? 24.844 27.812 12.062 1 96.12 84 GLU B N 1
ATOM 3583 C CA . GLU B 1 84 ? 25.672 27.406 10.93 1 96.12 84 GLU B CA 1
ATOM 3584 C C . GLU B 1 84 ? 25.219 26.062 10.375 1 96.12 84 GLU B C 1
ATOM 3586 O O . GLU B 1 84 ? 25.125 25.875 9.156 1 96.12 84 GLU B O 1
ATOM 3591 N N . GLN B 1 85 ? 24.938 25.172 11.242 1 96 85 GLN B N 1
ATOM 3592 C CA . GLN B 1 85 ? 24.469 23.844 10.844 1 96 85 GLN B CA 1
ATOM 3593 C C . GLN B 1 85 ? 23.141 23.938 10.102 1 96 85 GLN B C 1
ATOM 3595 O O . GLN B 1 85 ? 22.938 23.234 9.102 1 96 85 GLN B O 1
ATOM 3600 N N . ILE B 1 86 ? 22.281 24.75 10.602 1 95.75 86 ILE B N 1
ATOM 3601 C CA . ILE B 1 86 ? 20.969 24.922 10 1 95.75 86 ILE B CA 1
ATOM 3602 C C . ILE B 1 86 ? 21.109 25.516 8.602 1 95.75 86 ILE B C 1
ATOM 3604 O O . ILE B 1 86 ? 20.516 25.016 7.645 1 95.75 86 ILE B O 1
ATOM 3608 N N . ILE B 1 87 ? 21.922 26.531 8.516 1 96.56 87 ILE B N 1
ATOM 3609 C CA . ILE B 1 87 ? 22.094 27.219 7.234 1 96.56 87 ILE B CA 1
ATOM 3610 C C . ILE B 1 87 ? 22.766 26.266 6.234 1 96.56 87 ILE B C 1
ATOM 3612 O O . ILE B 1 87 ? 22.422 26.281 5.051 1 96.56 87 ILE B O 1
ATOM 3616 N N . GLU B 1 88 ? 23.641 25.469 6.707 1 96.06 88 GLU B N 1
ATOM 3617 C CA . GLU B 1 88 ? 24.266 24.469 5.84 1 96.06 88 GLU B CA 1
ATOM 3618 C C . GLU B 1 88 ? 23.234 23.5 5.289 1 96.06 88 GLU B C 1
ATOM 3620 O O . GLU B 1 88 ? 23.297 23.125 4.113 1 96.06 88 GLU B O 1
ATOM 3625 N N . ALA B 1 89 ? 22.406 23.062 6.16 1 93.62 89 ALA B N 1
ATOM 3626 C CA . ALA B 1 89 ? 21.344 22.172 5.734 1 93.62 89 ALA B CA 1
ATOM 3627 C C . ALA B 1 89 ? 20.453 22.828 4.691 1 93.62 89 ALA B C 1
ATOM 3629 O O . ALA B 1 89 ? 20.062 22.188 3.701 1 93.62 89 ALA B O 1
ATOM 3630 N N . VAL B 1 90 ? 20.125 24.047 4.887 1 95.06 90 VAL B N 1
ATOM 3631 C CA . VAL B 1 90 ? 19.297 24.797 3.959 1 95.06 90 VAL B CA 1
ATOM 3632 C C . VAL B 1 90 ? 20.016 24.938 2.619 1 95.06 90 VAL B C 1
ATOM 3634 O O . VAL B 1 90 ? 19.406 24.734 1.562 1 95.06 90 VAL B O 1
ATOM 3637 N N . ASP B 1 91 ? 21.328 25.234 2.676 1 95.62 91 ASP B N 1
ATOM 3638 C CA . ASP B 1 91 ? 22.125 25.375 1.464 1 95.62 91 ASP B CA 1
ATOM 3639 C C . ASP B 1 91 ? 22.078 24.109 0.615 1 95.62 91 ASP B C 1
ATOM 3641 O O . ASP B 1 91 ? 21.859 24.172 -0.598 1 95.62 91 ASP B O 1
ATOM 3645 N N . LYS B 1 92 ? 22.25 23.062 1.257 1 92.19 92 LYS B N 1
ATOM 3646 C CA . LYS B 1 92 ? 22.234 21.781 0.57 1 92.19 92 LYS B CA 1
ATOM 3647 C C . LYS B 1 92 ? 20.875 21.516 -0.06 1 92.19 92 LYS B C 1
ATOM 3649 O O . LYS B 1 92 ? 20.781 21 -1.178 1 92.19 92 LYS B O 1
ATOM 3654 N N . SER B 1 93 ? 19.844 21.828 0.679 1 89.88 93 SER B N 1
ATOM 3655 C CA . SER B 1 93 ? 18.484 21.609 0.203 1 89.88 93 SER B CA 1
ATOM 3656 C C . SER B 1 93 ? 18.172 22.484 -1.004 1 89.88 93 SER B C 1
ATOM 3658 O O . SER B 1 93 ? 17.547 22.031 -1.965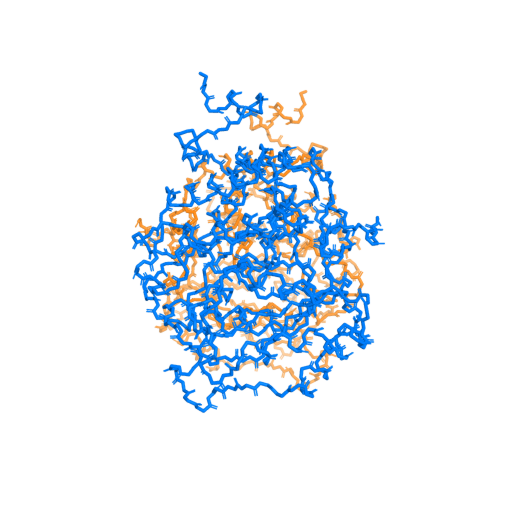 1 89.88 93 SER B O 1
ATOM 3660 N N . VAL B 1 94 ? 18.562 23.734 -0.927 1 91.31 94 VAL B N 1
ATOM 3661 C CA . VAL B 1 94 ? 18.328 24.656 -2.025 1 91.31 94 VAL B CA 1
ATOM 3662 C C . VAL B 1 94 ? 19.062 24.188 -3.271 1 91.31 94 VAL B C 1
ATOM 3664 O O . VAL B 1 94 ? 18.531 24.234 -4.379 1 91.31 94 VAL B O 1
ATOM 3667 N N . LEU B 1 95 ? 20.266 23.688 -3.076 1 89.56 95 LEU B N 1
ATOM 3668 C CA . LEU B 1 95 ? 21.062 23.156 -4.176 1 89.56 95 LEU B CA 1
ATOM 3669 C C . LEU B 1 95 ? 20.344 21.984 -4.844 1 89.56 95 LEU B C 1
ATOM 3671 O O . LEU B 1 95 ? 20.453 21.781 -6.055 1 89.56 95 LEU B O 1
ATOM 3675 N N . ASN B 1 96 ? 19.594 21.344 -4.051 1 84.44 96 ASN B N 1
ATOM 3676 C CA . ASN B 1 96 ? 18.891 20.172 -4.555 1 84.44 96 ASN B CA 1
ATOM 3677 C C . ASN B 1 96 ? 17.5 20.547 -5.078 1 84.44 96 ASN B C 1
ATOM 3679 O O . ASN B 1 96 ? 16.688 19.656 -5.363 1 84.44 96 ASN B O 1
ATOM 3683 N N . GLY B 1 97 ? 17.203 21.797 -5.016 1 84.69 97 GLY B N 1
ATOM 3684 C CA . GLY B 1 97 ? 16 22.25 -5.699 1 84.69 97 GLY B CA 1
ATOM 3685 C C . GLY B 1 97 ? 14.852 22.531 -4.758 1 84.69 97 GLY B C 1
ATOM 3686 O O . GLY B 1 97 ? 13.734 22.812 -5.199 1 84.69 97 GLY B O 1
ATOM 3687 N N . ALA B 1 98 ? 15.062 22.516 -3.459 1 88.75 98 ALA B N 1
ATOM 3688 C CA . ALA B 1 98 ? 13.992 22.75 -2.49 1 88.75 98 ALA B CA 1
ATOM 3689 C C . ALA B 1 98 ? 13.445 24.172 -2.625 1 88.75 98 ALA B C 1
ATOM 3691 O O . ALA B 1 98 ? 14.203 25.125 -2.787 1 88.75 98 ALA B O 1
ATOM 3692 N N . LYS B 1 99 ? 12.102 24.203 -2.604 1 89.56 99 LYS B N 1
ATOM 3693 C CA . LYS B 1 99 ? 11.445 25.516 -2.654 1 89.56 99 LYS B CA 1
ATOM 3694 C C . LYS B 1 99 ? 10.828 25.875 -1.306 1 89.56 99 LYS B C 1
ATOM 3696 O O . LYS B 1 99 ? 10.43 27.016 -1.079 1 89.56 99 LYS B O 1
ATOM 3701 N N . GLU B 1 100 ? 10.836 24.891 -0.46 1 93.31 100 GLU B N 1
ATOM 3702 C CA . GLU B 1 100 ? 10.258 25.062 0.872 1 93.31 100 GLU B CA 1
ATOM 3703 C C . GLU B 1 100 ? 11.125 24.391 1.933 1 93.31 100 GLU B C 1
ATOM 3705 O O . GLU B 1 100 ? 11.641 23.281 1.717 1 93.31 100 GLU B O 1
ATOM 3710 N N . ILE B 1 101 ? 11.32 25.062 2.992 1 93.81 101 ILE B N 1
ATOM 3711 C CA . ILE B 1 101 ? 11.93 24.453 4.172 1 93.81 101 ILE B CA 1
ATOM 3712 C C . ILE B 1 101 ? 10.906 24.391 5.305 1 93.81 101 ILE B C 1
ATOM 3714 O O . ILE B 1 101 ? 10.273 25.391 5.641 1 93.81 101 ILE B O 1
ATOM 3718 N N . HIS B 1 102 ? 10.711 23.219 5.73 1 93.31 102 HIS B N 1
ATOM 3719 C CA . HIS B 1 102 ? 9.812 22.938 6.848 1 93.31 102 HIS B CA 1
ATOM 3720 C C . HIS B 1 102 ? 10.586 22.812 8.156 1 93.31 102 HIS B C 1
ATOM 3722 O O . HIS B 1 102 ? 11.32 21.844 8.359 1 93.31 102 HIS B O 1
ATOM 3728 N N . ILE B 1 103 ? 10.438 23.781 9.008 1 93.81 103 ILE B N 1
ATOM 3729 C CA . ILE B 1 103 ? 11.234 23.812 10.227 1 93.81 103 ILE B CA 1
ATOM 3730 C C . ILE B 1 103 ? 10.32 23.656 11.438 1 93.81 103 ILE B C 1
ATOM 3732 O O . ILE B 1 103 ? 9.586 24.594 11.797 1 93.81 103 ILE B O 1
ATOM 3736 N N . VAL B 1 104 ? 10.336 22.547 11.977 1 91.31 104 VAL B N 1
ATOM 3737 C CA . VAL B 1 104 ? 9.625 22.25 13.211 1 91.31 104 VAL B CA 1
ATOM 3738 C C . VAL B 1 104 ? 10.578 21.641 14.234 1 91.31 104 VAL B C 1
ATOM 3740 O O . VAL B 1 104 ? 11.445 20.828 13.883 1 91.31 104 VAL B O 1
ATOM 3743 N N . SER B 1 105 ? 10.539 22.125 15.391 1 85.5 105 SER B N 1
ATOM 3744 C CA . SER B 1 105 ? 11.492 21.688 16.406 1 85.5 105 SER B CA 1
ATOM 3745 C C . SER B 1 105 ? 10.781 21.297 17.688 1 85.5 105 SER B C 1
ATOM 3747 O O . SER B 1 105 ? 9.562 21.469 17.812 1 85.5 105 SER B O 1
ATOM 3749 N N . ALA B 1 106 ? 11.609 20.688 18.578 1 84.94 106 ALA B N 1
ATOM 3750 C CA . ALA B 1 106 ? 11.133 20.391 19.938 1 84.94 106 ALA B CA 1
ATOM 3751 C C . ALA B 1 106 ? 11 21.656 20.766 1 84.94 106 ALA B C 1
ATOM 3753 O O . ALA B 1 106 ? 11.43 22.734 20.328 1 84.94 106 ALA B O 1
ATOM 3754 N N . HIS B 1 107 ? 10.273 21.516 21.859 1 89.19 107 HIS B N 1
ATOM 3755 C CA . HIS B 1 107 ? 10.148 22.609 22.812 1 89.19 107 HIS B CA 1
ATOM 3756 C C . HIS B 1 107 ? 11.367 22.688 23.719 1 89.19 107 HIS B C 1
ATOM 3758 O O . HIS B 1 107 ? 11.328 22.234 24.859 1 89.19 107 HIS B O 1
ATOM 3764 N N . ASN B 1 108 ? 12.406 23.344 23.219 1 88 108 ASN B N 1
ATOM 3765 C CA . ASN B 1 108 ? 13.695 23.391 23.906 1 88 108 ASN B CA 1
ATOM 3766 C C . ASN B 1 108 ? 13.672 24.391 25.047 1 88 108 ASN B C 1
ATOM 3768 O O . ASN B 1 108 ? 13.555 25.594 24.828 1 88 108 ASN B O 1
ATOM 3772 N N . PRO B 1 109 ? 13.852 23.906 26.25 1 89.44 109 PRO B N 1
ATOM 3773 C CA . PRO B 1 109 ? 13.797 24.828 27.391 1 89.44 109 PRO B CA 1
ATOM 3774 C C . PRO B 1 109 ? 15.055 25.688 27.5 1 89.44 109 PRO B C 1
ATOM 3776 O O . PRO B 1 109 ? 15.07 26.641 28.281 1 89.44 109 PRO B O 1
ATOM 3779 N N . ASN B 1 110 ? 16.031 25.406 26.734 1 90 110 ASN B N 1
ATOM 3780 C CA . ASN B 1 110 ? 17.328 26.031 26.938 1 90 110 ASN B CA 1
ATOM 3781 C C . ASN B 1 110 ? 17.578 27.125 25.891 1 90 110 ASN B C 1
ATOM 3783 O O . ASN B 1 110 ? 18.688 27.672 25.828 1 90 110 ASN B O 1
ATOM 3787 N N . VAL B 1 111 ? 16.656 27.422 25.109 1 90.69 111 VAL B N 1
ATOM 3788 C CA . VAL B 1 111 ? 16.859 28.438 24.094 1 90.69 111 VAL B CA 1
ATOM 3789 C C . VAL B 1 111 ? 15.781 29.5 24.203 1 90.69 111 VAL B C 1
ATOM 3791 O O . VAL B 1 111 ? 14.719 29.266 24.797 1 90.69 111 VAL B O 1
ATOM 3794 N N . SER B 1 112 ? 16.078 30.672 23.703 1 91.88 112 SER B N 1
ATOM 3795 C CA . SER B 1 112 ? 15.141 31.797 23.719 1 91.88 112 SER B CA 1
ATOM 3796 C C . SER B 1 112 ? 14.258 31.781 22.469 1 91.88 112 SER B C 1
ATOM 3798 O O . SER B 1 112 ? 14.508 31.031 21.531 1 91.88 112 SER B O 1
ATOM 3800 N N . TRP B 1 113 ? 13.172 32.594 22.562 1 92.94 113 TRP B N 1
ATOM 3801 C CA . TRP B 1 113 ? 12.32 32.719 21.391 1 92.94 113 TRP B CA 1
ATOM 3802 C C . TRP B 1 113 ? 13.102 33.312 20.219 1 92.94 113 TRP B C 1
ATOM 3804 O O . TRP B 1 113 ? 12.836 32.969 19.047 1 92.94 113 TRP B O 1
ATOM 3814 N N . GLN B 1 114 ? 14.086 34.094 20.5 1 94 114 GLN B N 1
ATOM 3815 C CA . GLN B 1 114 ? 14.898 34.719 19.469 1 94 114 GLN B CA 1
ATOM 3816 C C . GLN B 1 114 ? 15.734 33.688 18.734 1 94 114 GLN B C 1
ATOM 3818 O O . GLN B 1 114 ? 15.977 33.812 17.531 1 94 114 GLN B O 1
ATOM 3823 N N . TRP B 1 115 ? 16.172 32.719 19.516 1 93.44 115 TRP B N 1
ATOM 3824 C CA . TRP B 1 115 ? 16.953 31.672 18.875 1 93.44 115 TRP B CA 1
ATOM 3825 C C . TRP B 1 115 ? 16.172 31 17.75 1 93.44 115 TRP B C 1
ATOM 3827 O O . TRP B 1 115 ? 16.688 30.781 16.656 1 93.44 115 TRP B O 1
ATOM 3837 N N . TYR B 1 116 ? 14.961 30.719 18.016 1 92.06 116 TYR B N 1
ATOM 3838 C CA . TYR B 1 116 ? 14.102 30.094 17.016 1 92.06 116 TYR B CA 1
ATOM 3839 C C . TYR B 1 116 ? 13.891 31.031 15.828 1 92.06 116 TYR B C 1
ATOM 3841 O O . TYR B 1 116 ? 14.125 30.641 14.68 1 92.06 116 TYR B O 1
ATOM 3849 N N . LEU B 1 117 ? 13.516 32.219 16.125 1 95.31 117 LEU B N 1
ATOM 3850 C CA . LEU B 1 117 ? 13.031 33.125 15.078 1 95.31 117 LEU B CA 1
ATOM 3851 C C . LEU B 1 117 ? 14.18 33.656 14.227 1 95.31 117 LEU B C 1
ATOM 3853 O O . LEU B 1 117 ? 14.016 33.906 13.039 1 95.31 117 LEU B O 1
ATOM 3857 N N . GLU B 1 118 ? 15.359 33.781 14.828 1 96.25 118 GLU B N 1
ATOM 3858 C CA . GLU B 1 118 ? 16.531 34.25 14.094 1 96.25 118 GLU B CA 1
ATOM 3859 C C . GLU B 1 118 ? 16.891 33.281 12.961 1 96.25 118 GLU B C 1
ATOM 3861 O O . GLU B 1 118 ? 17.453 33.719 11.945 1 96.25 118 GLU B O 1
ATOM 3866 N N . ILE B 1 119 ? 16.578 32.031 13.188 1 96.5 119 ILE B N 1
ATOM 3867 C CA . ILE B 1 119 ? 16.797 31.047 12.148 1 96.5 119 ILE B CA 1
ATOM 3868 C C . ILE B 1 119 ? 16.109 31.484 10.859 1 96.5 119 ILE B C 1
ATOM 3870 O O . ILE B 1 119 ? 16.703 31.469 9.781 1 96.5 119 ILE B O 1
ATOM 3874 N N . PHE B 1 120 ? 14.914 31.953 10.992 1 97.62 120 PHE B N 1
ATOM 3875 C CA . PHE B 1 120 ? 14.086 32.281 9.836 1 97.62 120 PHE B CA 1
ATOM 3876 C C . PHE B 1 120 ? 14.602 33.562 9.148 1 97.62 120 PHE B C 1
ATOM 3878 O O . PHE B 1 120 ? 14.664 33.625 7.922 1 97.62 120 PHE B O 1
ATOM 3885 N N . LYS B 1 121 ? 14.922 34.469 9.945 1 97.5 121 LYS B N 1
ATOM 3886 C CA . LYS B 1 121 ? 15.469 35.688 9.406 1 97.5 121 LYS B CA 1
ATOM 3887 C C . LYS B 1 121 ? 16.75 35.438 8.625 1 97.5 121 LYS B C 1
ATOM 3889 O O . LYS B 1 121 ? 16.953 36 7.543 1 97.5 121 LYS B O 1
ATOM 3894 N N . MET B 1 122 ? 17.609 34.625 9.156 1 97.56 122 MET B N 1
ATOM 3895 C CA . MET B 1 122 ? 18.859 34.281 8.5 1 97.56 122 MET B CA 1
ATOM 3896 C C . MET B 1 122 ? 18.609 33.594 7.164 1 97.56 122 MET B C 1
ATOM 3898 O O . MET B 1 122 ? 19.266 33.875 6.168 1 97.56 122 MET B O 1
ATOM 3902 N N . ILE B 1 123 ? 17.672 32.656 7.152 1 97.5 123 ILE B N 1
ATOM 3903 C CA . ILE B 1 123 ? 17.344 31.938 5.93 1 97.5 123 ILE B CA 1
ATOM 3904 C C . ILE B 1 123 ? 16.812 32.906 4.887 1 97.5 123 ILE B C 1
ATOM 3906 O O . ILE B 1 123 ? 17.234 32.875 3.727 1 97.5 123 ILE B O 1
ATOM 3910 N N . LYS B 1 124 ? 15.938 33.844 5.316 1 97.31 124 LYS B N 1
ATOM 3911 C CA . LYS B 1 124 ? 15.32 34.781 4.395 1 97.31 124 LYS B CA 1
ATOM 3912 C C . LYS B 1 124 ? 16.359 35.75 3.836 1 97.31 124 LYS B C 1
ATOM 3914 O O . LYS B 1 124 ? 16.25 36.188 2.686 1 97.31 124 LYS B O 1
ATOM 3919 N N . ASN B 1 125 ? 17.266 36.125 4.617 1 97.12 125 ASN B N 1
ATOM 3920 C CA . ASN B 1 125 ? 18.328 37 4.156 1 97.12 125 ASN B CA 1
ATOM 3921 C C . ASN B 1 125 ? 19.156 36.375 3.045 1 97.12 125 ASN B C 1
ATOM 3923 O O . ASN B 1 125 ? 19.547 37.031 2.088 1 97.12 125 ASN B O 1
ATOM 3927 N N . LYS B 1 126 ? 19.359 35.156 3.205 1 96.69 126 LYS B N 1
ATOM 3928 C CA . LYS B 1 126 ? 20.188 34.438 2.23 1 96.69 126 LYS B CA 1
ATOM 3929 C C . LYS B 1 126 ? 19.344 34 1.028 1 96.69 126 LYS B C 1
ATOM 3931 O O . LYS B 1 126 ? 19.828 34.031 -0.109 1 96.69 126 LYS B O 1
ATOM 3936 N N . TYR B 1 127 ? 18.188 33.531 1.324 1 96.62 127 TYR B N 1
ATOM 3937 C CA . TYR B 1 127 ? 17.281 33.062 0.297 1 96.62 127 TYR B CA 1
ATOM 3938 C C . TYR B 1 127 ? 15.914 33.719 0.424 1 96.62 127 TYR B C 1
ATOM 3940 O O . TYR B 1 127 ? 14.953 33.094 0.881 1 96.62 127 TYR B O 1
ATOM 3948 N N . PRO B 1 128 ? 15.703 34.906 -0.109 1 95.44 128 PRO B N 1
ATOM 3949 C CA . PRO B 1 128 ? 14.484 35.688 0.101 1 95.44 128 PRO B CA 1
ATOM 3950 C C . PRO B 1 128 ? 13.242 35.031 -0.483 1 95.44 128 PRO B C 1
ATOM 3952 O O . PRO B 1 128 ? 12.133 35.25 -0.002 1 95.44 128 PRO B O 1
ATOM 3955 N N . ASN B 1 129 ? 13.438 34.156 -1.449 1 93.62 129 ASN B N 1
ATOM 3956 C CA . ASN B 1 129 ? 12.281 33.562 -2.131 1 93.62 129 ASN B CA 1
ATOM 3957 C C . ASN B 1 129 ? 11.961 32.188 -1.604 1 93.62 129 ASN B C 1
ATOM 3959 O O . ASN B 1 129 ? 10.984 31.562 -2.029 1 93.62 129 ASN B O 1
ATOM 3963 N N . LEU B 1 130 ? 12.75 31.656 -0.73 1 95.5 130 LEU B N 1
ATOM 3964 C CA . LEU B 1 130 ? 12.516 30.359 -0.128 1 95.5 130 LEU B CA 1
ATOM 3965 C C . LEU B 1 130 ? 11.32 30.406 0.827 1 95.5 130 LEU B C 1
ATOM 3967 O O . LEU B 1 130 ? 11.234 31.297 1.673 1 95.5 130 LEU B O 1
ATOM 3971 N N . HIS B 1 131 ? 10.352 29.531 0.617 1 97.12 131 HIS B N 1
ATOM 3972 C CA . HIS B 1 131 ? 9.195 29.484 1.5 1 97.12 131 HIS B CA 1
ATOM 3973 C C . HIS B 1 131 ? 9.539 28.812 2.826 1 97.12 131 HIS B C 1
ATOM 3975 O O . HIS B 1 131 ? 10.07 27.703 2.848 1 97.12 131 HIS B O 1
ATOM 3981 N N . ILE B 1 132 ? 9.281 29.484 3.912 1 97.56 132 ILE B N 1
ATOM 3982 C CA . ILE B 1 132 ? 9.555 28.922 5.234 1 97.56 132 ILE B CA 1
ATOM 3983 C C . ILE B 1 132 ? 8.242 28.531 5.91 1 97.56 132 ILE B C 1
ATOM 3985 O O . ILE B 1 132 ? 7.395 29.391 6.18 1 97.56 132 ILE B O 1
ATOM 3989 N N . LYS B 1 133 ? 8.039 27.312 6.102 1 97.25 133 LYS B N 1
ATOM 3990 C CA . LYS B 1 133 ? 6.969 26.75 6.93 1 97.25 133 LYS B CA 1
ATOM 3991 C C . LYS B 1 133 ? 7.492 26.344 8.305 1 97.25 133 LYS B C 1
ATOM 3993 O O . LYS B 1 133 ? 8.32 25.438 8.422 1 97.25 133 LYS B O 1
ATOM 3998 N N . ALA B 1 134 ? 6.965 27.078 9.289 1 96.81 134 ALA B N 1
ATOM 3999 C CA . ALA B 1 134 ? 7.66 26.844 10.547 1 96.81 134 ALA B CA 1
ATOM 4000 C C . ALA B 1 134 ? 6.754 27.141 11.742 1 96.81 134 ALA B C 1
ATOM 4002 O O . ALA B 1 134 ? 5.738 27.812 11.602 1 96.81 134 ALA B O 1
ATOM 4003 N N . LEU B 1 135 ? 7.18 26.578 12.828 1 96 135 LEU B N 1
ATOM 4004 C CA . LEU B 1 135 ? 6.543 26.719 14.141 1 96 135 LEU B CA 1
ATOM 4005 C C . LEU B 1 135 ? 5.086 26.266 14.086 1 96 135 LEU B C 1
ATOM 4007 O O . LEU B 1 135 ? 4.246 26.953 13.492 1 96 135 LEU B O 1
ATOM 4011 N N . THR B 1 136 ? 4.828 25.219 14.703 1 96.38 136 THR B N 1
ATOM 4012 C CA . THR B 1 136 ? 3.465 24.719 14.836 1 96.38 136 THR B CA 1
ATOM 4013 C C . THR B 1 136 ? 2.697 25.516 15.883 1 96.38 136 THR B C 1
ATOM 4015 O O . THR B 1 136 ? 3.291 26.297 16.641 1 96.38 136 THR B O 1
ATOM 4018 N N . ALA B 1 137 ? 1.422 25.344 15.867 1 97.5 137 ALA B N 1
ATOM 4019 C CA . ALA B 1 137 ? 0.615 25.969 16.906 1 97.5 137 ALA B CA 1
ATOM 4020 C C . ALA B 1 137 ? 1.097 25.562 18.297 1 97.5 137 ALA B C 1
ATOM 4022 O O . ALA B 1 137 ? 1.044 26.344 19.25 1 97.5 137 ALA B O 1
ATOM 4023 N N . ALA B 1 138 ? 1.579 24.312 18.391 1 95.06 138 ALA B N 1
ATOM 4024 C CA . ALA B 1 138 ? 2.113 23.844 19.672 1 95.06 138 ALA B CA 1
ATOM 4025 C C . ALA B 1 138 ? 3.357 24.625 20.062 1 95.06 138 ALA B C 1
ATOM 4027 O O . ALA B 1 138 ? 3.537 24.969 21.234 1 95.06 138 ALA B O 1
ATOM 4028 N N . GLU B 1 139 ? 4.191 24.906 19.141 1 94.81 139 GLU B N 1
ATOM 4029 C CA . GLU B 1 139 ? 5.391 25.688 19.406 1 94.81 139 GLU B CA 1
ATOM 4030 C C . GLU B 1 139 ? 5.043 27.125 19.75 1 94.81 139 GLU B C 1
ATOM 4032 O O . GLU B 1 139 ? 5.656 27.719 20.641 1 94.81 139 GLU B O 1
ATOM 4037 N N . VAL B 1 140 ? 4.074 27.688 19.062 1 97.19 140 VAL B N 1
ATOM 4038 C CA . VAL B 1 140 ? 3.6 29.031 19.375 1 97.19 140 VAL B CA 1
ATOM 4039 C C . VAL B 1 140 ? 3.096 29.094 20.812 1 97.19 140 VAL B C 1
ATOM 4041 O O . VAL B 1 140 ? 3.426 30.016 21.547 1 97.19 140 VAL B O 1
ATOM 4044 N N . ASP B 1 141 ? 2.311 28.109 21.141 1 96.88 141 ASP B N 1
ATOM 4045 C CA . ASP B 1 141 ? 1.787 28.031 22.5 1 96.88 141 ASP B CA 1
ATOM 4046 C C . ASP B 1 141 ? 2.918 27.938 23.516 1 96.88 141 ASP B C 1
ATOM 4048 O O . ASP B 1 141 ? 2.857 28.562 24.578 1 96.88 141 ASP B O 1
ATOM 4052 N N . TYR B 1 142 ? 3.893 27.141 23.25 1 94.44 142 TYR B N 1
ATOM 4053 C CA . TYR B 1 142 ? 5.031 26.984 24.141 1 94.44 142 TYR B CA 1
ATOM 4054 C C . TYR B 1 142 ? 5.754 28.312 24.344 1 94.44 142 TYR B C 1
ATOM 4056 O O . TYR B 1 142 ? 6.074 28.688 25.484 1 94.44 142 TYR B O 1
ATOM 4064 N N . LEU B 1 143 ? 6.051 29.031 23.234 1 95.12 143 LEU B N 1
ATOM 4065 C CA . LEU B 1 143 ? 6.727 30.328 23.328 1 95.12 143 LEU B CA 1
ATOM 4066 C C . LEU B 1 143 ? 5.898 31.312 24.141 1 95.12 143 LEU B C 1
ATOM 4068 O O . LEU B 1 143 ? 6.449 32.094 24.906 1 95.12 143 LEU B O 1
ATOM 4072 N N . HIS B 1 14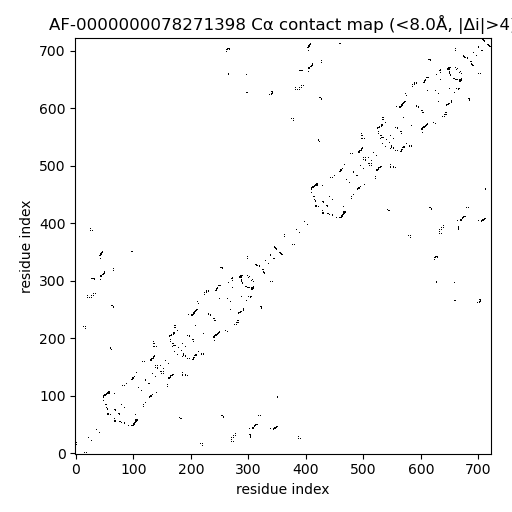4 ? 4.613 31.297 23.875 1 96.12 144 HIS B N 1
ATOM 4073 C CA . HIS B 1 144 ? 3.693 32.125 24.656 1 96.12 144 HIS B CA 1
ATOM 4074 C C . HIS B 1 144 ? 3.846 31.844 26.156 1 96.12 144 HIS B C 1
ATOM 4076 O O . HIS B 1 144 ? 4.035 32.781 26.938 1 96.12 144 HIS B O 1
ATOM 4082 N N . ARG B 1 145 ? 3.812 30.609 26.578 1 94.81 145 ARG B N 1
ATOM 4083 C CA . ARG B 1 145 ? 3.854 30.234 27.984 1 94.81 145 ARG B CA 1
ATOM 4084 C C . ARG B 1 145 ? 5.234 30.5 28.578 1 94.81 145 ARG B C 1
ATOM 4086 O O . ARG B 1 145 ? 5.348 31.047 29.672 1 94.81 145 ARG B O 1
ATOM 4093 N N . LYS B 1 146 ? 6.203 30.156 27.875 1 93.94 146 LYS B N 1
ATOM 4094 C CA . LYS B 1 146 ? 7.57 30.203 28.375 1 93.94 146 LYS B CA 1
ATOM 4095 C C . LYS B 1 146 ? 8.062 31.641 28.5 1 93.94 146 LYS B C 1
ATOM 4097 O O . LYS B 1 146 ? 8.797 31.984 29.438 1 93.94 146 LYS B O 1
ATOM 4102 N N . HIS B 1 147 ? 7.656 32.5 27.594 1 94.38 147 HIS B N 1
ATOM 4103 C CA . HIS B 1 147 ? 8.273 33.844 27.516 1 94.38 147 HIS B CA 1
ATOM 4104 C C . HIS B 1 147 ? 7.262 34.938 27.828 1 94.38 147 HIS B C 1
ATOM 4106 O O . HIS B 1 147 ? 7.578 36.125 27.719 1 94.38 147 HIS B O 1
ATOM 4112 N N . GLY B 1 148 ? 6.055 34.594 28.078 1 94.69 148 GLY B N 1
ATOM 4113 C CA . GLY B 1 148 ? 5.039 35.531 28.5 1 94.69 148 GLY B CA 1
ATOM 4114 C C . GLY B 1 148 ? 4.523 36.406 27.359 1 94.69 148 GLY B C 1
ATOM 4115 O O . GLY B 1 148 ? 4.121 37.531 27.578 1 94.69 148 GLY B O 1
ATOM 4116 N N . LEU B 1 149 ? 4.57 35.938 26.188 1 96.75 149 LEU B N 1
ATOM 4117 C CA . LEU B 1 149 ? 4.055 36.656 25.016 1 96.75 149 LEU B CA 1
ATOM 4118 C C . LEU B 1 149 ? 2.611 36.25 24.734 1 96.75 149 LEU B C 1
ATOM 4120 O O . LEU B 1 149 ? 2.207 35.125 25.031 1 96.75 149 LEU B O 1
ATOM 4124 N N . SER B 1 150 ? 1.877 37.156 24.234 1 97.88 150 SER B N 1
ATOM 4125 C CA . SER B 1 150 ? 0.57 36.75 23.719 1 97.88 150 SER B CA 1
ATOM 4126 C C . SER B 1 150 ? 0.701 35.969 22.422 1 97.88 150 SER B C 1
ATOM 4128 O O . SER B 1 150 ? 1.75 36 21.766 1 97.88 150 SER B O 1
ATOM 4130 N N . TYR B 1 151 ? -0.328 35.25 22.094 1 98.12 151 TYR B N 1
ATOM 4131 C CA . TYR B 1 151 ? -0.323 34.531 20.812 1 98.12 151 TYR B CA 1
ATOM 4132 C C . TYR B 1 151 ? -0.137 35.5 19.656 1 98.12 151 TYR B C 1
ATOM 4134 O O . TYR B 1 151 ? 0.609 35.25 18.719 1 98.12 151 TYR B O 1
ATOM 4142 N N . GLU B 1 152 ? -0.777 36.656 19.703 1 98.19 152 GLU B N 1
ATOM 4143 C CA . GLU B 1 152 ? -0.677 37.656 18.672 1 98.19 152 GLU B CA 1
ATOM 4144 C C . GLU B 1 152 ? 0.762 38.156 18.516 1 98.19 152 GLU B C 1
ATOM 4146 O O . GLU B 1 152 ? 1.251 38.312 17.391 1 98.19 152 GLU B O 1
ATOM 4151 N N . GLU B 1 153 ? 1.374 38.375 19.625 1 98.12 153 GLU B N 1
ATOM 4152 C CA . GLU B 1 153 ? 2.76 38.812 19.594 1 98.12 153 GLU B CA 1
ATOM 4153 C C . GLU B 1 153 ? 3.668 37.781 18.938 1 98.12 153 GLU B C 1
ATOM 4155 O O . GLU B 1 153 ? 4.527 38.125 18.125 1 98.12 153 GLU B O 1
ATOM 4160 N N . VAL B 1 154 ? 3.498 36.531 19.344 1 97.94 154 VAL B N 1
ATOM 4161 C CA . VAL B 1 154 ? 4.309 35.469 18.766 1 97.94 154 VAL B CA 1
ATOM 4162 C C . VAL B 1 154 ? 4.09 35.406 17.25 1 97.94 154 VAL B C 1
ATOM 4164 O O . VAL B 1 154 ? 5.051 35.344 16.484 1 97.94 154 VAL B O 1
ATOM 4167 N N . ILE B 1 155 ? 2.883 35.469 16.812 1 98.31 155 ILE B N 1
ATOM 4168 C CA . ILE B 1 155 ? 2.52 35.375 15.398 1 98.31 155 ILE B CA 1
ATOM 4169 C C . ILE B 1 155 ? 3.09 36.594 14.633 1 98.31 155 ILE B C 1
ATOM 4171 O O . ILE B 1 155 ? 3.623 36.438 13.531 1 98.31 155 ILE B O 1
ATOM 4175 N N . GLU B 1 156 ? 2.977 37.75 15.195 1 98.06 156 GLU B N 1
ATOM 4176 C CA . GLU B 1 156 ? 3.555 38.938 14.578 1 98.06 156 GLU B CA 1
ATOM 4177 C C . GLU B 1 156 ? 5.062 38.781 14.391 1 98.06 156 GLU B C 1
ATOM 4179 O O . GLU B 1 156 ? 5.605 39.125 13.344 1 98.06 156 GLU B O 1
ATOM 4184 N N . LYS B 1 157 ? 5.68 38.312 15.406 1 97.75 157 LYS B N 1
ATOM 4185 C CA . LYS B 1 157 ? 7.117 38.062 15.32 1 97.75 157 LYS B CA 1
ATOM 4186 C C . LYS B 1 157 ? 7.445 37.031 14.242 1 97.75 157 LYS B C 1
ATOM 4188 O O . LYS B 1 157 ? 8.445 37.188 13.539 1 97.75 157 LYS B O 1
ATOM 4193 N N . MET B 1 158 ? 6.66 35.938 14.203 1 98 158 MET B N 1
ATOM 4194 C CA . MET B 1 158 ? 6.84 34.938 13.164 1 98 158 MET B CA 1
ATOM 4195 C C . MET B 1 158 ? 6.84 35.562 11.781 1 98 158 MET B C 1
ATOM 4197 O O . MET B 1 158 ? 7.734 35.312 10.969 1 98 158 MET B O 1
ATOM 4201 N N . ILE B 1 159 ? 5.832 36.406 11.516 1 98 159 ILE B N 1
ATOM 4202 C CA . ILE B 1 159 ? 5.68 37.094 10.219 1 98 159 ILE B CA 1
ATOM 4203 C C . ILE B 1 159 ? 6.859 38.031 9.984 1 98 159 ILE B C 1
ATOM 4205 O O . ILE B 1 159 ? 7.469 38 8.914 1 98 159 ILE B O 1
ATOM 4209 N N . GLU B 1 160 ? 7.184 38.781 11.016 1 97.75 160 GLU B N 1
ATOM 4210 C CA . GLU B 1 160 ? 8.281 39.719 10.93 1 97.75 160 GLU B CA 1
ATOM 4211 C C . GLU B 1 160 ? 9.602 39.031 10.609 1 97.75 160 GLU B C 1
ATOM 4213 O O . GLU B 1 160 ? 10.422 39.562 9.867 1 97.75 160 GLU B O 1
ATOM 4218 N N . TYR B 1 161 ? 9.773 37.844 11.133 1 97.75 161 TYR B N 1
ATOM 4219 C CA . TYR B 1 161 ? 11.055 37.125 11 1 97.75 161 TYR B CA 1
ATOM 4220 C C . TYR B 1 161 ? 11.078 36.281 9.75 1 97.75 161 TYR B C 1
ATOM 4222 O O . TYR B 1 161 ? 12.102 35.656 9.43 1 97.75 161 TYR B O 1
ATOM 4230 N N . GLY B 1 162 ? 9.977 36.156 9.062 1 97.56 162 GLY B N 1
ATOM 4231 C CA . GLY B 1 162 ? 10.07 35.594 7.719 1 97.56 162 GLY B CA 1
ATOM 4232 C C . GLY B 1 162 ? 9.312 34.281 7.562 1 97.56 162 GLY B C 1
ATOM 4233 O O . GLY B 1 162 ? 9.414 33.625 6.523 1 97.56 162 GLY B O 1
ATOM 4234 N N . VAL B 1 163 ? 8.523 33.844 8.539 1 98.12 163 VAL B N 1
ATOM 4235 C CA . VAL B 1 163 ? 7.707 32.656 8.398 1 98.12 163 VAL B CA 1
ATOM 4236 C C . VAL B 1 163 ? 6.586 32.906 7.391 1 98.12 163 VAL B C 1
ATOM 4238 O O . VAL B 1 163 ? 5.883 33.906 7.473 1 98.12 163 VAL B O 1
ATOM 4241 N N . ASP B 1 164 ? 6.426 32 6.438 1 97.94 164 ASP B N 1
ATOM 4242 C CA . ASP B 1 164 ? 5.461 32.219 5.363 1 97.94 164 ASP B CA 1
ATOM 4243 C C . ASP B 1 164 ? 4.172 31.438 5.629 1 97.94 164 ASP B C 1
ATOM 4245 O O . ASP B 1 164 ? 3.09 31.859 5.223 1 97.94 164 ASP B O 1
ATOM 4249 N N . SER B 1 165 ? 4.297 30.297 6.223 1 98 165 SER B N 1
ATOM 4250 C CA . SER B 1 165 ? 3.139 29.453 6.531 1 98 165 SER B CA 1
ATOM 4251 C C . SER B 1 165 ? 3.33 28.703 7.844 1 98 165 SER B C 1
ATOM 4253 O O . SER B 1 165 ? 4.461 28.5 8.281 1 98 165 SER B O 1
ATOM 4255 N N . MET B 1 166 ? 2.256 28.312 8.43 1 97.88 166 MET B N 1
ATOM 4256 C CA . MET B 1 166 ? 2.268 27.547 9.68 1 97.88 166 MET B CA 1
ATOM 4257 C C . MET B 1 166 ? 1.872 26.109 9.422 1 97.88 166 MET B C 1
ATOM 4259 O O . MET B 1 166 ? 0.867 25.828 8.766 1 97.88 166 MET B O 1
ATOM 4263 N N . PRO B 1 167 ? 2.668 25.188 9.867 1 96.5 167 PRO B N 1
ATOM 4264 C CA . PRO B 1 167 ? 2.287 23.781 9.719 1 96.5 167 PRO B CA 1
ATOM 4265 C C . PRO B 1 167 ? 1.207 23.344 10.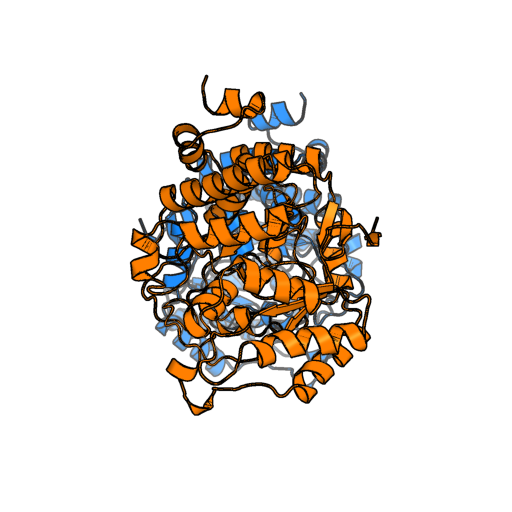711 1 96.5 167 PRO B C 1
ATOM 4267 O O . PRO B 1 167 ? 1.025 24 11.75 1 96.5 167 PRO B O 1
ATOM 4270 N N . GLY B 1 168 ? 0.521 22.312 10.422 1 94.88 168 GLY B N 1
ATOM 4271 C CA . GLY B 1 168 ? -0.636 21.891 11.195 1 94.88 168 GLY B CA 1
ATOM 4272 C C . GLY B 1 168 ? -0.278 20.969 12.344 1 94.88 168 GLY B C 1
ATOM 4273 O O . GLY B 1 168 ? -1.16 20.484 13.055 1 94.88 168 GLY B O 1
ATOM 4274 N N . GLY B 1 169 ? 0.995 20.766 12.562 1 90.56 169 GLY B N 1
ATOM 4275 C CA . GLY B 1 169 ? 1.413 19.844 13.609 1 90.56 169 GLY B CA 1
ATOM 4276 C C . GLY B 1 169 ? 0.958 20.266 14.992 1 90.56 169 GLY B C 1
ATOM 4277 O O . GLY B 1 169 ? 0.704 21.453 15.227 1 90.56 169 GLY B O 1
ATOM 4278 N N . GLY B 1 170 ? 0.845 19.312 15.891 1 90.19 170 GLY B N 1
ATOM 4279 C CA . GLY B 1 170 ? 0.496 19.594 17.281 1 90.19 170 GLY B CA 1
ATOM 4280 C C . GLY B 1 170 ? -0.973 19.359 17.578 1 90.19 170 GLY B C 1
ATOM 4281 O O . GLY B 1 170 ? -1.383 19.375 18.734 1 90.19 170 GLY B O 1
ATOM 4282 N N . ALA B 1 171 ? -1.682 19.094 16.562 1 93.94 171 ALA B N 1
ATOM 4283 C CA . ALA B 1 171 ? -3.113 18.875 16.766 1 93.94 171 ALA B CA 1
ATOM 4284 C C . ALA B 1 171 ? -3.387 17.484 17.297 1 93.94 171 ALA B C 1
ATOM 4286 O O . ALA B 1 171 ? -4.234 17.297 18.172 1 93.94 171 ALA B O 1
ATOM 4287 N N . GLU B 1 172 ? -2.676 16.484 16.812 1 93.94 172 GLU B N 1
ATOM 4288 C CA . GLU B 1 172 ? -2.869 15.07 17.125 1 93.94 172 GLU B CA 1
ATOM 4289 C C . GLU B 1 172 ? -4.336 14.664 16.984 1 93.94 172 GLU B C 1
ATOM 4291 O O . GLU B 1 172 ? -4.805 14.367 15.883 1 93.94 172 GLU B O 1
ATOM 4296 N N . ILE B 1 173 ? -5.082 14.852 18.031 1 97 173 ILE B N 1
ATOM 4297 C CA . ILE B 1 173 ? -6.531 14.688 18.094 1 97 173 ILE B CA 1
ATOM 4298 C C . ILE B 1 173 ? -7.121 15.703 19.078 1 97 173 ILE B C 1
ATOM 4300 O O . ILE B 1 173 ? -6.535 15.977 20.125 1 97 173 ILE B O 1
ATOM 4304 N N . PHE B 1 174 ? -8.312 16.297 18.719 1 98.06 174 PHE B N 1
ATOM 4305 C CA . PHE B 1 174 ? -8.789 17.453 19.469 1 98.06 174 PHE B CA 1
ATOM 4306 C C . PHE B 1 174 ? -9.469 17.016 20.766 1 98.06 174 PHE B C 1
ATOM 4308 O O . PHE B 1 174 ? -9.617 17.812 21.688 1 98.06 174 PHE B O 1
ATOM 4315 N N . ASP B 1 175 ? -9.922 15.766 20.828 1 97.75 175 ASP B N 1
ATOM 4316 C CA . ASP B 1 175 ? -10.602 15.328 22.047 1 97.75 175 ASP B CA 1
ATOM 4317 C C . ASP B 1 175 ? -9.688 15.461 23.266 1 97.75 175 ASP B C 1
ATOM 4319 O O . ASP B 1 175 ? -8.633 14.82 23.328 1 97.75 175 ASP B O 1
ATOM 4323 N N . GLU B 1 176 ? -10.164 16.172 24.203 1 97.06 176 GLU B N 1
ATOM 4324 C CA . GLU B 1 176 ? -9.305 16.516 25.344 1 97.06 176 GLU B CA 1
ATOM 4325 C C . GLU B 1 176 ? -9.086 15.305 26.25 1 97.06 176 GLU B C 1
ATOM 4327 O O . GLU B 1 176 ? -8.078 15.219 26.938 1 97.06 176 GLU B O 1
ATOM 4332 N N . GLY B 1 177 ? -10.078 14.391 26.328 1 96.56 177 GLY B N 1
ATOM 4333 C CA . GLY B 1 177 ? -9.867 13.148 27.047 1 96.56 177 GLY B CA 1
ATOM 4334 C C . GLY B 1 177 ? -8.734 12.32 26.484 1 96.56 177 GLY B C 1
ATOM 4335 O O . GLY B 1 177 ? -7.891 11.82 27.234 1 96.56 177 GLY B O 1
ATOM 4336 N N . ILE B 1 178 ? -8.68 12.203 25.172 1 95.94 178 ILE B N 1
ATOM 4337 C CA . ILE B 1 178 ? -7.617 11.469 24.5 1 95.94 178 ILE B CA 1
ATOM 4338 C C . ILE B 1 178 ? -6.289 12.211 24.656 1 95.94 178 ILE B C 1
ATOM 4340 O O . ILE B 1 178 ? -5.262 11.594 24.953 1 95.94 178 ILE B O 1
ATOM 4344 N N . ARG B 1 179 ? -6.289 13.5 24.5 1 94.94 179 ARG B N 1
ATOM 4345 C CA . ARG B 1 179 ? -5.078 14.312 24.609 1 94.94 179 ARG B CA 1
ATOM 4346 C C . ARG B 1 179 ? -4.457 14.172 25.984 1 94.94 179 ARG B C 1
ATOM 4348 O O . ARG B 1 179 ? -3.23 14.148 26.125 1 94.94 179 ARG B O 1
ATOM 4355 N N . ALA B 1 180 ? -5.246 14.117 27.016 1 94.06 180 ALA B N 1
ATOM 4356 C CA . ALA B 1 180 ? -4.758 13.961 28.391 1 94.06 180 ALA B CA 1
ATOM 4357 C C . ALA B 1 180 ? -3.945 12.672 28.531 1 94.06 180 ALA B C 1
ATOM 4359 O O . ALA B 1 180 ? -3.029 12.602 29.359 1 94.06 180 ALA B O 1
ATOM 4360 N N . GLU B 1 181 ? -4.25 11.758 27.672 1 91.56 181 GLU B N 1
ATOM 4361 C CA . GLU B 1 181 ? -3.572 10.469 27.75 1 91.56 181 GLU B CA 1
ATOM 4362 C C . GLU B 1 181 ? -2.307 10.453 26.891 1 91.56 181 GLU B C 1
ATOM 4364 O O . GLU B 1 181 ? -1.301 9.852 27.281 1 91.56 181 GLU B O 1
ATOM 4369 N N . ILE B 1 182 ? -2.332 11.148 25.797 1 90.81 182 ILE B N 1
ATOM 4370 C CA . ILE B 1 182 ? -1.243 10.906 24.859 1 90.81 182 ILE B CA 1
ATOM 4371 C C . ILE B 1 182 ? -0.294 12.109 24.844 1 90.81 182 ILE B C 1
ATOM 4373 O O . ILE B 1 182 ? 0.869 11.984 24.453 1 90.81 182 ILE B O 1
ATOM 4377 N N . CYS B 1 183 ? -0.717 13.234 25.219 1 89.88 183 CYS B N 1
ATOM 4378 C CA . CYS B 1 183 ? 0.124 14.422 25.125 1 89.88 183 CYS B CA 1
ATOM 4379 C C . CYS B 1 183 ? -0.307 15.484 26.125 1 89.88 183 CYS B C 1
ATOM 4381 O O . CYS B 1 183 ? -0.489 16.656 25.75 1 89.88 183 CYS B O 1
ATOM 4383 N N . LYS B 1 184 ? -0.368 15.086 27.281 1 86.62 184 LYS B N 1
ATOM 4384 C CA . LYS B 1 184 ? -0.733 16 28.344 1 86.62 184 LYS B CA 1
ATOM 4385 C C . LYS B 1 184 ? 0.234 17.188 28.422 1 86.62 184 LYS B C 1
ATOM 4387 O O . LYS B 1 184 ? 1.448 17 28.312 1 86.62 184 LYS B O 1
ATOM 4392 N N . GLY B 1 185 ? -0.28 18.438 28.516 1 84.31 185 GLY B N 1
ATOM 4393 C CA . GLY B 1 185 ? 0.563 19.625 28.672 1 84.31 185 GLY B CA 1
ATOM 4394 C C . GLY B 1 185 ? 0.799 20.359 27.375 1 84.31 185 GLY B C 1
ATOM 4395 O O . GLY B 1 185 ? 1.247 21.5 27.375 1 84.31 185 GLY B O 1
ATOM 4396 N N . LYS B 1 186 ? 0.534 19.672 26.328 1 90.06 186 LYS B N 1
ATOM 4397 C CA . LYS B 1 186 ? 0.641 20.312 25.016 1 90.06 186 LYS B CA 1
ATOM 4398 C C . LYS B 1 186 ? -0.491 21.312 24.812 1 90.06 186 LYS B C 1
ATOM 4400 O O . LYS B 1 186 ? -1.354 21.469 25.672 1 90.06 186 LYS B O 1
ATOM 4405 N N . VAL B 1 187 ? -0.391 22.094 23.828 1 92.88 187 VAL B N 1
ATOM 4406 C CA . VAL B 1 187 ? -1.421 23.062 23.484 1 92.88 187 VAL B CA 1
ATOM 4407 C C . VAL B 1 187 ? -2.793 22.391 23.5 1 92.88 187 VAL B C 1
ATOM 4409 O O . VAL B 1 187 ? -2.939 21.25 23.047 1 92.88 187 VAL B O 1
ATOM 4412 N N . SER B 1 188 ? -3.738 23.031 24.078 1 95.56 188 SER B N 1
ATOM 4413 C CA . SER B 1 188 ? -5.098 22.5 24.062 1 95.56 188 SER B CA 1
ATOM 4414 C C . SER B 1 188 ? -5.711 22.594 22.672 1 95.56 188 SER B C 1
ATOM 4416 O O . SER B 1 188 ? -5.234 23.359 21.828 1 95.56 188 SER B O 1
ATOM 4418 N N . SER B 1 189 ? -6.793 21.828 22.453 1 97.38 189 SER B N 1
ATOM 4419 C CA . SER B 1 189 ? -7.492 21.891 21.172 1 97.38 189 SER B CA 1
ATOM 4420 C C . SER B 1 189 ? -8.023 23.281 20.891 1 97.38 189 SER B C 1
ATOM 4422 O O . SER B 1 189 ? -7.883 23.797 19.766 1 97.38 189 SER B O 1
ATOM 4424 N N . ASP B 1 190 ? -8.547 23.906 21.859 1 97.62 190 ASP B N 1
ATOM 4425 C CA . ASP B 1 190 ? -9.102 25.25 21.703 1 97.62 190 ASP B CA 1
ATOM 4426 C C . ASP B 1 190 ? -8 26.25 21.344 1 97.62 190 ASP B C 1
ATOM 4428 O O . ASP B 1 190 ? -8.195 27.109 20.484 1 97.62 190 ASP B O 1
ATOM 4432 N N . ASN B 1 191 ? -6.902 26.125 22.047 1 97.88 191 ASN B N 1
ATOM 4433 C CA . ASN B 1 191 ? -5.805 27.062 21.781 1 97.88 191 ASN B CA 1
ATOM 4434 C C . ASN B 1 191 ? -5.164 26.797 20.422 1 97.88 191 ASN B C 1
ATOM 4436 O O . ASN B 1 191 ? -4.727 27.719 19.734 1 97.88 191 ASN B O 1
ATOM 4440 N N . TRP B 1 192 ? -5.043 25.5 20.047 1 98.38 192 TRP B N 1
ATOM 4441 C CA . TRP B 1 192 ? -4.57 25.172 18.703 1 98.38 192 TRP B CA 1
ATOM 4442 C C . TRP B 1 192 ? -5.418 25.859 17.641 1 98.38 192 TRP B C 1
ATOM 4444 O O . TRP B 1 192 ? -4.891 26.531 16.766 1 98.38 192 TRP B O 1
ATOM 4454 N N . LEU B 1 193 ? -6.723 25.781 17.781 1 98.75 193 LEU B N 1
ATOM 4455 C CA . LEU B 1 193 ? -7.656 26.391 16.844 1 98.75 193 LEU B CA 1
ATOM 4456 C C . LEU B 1 193 ? -7.562 27.906 16.875 1 98.75 193 LEU B C 1
ATOM 4458 O O . LEU B 1 193 ? -7.605 28.562 15.836 1 98.75 193 LEU B O 1
ATOM 4462 N N . LYS B 1 194 ? -7.41 28.422 18.062 1 98.62 194 LYS B N 1
ATOM 4463 C CA . LYS B 1 194 ? -7.289 29.875 18.219 1 98.62 194 LYS B CA 1
ATOM 4464 C C . LYS B 1 194 ? -6.051 30.406 17.5 1 98.62 194 LYS B C 1
ATOM 4466 O O . LYS B 1 194 ? -6.117 31.406 16.797 1 98.62 194 LYS B O 1
ATOM 4471 N N . ILE B 1 195 ? -4.969 29.734 17.703 1 98.75 195 ILE B N 1
ATOM 4472 C CA . ILE B 1 195 ? -3.703 30.156 17.109 1 98.75 195 ILE B CA 1
ATOM 4473 C C . ILE B 1 195 ? -3.807 30.141 15.594 1 98.75 195 ILE B C 1
ATOM 4475 O O . ILE B 1 195 ? -3.41 31.094 14.93 1 98.75 195 ILE B O 1
ATOM 4479 N N . HIS B 1 196 ? -4.359 29.094 15.031 1 98.81 196 HIS B N 1
ATOM 4480 C CA . HIS B 1 196 ? -4.543 29.047 13.586 1 98.81 196 HIS B CA 1
ATOM 4481 C C . HIS B 1 196 ? -5.516 30.125 13.117 1 98.81 196 HIS B C 1
ATOM 4483 O O . HIS B 1 196 ? -5.328 30.719 12.062 1 98.81 196 HIS B O 1
ATOM 4489 N N . SER B 1 197 ? -6.551 30.328 13.914 1 98.75 197 SER B N 1
ATOM 4490 C CA . SER B 1 197 ? -7.488 31.391 13.594 1 98.75 197 SER B CA 1
ATOM 4491 C C . SER B 1 197 ? -6.781 32.75 13.5 1 98.75 197 SER B C 1
ATOM 4493 O O . SER B 1 197 ? -7 33.5 12.547 1 98.75 197 SER B O 1
ATOM 4495 N N . LEU B 1 198 ? -5.969 33.062 14.461 1 98.69 198 LEU B N 1
ATOM 4496 C CA . LEU B 1 198 ? -5.223 34.312 14.484 1 98.69 198 LEU B CA 1
ATOM 4497 C C . LEU B 1 198 ? -4.293 34.406 13.273 1 98.69 198 LEU B C 1
ATOM 4499 O O . LEU B 1 198 ? -4.184 35.469 12.656 1 98.69 198 LEU B O 1
ATOM 4503 N N . TRP B 1 199 ? -3.625 33.281 12.977 1 98.75 199 TRP B N 1
ATOM 4504 C CA . TRP B 1 199 ? -2.754 33.219 11.805 1 98.75 199 TRP B CA 1
ATOM 4505 C C . TRP B 1 199 ? -3.533 33.531 10.531 1 98.75 199 TRP B C 1
ATOM 4507 O O . TRP B 1 199 ? -3.086 34.312 9.695 1 98.75 199 TRP B O 1
ATOM 4517 N N . HIS B 1 200 ? -4.734 32.969 10.391 1 98.75 200 HIS B N 1
ATOM 4518 C CA . HIS B 1 200 ? -5.594 33.156 9.234 1 98.75 200 HIS B CA 1
ATOM 4519 C C . HIS B 1 200 ? -6.09 34.594 9.148 1 98.75 200 HIS B C 1
ATOM 4521 O O . HIS B 1 200 ? -6.219 35.125 8.047 1 98.75 200 HIS B O 1
ATOM 4527 N N . GLN B 1 201 ? -6.352 35.156 10.25 1 98.44 201 GLN B N 1
ATOM 4528 C CA . GLN B 1 201 ? -6.836 36.531 10.289 1 98.44 201 GLN B CA 1
ATOM 4529 C C . GLN B 1 201 ? -5.801 37.5 9.719 1 98.44 201 GLN B C 1
ATOM 4531 O O . GLN B 1 201 ? -6.148 38.594 9.227 1 98.44 201 GLN B O 1
ATOM 4536 N N . LYS B 1 202 ? -4.566 37.094 9.773 1 98.31 202 LYS B N 1
ATOM 4537 C CA . LYS B 1 202 ? -3.486 37.938 9.234 1 98.31 202 LYS B CA 1
ATOM 4538 C C . LYS B 1 202 ? -3.289 37.656 7.746 1 98.31 202 LYS B C 1
ATOM 4540 O O . LYS B 1 202 ? -2.354 38.188 7.133 1 98.31 202 LYS B O 1
ATOM 4545 N N . GLY B 1 203 ? -4.098 36.781 7.18 1 98.06 203 GLY B N 1
ATOM 4546 C CA . GLY B 1 203 ? -4.082 36.531 5.75 1 98.06 203 GLY B CA 1
ATOM 4547 C C . GLY B 1 203 ? -3.086 35.469 5.344 1 98.06 203 GLY B C 1
ATOM 4548 O O . GLY B 1 203 ? -2.654 35.406 4.191 1 98.06 203 GLY B O 1
ATOM 4549 N N . HIS B 1 204 ? -2.66 34.625 6.262 1 98.38 204 HIS B N 1
ATOM 4550 C CA . HIS B 1 204 ? -1.688 33.594 5.965 1 98.38 204 HIS B CA 1
ATOM 4551 C C . HIS B 1 204 ? -2.342 32.219 5.98 1 98.38 204 HIS B C 1
ATOM 4553 O O . HIS B 1 204 ? -3.369 32 6.633 1 98.38 204 HIS B O 1
ATOM 4559 N N . GLN B 1 205 ? -1.781 31.344 5.246 1 98.38 205 GLN B N 1
ATOM 4560 C CA . GLN B 1 205 ? -2.332 30 5.145 1 98.38 205 GLN B CA 1
ATOM 4561 C C . GLN B 1 205 ? -1.571 29.016 6.035 1 98.38 205 GLN B C 1
ATOM 4563 O O . GLN B 1 205 ? -0.41 29.266 6.375 1 98.38 205 GLN B O 1
ATOM 4568 N N . SER B 1 206 ? -2.199 28.047 6.453 1 98.31 206 SER B N 1
ATOM 4569 C CA . SER B 1 206 ? -1.629 26.922 7.184 1 98.31 206 SER B CA 1
ATOM 4570 C C . SER B 1 206 ? -2.223 25.594 6.707 1 98.31 206 SER B C 1
ATOM 4572 O O . SER B 1 206 ? -3.082 25.578 5.824 1 98.31 206 SER B O 1
ATOM 4574 N N . ASN B 1 207 ? -1.681 24.484 7.09 1 97.56 207 ASN B N 1
ATOM 4575 C CA . ASN B 1 207 ? -2.32 23.172 6.922 1 97.56 207 ASN B CA 1
ATOM 4576 C C . ASN B 1 207 ? -2.85 22.641 8.25 1 97.56 207 ASN B C 1
ATOM 4578 O O . ASN B 1 207 ? -2.617 23.234 9.305 1 97.56 207 ASN B O 1
ATOM 4582 N N . ALA B 1 208 ? -3.645 21.688 8.18 1 98.5 208 ALA B N 1
ATOM 4583 C CA . ALA B 1 208 ? -4.199 21.016 9.352 1 98.5 208 ALA B CA 1
ATOM 4584 C C . ALA B 1 208 ? -3.865 19.531 9.336 1 98.5 208 ALA B C 1
ATOM 4586 O O . ALA B 1 208 ? -3.848 18.906 8.273 1 98.5 208 ALA B O 1
ATOM 4587 N N . THR B 1 209 ? -3.611 18.969 10.484 1 97.56 209 THR B N 1
ATOM 4588 C CA . THR B 1 209 ? -3.26 17.562 10.578 1 97.56 209 THR B CA 1
ATOM 4589 C C . THR B 1 209 ? -4.168 16.844 11.57 1 97.56 209 THR B C 1
ATOM 4591 O O . THR B 1 209 ? -4.816 17.484 12.398 1 97.56 209 THR B O 1
ATOM 4594 N N . MET B 1 210 ? -4.215 15.625 11.477 1 98.06 210 MET B N 1
ATOM 4595 C CA . MET B 1 210 ? -4.867 14.711 12.414 1 98.06 210 MET B CA 1
ATOM 4596 C C . MET B 1 210 ? -4.07 13.422 12.562 1 98.06 210 MET B C 1
ATOM 4598 O O . MET B 1 210 ? -3.834 12.719 11.57 1 98.06 210 MET B O 1
ATOM 4602 N N . LEU B 1 211 ? -3.598 13.18 13.734 1 95.5 211 LEU B N 1
ATOM 4603 C CA . LEU B 1 211 ? -2.982 11.883 14.023 1 95.5 211 LEU B CA 1
ATOM 4604 C C . LEU B 1 211 ? -4.043 10.844 14.352 1 95.5 211 LEU B C 1
ATOM 4606 O O . LEU B 1 211 ? -4.824 11.016 15.289 1 95.5 211 LEU B O 1
ATOM 4610 N N . PHE B 1 212 ? -4.078 9.773 13.555 1 95.25 212 PHE B N 1
ATOM 4611 C CA . PHE B 1 212 ? -5.129 8.797 13.805 1 95.25 212 PHE B CA 1
ATOM 4612 C C . PHE B 1 212 ? -4.562 7.379 13.773 1 95.25 212 PHE B C 1
ATOM 4614 O O . PHE B 1 212 ? -3.51 7.137 13.18 1 95.25 212 PHE B O 1
ATOM 4621 N N . GLY B 1 213 ? -5.258 6.441 14.43 1 93.44 213 GLY B N 1
ATOM 4622 C CA . GLY B 1 213 ? -4.836 5.051 14.531 1 93.44 213 GLY B CA 1
ATOM 4623 C C . GLY B 1 213 ? -4.207 4.711 15.867 1 93.44 213 GLY B C 1
ATOM 4624 O O . GLY B 1 213 ? -3.539 3.682 16 1 93.44 213 GLY B O 1
ATOM 4625 N N . HIS B 1 214 ? -4.246 5.602 16.781 1 92.69 214 HIS B N 1
ATOM 4626 C CA . HIS B 1 214 ? -3.766 5.344 18.141 1 92.69 214 HIS B CA 1
ATOM 4627 C C . HIS B 1 214 ? -4.918 4.977 19.062 1 92.69 214 HIS B C 1
ATOM 4629 O O . HIS B 1 214 ? -5.703 4.078 18.766 1 92.69 214 HIS B O 1
ATOM 4635 N N . ILE B 1 215 ? -5.141 5.637 20.141 1 93.88 215 ILE B N 1
ATOM 4636 C CA . ILE B 1 215 ? -6.141 5.184 21.109 1 93.88 215 ILE B CA 1
ATOM 4637 C C . ILE B 1 215 ? -7.473 5.871 20.828 1 93.88 215 ILE B C 1
ATOM 4639 O O . ILE B 1 215 ? -8.477 5.582 21.484 1 93.88 215 ILE B O 1
ATOM 4643 N N . GLU B 1 216 ? -7.527 6.758 19.828 1 96.06 216 GLU B N 1
ATOM 4644 C CA . GLU B 1 216 ? -8.766 7.461 19.5 1 96.06 216 GLU B CA 1
ATOM 4645 C C . GLU B 1 216 ? -9.766 6.535 18.812 1 96.06 216 GLU B C 1
ATOM 4647 O O . GLU B 1 216 ? -9.398 5.453 18.344 1 96.06 216 GLU B O 1
ATOM 4652 N N . ASN B 1 217 ? -11 6.918 18.812 1 95.75 217 ASN B N 1
ATOM 4653 C CA . ASN B 1 217 ? -12.023 6.184 18.078 1 95.75 217 ASN B CA 1
ATOM 4654 C C . ASN B 1 217 ? -12.578 6.996 16.922 1 95.75 217 ASN B C 1
ATOM 4656 O O . ASN B 1 217 ? -12.102 8.102 16.656 1 95.75 217 ASN B O 1
ATOM 4660 N N . LYS B 1 218 ? -13.531 6.52 16.219 1 96.75 218 LYS B N 1
ATOM 4661 C CA . LYS B 1 218 ? -14.07 7.125 15 1 96.75 218 LYS B CA 1
ATOM 4662 C C . LYS B 1 218 ? -14.781 8.438 15.305 1 96.75 218 LYS B C 1
ATOM 4664 O O . LYS B 1 218 ? -14.719 9.383 14.516 1 96.75 218 LYS B O 1
ATOM 4669 N N . GLU B 1 219 ? -15.422 8.492 16.438 1 98.19 219 GLU B N 1
ATOM 4670 C CA . GLU B 1 219 ? -16.109 9.719 16.828 1 98.19 219 GLU B CA 1
ATOM 4671 C C . GLU B 1 219 ? -15.117 10.859 17.047 1 98.19 219 GLU B C 1
ATOM 4673 O O . GLU B 1 219 ? -15.391 12.008 16.688 1 98.19 219 GLU B O 1
ATOM 4678 N N . HIS B 1 220 ? -14.008 10.531 17.656 1 98.56 220 HIS B N 1
ATOM 4679 C CA . HIS B 1 220 ? -12.961 11.531 17.859 1 98.56 220 HIS B CA 1
ATOM 4680 C C . HIS B 1 220 ? -12.453 12.078 16.531 1 98.56 220 HIS B C 1
ATOM 4682 O O . HIS B 1 220 ? -12.234 13.281 16.406 1 98.56 220 HIS B O 1
ATOM 4688 N N . ARG B 1 221 ? -12.281 11.18 15.578 1 98.62 221 ARG B N 1
ATOM 4689 C CA . ARG B 1 221 ? -11.805 11.578 14.258 1 98.62 221 ARG B CA 1
ATOM 4690 C C . ARG B 1 221 ? -12.781 12.523 13.578 1 98.62 221 ARG B C 1
ATOM 4692 O O . ARG B 1 221 ? -12.391 13.562 13.047 1 98.62 221 ARG B O 1
ATOM 4699 N N . ILE B 1 222 ? -14.055 12.172 13.641 1 98.75 222 ILE B N 1
ATOM 4700 C CA . ILE B 1 222 ? -15.094 12.969 13 1 98.75 222 ILE B CA 1
ATOM 4701 C C . ILE B 1 222 ? -15.172 14.344 13.656 1 98.75 222 ILE B C 1
ATOM 4703 O O . ILE B 1 222 ? -15.219 15.367 12.969 1 98.75 222 ILE B O 1
ATOM 4707 N N . ASP B 1 223 ? -15.141 14.344 14.969 1 98.69 223 ASP B N 1
ATOM 4708 C CA . ASP B 1 223 ? -15.156 15.609 15.688 1 98.69 223 ASP B CA 1
ATOM 4709 C C . ASP B 1 223 ? -13.977 16.484 15.289 1 98.69 223 ASP B C 1
ATOM 4711 O O . ASP B 1 223 ? -14.141 17.688 15.055 1 98.69 223 ASP B O 1
ATOM 4715 N N . HIS B 1 224 ? -12.836 15.914 15.227 1 98.88 224 HIS B N 1
ATOM 4716 C CA . HIS B 1 224 ? -11.633 16.625 14.82 1 98.88 224 HIS B CA 1
ATOM 4717 C C . HIS B 1 224 ? -11.812 17.281 13.453 1 98.88 224 HIS B C 1
ATOM 4719 O O . HIS B 1 224 ? -11.562 18.469 13.297 1 98.88 224 HIS B O 1
ATOM 4725 N N . ILE B 1 225 ? -12.305 16.531 12.531 1 98.88 225 ILE B N 1
ATOM 4726 C CA . ILE B 1 225 ? -12.453 16.969 11.148 1 98.88 225 ILE B CA 1
ATOM 4727 C C . ILE B 1 225 ? -13.492 18.094 11.07 1 98.88 225 ILE B C 1
ATOM 4729 O O . ILE B 1 225 ? -13.273 19.094 10.398 1 98.88 225 ILE B O 1
ATOM 4733 N N . LEU B 1 226 ? -14.531 17.969 11.781 1 98.81 226 LEU B N 1
ATOM 4734 C CA . LEU B 1 226 ? -15.609 18.953 11.727 1 98.81 226 LEU B CA 1
ATOM 4735 C C . LEU B 1 226 ? -15.188 20.266 12.375 1 98.81 226 LEU B C 1
ATOM 4737 O O . LEU B 1 226 ? -15.602 21.344 11.938 1 98.81 226 LEU B O 1
ATOM 4741 N N . ARG B 1 227 ? -14.359 20.188 13.375 1 98.81 227 ARG B N 1
ATOM 4742 C CA . ARG B 1 227 ? -13.852 21.406 13.992 1 98.81 227 ARG B CA 1
ATOM 4743 C C . ARG B 1 227 ? -12.914 22.141 13.047 1 98.81 227 ARG B C 1
ATOM 4745 O O . ARG B 1 227 ? -12.914 23.375 12.992 1 98.81 227 ARG B O 1
ATOM 4752 N N . ILE B 1 228 ? -12.133 21.359 12.336 1 98.88 228 ILE B N 1
ATOM 4753 C CA . ILE B 1 228 ? -11.281 21.953 11.312 1 98.88 228 ILE B CA 1
ATOM 4754 C C . ILE B 1 228 ? -12.148 22.625 10.25 1 98.88 228 ILE B C 1
ATOM 4756 O O . ILE B 1 228 ? -11.875 23.766 9.836 1 98.88 228 ILE B O 1
ATOM 4760 N N . ARG B 1 229 ? -13.18 21.953 9.805 1 98.88 229 ARG B N 1
ATOM 4761 C CA . ARG B 1 229 ? -14.102 22.5 8.805 1 98.88 229 ARG B CA 1
ATOM 4762 C C . ARG B 1 229 ? -14.719 23.812 9.281 1 98.88 229 ARG B C 1
ATOM 4764 O O . ARG B 1 229 ? -14.82 24.766 8.516 1 98.88 229 ARG B O 1
ATOM 4771 N N . SER B 1 230 ? -15.125 23.781 10.516 1 98.75 230 SER B N 1
ATOM 4772 C CA . SER B 1 230 ? -15.75 24.969 11.094 1 98.75 230 SER B CA 1
ATOM 4773 C C . SER B 1 230 ? -14.789 26.156 11.117 1 98.75 230 SER B C 1
ATOM 4775 O O . SER B 1 230 ? -15.172 27.266 10.758 1 98.75 230 SER B O 1
ATOM 4777 N N . LEU B 1 231 ? -13.586 25.906 11.547 1 98.81 231 LEU B N 1
ATOM 4778 C CA . LEU B 1 231 ? -12.602 26.984 11.531 1 98.81 231 LEU B CA 1
ATOM 4779 C C . LEU B 1 231 ? -12.344 27.484 10.109 1 98.81 231 LEU B C 1
ATOM 4781 O O . LEU B 1 231 ? -12.203 28.672 9.883 1 98.81 231 LEU B O 1
ATOM 4785 N N . GLN B 1 232 ? -12.281 26.562 9.172 1 98.88 232 GLN B N 1
ATOM 4786 C CA . GLN B 1 232 ? -12.062 26.922 7.773 1 98.88 232 GLN B CA 1
ATOM 4787 C C . GLN B 1 232 ? -13.188 27.812 7.25 1 98.88 232 GLN B C 1
ATOM 4789 O O . GLN B 1 232 ? -12.93 28.781 6.531 1 98.88 232 GLN B O 1
ATOM 4794 N N . ASP B 1 233 ? -14.391 27.531 7.582 1 98.75 233 ASP B N 1
ATOM 4795 C CA . ASP B 1 233 ? -15.516 28.375 7.191 1 98.75 233 ASP B CA 1
ATOM 4796 C C . ASP B 1 233 ? -15.312 29.812 7.672 1 98.75 233 ASP B C 1
ATOM 4798 O O . ASP B 1 233 ? -15.5 30.75 6.902 1 98.75 233 ASP B O 1
ATOM 4802 N N . ARG B 1 234 ? -14.93 29.906 8.891 1 98.62 234 ARG B N 1
ATOM 4803 C CA . ARG B 1 234 ? -14.727 31.234 9.461 1 98.62 234 ARG B CA 1
ATOM 4804 C C . ARG B 1 234 ? -13.547 31.938 8.805 1 98.62 234 ARG B C 1
ATOM 4806 O O . ARG B 1 234 ? -13.602 33.156 8.555 1 98.62 234 ARG B O 1
ATOM 4813 N N . SER B 1 235 ? -12.5 31.188 8.602 1 98.69 235 SER B N 1
ATOM 4814 C CA . SER B 1 235 ? -11.305 31.75 7.984 1 98.69 235 SER B CA 1
ATOM 4815 C C . SER B 1 235 ? -11.602 32.25 6.574 1 98.69 235 SER B C 1
ATOM 4817 O O . SER B 1 235 ? -11.172 33.344 6.191 1 98.69 235 SER B O 1
ATOM 4819 N N . LEU B 1 236 ? -12.336 31.5 5.781 1 98.44 236 LEU B N 1
ATOM 4820 C CA . LEU B 1 236 ? -12.641 31.859 4.398 1 98.44 236 LEU B CA 1
ATOM 4821 C C . LEU B 1 236 ? -13.578 33.062 4.344 1 98.44 236 LEU B C 1
ATOM 4823 O O . LEU B 1 236 ? -13.508 33.875 3.414 1 98.44 236 LEU B O 1
ATOM 4827 N N . ALA B 1 237 ? -14.406 33.188 5.32 1 98.25 237 ALA B N 1
ATOM 4828 C CA . ALA B 1 237 ? -15.359 34.281 5.375 1 98.25 237 ALA B CA 1
ATOM 4829 C C . ALA B 1 237 ? -14.633 35.625 5.5 1 98.25 237 ALA B C 1
ATOM 4831 O O . ALA B 1 237 ? -15.195 36.688 5.172 1 98.25 237 ALA B O 1
ATOM 4832 N N . LEU B 1 238 ? -13.398 35.625 5.965 1 97.75 238 LEU B N 1
ATOM 4833 C CA . LEU B 1 238 ? -12.617 36.844 6.109 1 97.75 238 LEU B CA 1
ATOM 4834 C C . LEU B 1 238 ? -12.203 37.375 4.75 1 97.75 238 LEU B C 1
ATOM 4836 O O . LEU B 1 238 ? -11.859 38.562 4.629 1 97.75 238 LEU B O 1
ATOM 4840 N N . ASN B 1 239 ? -12.148 36.531 3.695 1 97.44 239 ASN B N 1
ATOM 4841 C CA . ASN B 1 239 ? -11.828 36.875 2.316 1 97.44 239 ASN B CA 1
ATOM 4842 C C . ASN B 1 239 ? -10.5 37.625 2.227 1 97.44 239 ASN B C 1
ATOM 4844 O O . ASN B 1 239 ? -10.406 38.656 1.557 1 97.44 239 ASN B O 1
ATOM 4848 N N . ASN B 1 240 ? -9.492 37.188 3.018 1 97.56 240 ASN B N 1
ATOM 4849 C CA . ASN B 1 240 ? -8.203 37.875 3.033 1 97.56 240 ASN B CA 1
ATOM 4850 C C . ASN B 1 240 ? -7.074 36.969 2.584 1 97.56 240 ASN B C 1
ATOM 4852 O O . ASN B 1 240 ? -5.898 37.281 2.791 1 97.56 240 ASN B O 1
ATOM 4856 N N . GLY B 1 241 ? -7.434 35.781 2.133 1 96.81 241 GLY B N 1
ATOM 4857 C CA . GLY B 1 241 ? -6.445 34.844 1.591 1 96.81 241 GLY B CA 1
ATOM 4858 C C . GLY B 1 241 ? -5.965 33.812 2.602 1 96.81 241 GLY B C 1
ATOM 4859 O O . GLY B 1 241 ? -5.262 32.875 2.246 1 96.81 241 GLY B O 1
ATOM 4860 N N . GLY B 1 242 ? -6.367 33.938 3.893 1 97.69 242 GLY B N 1
ATOM 4861 C CA . GLY B 1 242 ? -5.984 33 4.934 1 97.69 242 GLY B CA 1
ATOM 4862 C C . GLY B 1 242 ? -6.879 31.781 4.988 1 97.69 242 GLY B C 1
ATOM 4863 O O . GLY B 1 242 ? -7.93 31.75 4.344 1 97.69 242 GLY B O 1
ATOM 4864 N N . GLY B 1 243 ? -6.426 30.766 5.68 1 98.62 243 GLY B N 1
ATOM 4865 C CA . GLY B 1 243 ? -7.176 29.531 5.836 1 98.62 243 GLY B CA 1
ATOM 4866 C C . GLY B 1 243 ? -6.309 28.297 5.719 1 98.62 243 GLY B C 1
ATOM 4867 O O . GLY B 1 243 ? -5.09 28.391 5.574 1 98.62 243 GLY B O 1
ATOM 4868 N N . PHE B 1 244 ? -6.926 27.141 5.809 1 98.81 244 PHE B N 1
ATOM 4869 C CA . PHE B 1 244 ? -6.227 25.875 5.602 1 98.81 244 PHE B CA 1
ATOM 4870 C C . PHE B 1 244 ? -6.129 25.547 4.117 1 98.81 244 PHE B C 1
ATOM 4872 O O . PHE B 1 244 ? -7.137 25.547 3.406 1 98.81 244 PHE B O 1
ATOM 4879 N N . ASN B 1 245 ? -4.961 25.281 3.648 1 97.75 245 ASN B N 1
ATOM 4880 C CA . ASN B 1 245 ? -4.84 24.938 2.236 1 97.75 245 ASN B CA 1
ATOM 4881 C C . ASN B 1 245 ? -4.828 23.422 2.031 1 97.75 245 ASN B C 1
ATOM 4883 O O . ASN B 1 245 ? -5.055 22.938 0.921 1 97.75 245 ASN B O 1
ATOM 4887 N N . ALA B 1 246 ? -4.555 22.703 3.168 1 98.44 246 ALA B N 1
ATOM 4888 C CA . ALA B 1 246 ? -4.516 21.25 3.07 1 98.44 246 ALA B CA 1
ATOM 4889 C C . ALA B 1 246 ? -4.84 20.609 4.414 1 98.44 246 ALA B C 1
ATOM 4891 O O . ALA B 1 246 ? -4.562 21.172 5.469 1 98.44 246 ALA B O 1
ATOM 4892 N N . PHE B 1 247 ? -5.469 19.516 4.348 1 98.75 247 PHE B N 1
ATOM 4893 C CA . PHE B 1 247 ? -5.652 18.641 5.496 1 98.75 247 PHE B CA 1
ATOM 4894 C C . PHE B 1 247 ? -4.812 17.375 5.344 1 98.75 247 PHE B C 1
ATOM 4896 O O . PHE B 1 247 ? -4.793 16.766 4.277 1 98.75 247 PHE B O 1
ATOM 4903 N N . ILE B 1 248 ? -4.113 16.953 6.406 1 97.88 248 ILE B N 1
ATOM 4904 C CA . ILE B 1 248 ? -3.174 15.844 6.344 1 97.88 248 ILE B CA 1
ATOM 4905 C C . ILE B 1 248 ? -3.496 14.836 7.445 1 97.88 248 ILE B C 1
ATOM 4907 O O . ILE B 1 248 ? -3.055 14.992 8.586 1 97.88 248 ILE B O 1
ATOM 4911 N N . PRO B 1 249 ? -4.25 13.805 7.141 1 97.25 249 PRO B N 1
ATOM 4912 C CA . PRO B 1 249 ? -4.367 12.703 8.102 1 97.25 249 PRO B CA 1
ATOM 4913 C C . PRO B 1 249 ? -3.07 11.914 8.25 1 97.25 249 PRO B C 1
ATOM 4915 O O . PRO B 1 249 ? -2.586 11.328 7.273 1 97.25 249 PRO B O 1
ATOM 4918 N N . LEU B 1 250 ? -2.533 11.906 9.445 1 94.31 250 LEU B N 1
ATOM 4919 C CA . LEU B 1 250 ? -1.271 11.227 9.727 1 94.31 250 LEU B CA 1
ATOM 4920 C C . LEU B 1 250 ? -1.509 9.898 10.43 1 94.31 250 LEU B C 1
ATOM 4922 O O . LEU B 1 250 ? -2.156 9.859 11.484 1 94.31 250 LEU B O 1
ATOM 4926 N N . VAL B 1 251 ? -0.965 8.844 9.828 1 91.94 251 VAL B N 1
ATOM 4927 C CA . VAL B 1 251 ? -1.107 7.527 10.445 1 91.94 251 VAL B CA 1
ATOM 4928 C C . VAL B 1 251 ? -0.159 7.406 11.633 1 91.94 251 VAL B C 1
ATOM 4930 O O . VAL B 1 251 ? 1.037 7.68 11.516 1 91.94 251 VAL B O 1
ATOM 4933 N N . TYR B 1 252 ? -0.694 6.965 12.719 1 90.75 252 TYR B N 1
ATOM 4934 C CA . TYR B 1 252 ? 0.104 6.723 13.922 1 90.75 252 TYR B CA 1
ATOM 4935 C C . TYR B 1 252 ? 1.142 5.637 13.672 1 90.75 252 TYR B C 1
ATOM 4937 O O . TYR B 1 252 ? 0.831 4.594 13.094 1 90.75 252 TYR B O 1
ATOM 4945 N N . GLN B 1 253 ? 2.318 5.953 14.055 1 81.69 253 GLN B N 1
ATOM 4946 C CA . GLN B 1 253 ? 3.396 4.973 13.969 1 81.69 253 GLN B CA 1
ATOM 4947 C C . GLN B 1 253 ? 3.592 4.258 15.305 1 81.69 253 GLN B C 1
ATOM 4949 O O . GLN B 1 253 ? 3.838 4.898 16.328 1 81.69 253 GLN B O 1
ATOM 4954 N N . ARG B 1 254 ? 3.715 3.018 15.297 1 79.56 254 ARG B N 1
ATOM 4955 C CA . ARG B 1 254 ? 3.637 2.242 16.531 1 79.56 254 ARG B CA 1
ATOM 4956 C C . ARG B 1 254 ? 5.02 2.041 17.141 1 79.56 254 ARG B C 1
ATOM 4958 O O . ARG B 1 254 ? 5.145 1.729 18.328 1 79.56 254 ARG B O 1
ATOM 4965 N N . ASP B 1 255 ? 6.023 2.184 16.328 1 72.44 255 ASP B N 1
ATOM 4966 C CA . ASP B 1 255 ? 7.336 1.789 16.828 1 72.44 255 ASP B CA 1
ATOM 4967 C C . ASP B 1 255 ? 8.023 2.949 17.547 1 72.44 255 ASP B C 1
ATOM 4969 O O . ASP B 1 255 ? 7.77 4.113 17.234 1 72.44 255 ASP B O 1
ATOM 4973 N N . ASN B 1 256 ? 8.805 2.645 18.516 1 69.94 256 ASN B N 1
ATOM 4974 C CA . ASN B 1 256 ? 9.742 3.547 19.172 1 69.94 256 ASN B CA 1
ATOM 4975 C C . ASN B 1 256 ? 9.016 4.629 19.969 1 69.94 256 ASN B C 1
ATOM 4977 O O . ASN B 1 256 ? 9.398 5.801 19.922 1 69.94 256 ASN B O 1
ATOM 4981 N N . ASN B 1 257 ? 7.918 4.152 20.5 1 71.94 257 ASN B N 1
ATOM 4982 C CA . ASN B 1 257 ? 7.266 5.113 21.391 1 71.94 257 ASN B CA 1
ATOM 4983 C C . ASN B 1 257 ? 6.656 4.43 22.609 1 71.94 257 ASN B C 1
ATOM 4985 O O . ASN B 1 257 ? 6.906 3.246 22.844 1 71.94 257 ASN B O 1
ATOM 4989 N N . TYR B 1 258 ? 5.938 5.242 23.406 1 72.62 258 TYR B N 1
ATOM 4990 C CA . TYR B 1 258 ? 5.566 4.793 24.734 1 72.62 258 TYR B CA 1
ATOM 4991 C C . TYR B 1 258 ? 4.141 4.254 24.766 1 72.62 258 TYR B C 1
ATOM 4993 O O . TYR B 1 258 ? 3.684 3.723 25.766 1 72.62 258 TYR B O 1
ATOM 5001 N N . LEU B 1 259 ? 3.416 4.461 23.672 1 79.56 259 LEU B N 1
ATOM 5002 C CA . LEU B 1 259 ? 2.09 3.861 23.594 1 79.56 259 LEU B CA 1
ATOM 5003 C C . LEU B 1 259 ? 2.184 2.385 23.219 1 79.56 259 LEU B C 1
ATOM 5005 O O . LEU B 1 259 ? 2.773 2.035 22.188 1 79.56 259 LEU B O 1
ATOM 5009 N N . LYS B 1 260 ? 1.787 1.556 24.078 1 76.44 260 LYS B N 1
ATOM 5010 C CA . LYS B 1 260 ? 1.961 0.122 23.859 1 76.44 260 LYS B CA 1
ATOM 5011 C C . LYS B 1 260 ? 0.64 -0.542 23.484 1 76.44 260 LYS B C 1
ATOM 5013 O O . LYS B 1 260 ? -0.433 0.002 23.75 1 76.44 260 LYS B O 1
ATOM 5018 N N . ASN B 1 261 ? 0.719 -1.511 22.812 1 78.31 261 ASN B N 1
ATOM 5019 C CA . ASN B 1 261 ? -0.38 -2.434 22.547 1 78.31 261 ASN B CA 1
ATOM 5020 C C . ASN B 1 261 ? -1.434 -1.807 21.641 1 78.31 261 ASN B C 1
ATOM 5022 O O . ASN B 1 261 ? -2.633 -2.004 21.844 1 78.31 261 ASN B O 1
ATOM 5026 N N . ILE B 1 262 ? -1.005 -0.9 20.859 1 84.5 262 ILE B N 1
ATOM 5027 C CA . ILE B 1 262 ? -1.892 -0.341 19.859 1 84.5 262 ILE B CA 1
ATOM 5028 C C . ILE B 1 262 ? -1.827 -1.19 18.578 1 84.5 262 ILE B C 1
ATOM 5030 O O . ILE B 1 262 ? -0.745 -1.425 18.047 1 84.5 262 ILE B O 1
ATOM 5034 N N . PRO B 1 263 ? -2.926 -1.716 18.234 1 81.5 263 PRO B N 1
ATOM 5035 C CA . PRO B 1 263 ? -2.924 -2.553 17.031 1 81.5 263 PRO B CA 1
ATOM 5036 C C . PRO B 1 263 ? -2.52 -1.78 15.781 1 81.5 263 PRO B C 1
ATOM 5038 O O . PRO B 1 263 ? -2.654 -0.555 15.734 1 81.5 263 PRO B O 1
ATOM 5041 N N . PHE B 1 264 ? -2.025 -2.531 14.867 1 83.56 264 PHE B N 1
ATOM 5042 C CA . PHE B 1 264 ? -1.72 -1.939 13.57 1 83.56 264 PHE B CA 1
ATOM 5043 C C . PHE B 1 264 ? -2.996 -1.508 12.859 1 83.56 264 PHE B C 1
ATOM 5045 O O . PHE B 1 264 ? -4.012 -2.205 12.914 1 83.56 264 PHE B O 1
ATOM 5052 N N . LEU B 1 265 ? -2.908 -0.378 12.273 1 87.44 265 LEU B N 1
ATOM 5053 C CA . LEU B 1 265 ? -4.051 0.131 11.523 1 87.44 265 LEU B CA 1
ATOM 5054 C C . LEU B 1 265 ? -4.082 -0.452 10.117 1 87.44 265 LEU B C 1
ATOM 5056 O O . LEU B 1 265 ? -3.092 -0.369 9.383 1 87.44 265 LEU B O 1
ATOM 5060 N N . GLY B 1 266 ? -5.18 -0.991 9.703 1 89.31 266 GLY B N 1
ATOM 5061 C CA . GLY B 1 266 ? -5.316 -1.603 8.391 1 89.31 266 GLY B CA 1
ATOM 5062 C C . GLY B 1 266 ? -5.457 -0.588 7.27 1 89.31 266 GLY B C 1
ATOM 5063 O O . GLY B 1 266 ? -5.883 0.544 7.504 1 89.31 266 GLY B O 1
ATOM 5064 N N . SER B 1 267 ? -5.102 -1.021 6.082 1 91.56 267 SER B N 1
ATOM 5065 C CA . SER B 1 267 ? -5.113 -0.15 4.91 1 91.56 267 SER B CA 1
ATOM 5066 C C . SER B 1 267 ? -6.523 0.339 4.602 1 91.56 267 SER B C 1
ATOM 5068 O O . SER B 1 267 ? -6.711 1.483 4.184 1 91.56 267 SER B O 1
ATOM 5070 N N . VAL B 1 268 ? -7.504 -0.489 4.816 1 92.56 268 VAL B N 1
ATOM 5071 C CA . VAL B 1 268 ? -8.891 -0.131 4.523 1 92.56 268 VAL B CA 1
ATOM 5072 C C . VAL B 1 268 ? -9.328 1.017 5.43 1 92.56 268 VAL B C 1
ATOM 5074 O O . VAL B 1 268 ? -9.969 1.966 4.973 1 92.56 268 VAL B O 1
ATOM 5077 N N . GLU B 1 269 ? -8.922 0.907 6.684 1 93.44 269 GLU B N 1
ATOM 5078 C CA . GLU B 1 269 ? -9.258 1.966 7.629 1 93.44 269 GLU B CA 1
ATOM 5079 C C . GLU B 1 269 ? -8.594 3.283 7.242 1 93.44 269 GLU B C 1
ATOM 5081 O O . GLU B 1 269 ? -9.203 4.348 7.359 1 93.44 269 GLU B O 1
ATOM 5086 N N . ILE B 1 270 ? -7.414 3.189 6.812 1 95.31 270 ILE B N 1
ATOM 5087 C CA . ILE B 1 270 ? -6.668 4.371 6.387 1 95.31 270 ILE B CA 1
ATOM 5088 C C . ILE B 1 270 ? -7.359 5.012 5.188 1 95.31 270 ILE B C 1
ATOM 5090 O O . ILE B 1 270 ? -7.609 6.223 5.18 1 95.31 270 ILE B O 1
ATOM 5094 N N . LEU B 1 271 ? -7.727 4.188 4.215 1 96.94 271 LEU B N 1
ATOM 5095 C CA . LEU B 1 271 ? -8.367 4.691 3.002 1 96.94 271 LEU B CA 1
ATOM 5096 C C . LEU B 1 271 ? -9.742 5.273 3.314 1 96.94 271 LEU B C 1
ATOM 5098 O O . LEU B 1 271 ? -10.133 6.289 2.734 1 96.94 271 LEU B O 1
ATOM 5102 N N . LYS B 1 272 ? -10.438 4.641 4.211 1 97.12 272 LYS B N 1
ATOM 5103 C CA . LYS B 1 272 ? -11.734 5.18 4.609 1 97.12 272 LYS B CA 1
ATOM 5104 C C . LYS B 1 272 ? -11.578 6.559 5.246 1 97.12 272 LYS B C 1
ATOM 5106 O O . LYS B 1 272 ? -12.359 7.473 4.965 1 97.12 272 LYS B O 1
ATOM 5111 N N . THR B 1 273 ? -10.586 6.691 6.09 1 97.62 273 THR B N 1
ATOM 5112 C CA . THR B 1 273 ? -10.352 7.969 6.758 1 97.62 273 THR B CA 1
ATOM 5113 C C . THR B 1 273 ? -10.016 9.055 5.738 1 97.62 273 THR B C 1
ATOM 5115 O O . THR B 1 273 ? -10.492 10.188 5.852 1 97.62 273 THR B O 1
ATOM 5118 N N . MET B 1 274 ? -9.25 8.703 4.738 1 97.81 274 MET B N 1
ATOM 5119 C CA . MET B 1 274 ? -8.93 9.641 3.662 1 97.81 274 MET B CA 1
ATOM 5120 C C . MET B 1 274 ? -10.203 10.078 2.936 1 97.81 274 MET B C 1
ATOM 5122 O O . MET B 1 274 ? -10.422 11.273 2.732 1 97.81 274 MET B O 1
ATOM 5126 N N . ALA B 1 275 ? -10.992 9.102 2.588 1 98.44 275 ALA B N 1
ATOM 5127 C CA . ALA B 1 275 ? -12.227 9.359 1.849 1 98.44 275 ALA B CA 1
ATOM 5128 C C . ALA B 1 275 ? -13.18 10.234 2.662 1 98.44 275 ALA B C 1
ATOM 5130 O O . ALA B 1 275 ? -13.758 11.188 2.139 1 98.44 275 ALA B O 1
ATOM 5131 N N . ILE B 1 276 ? -13.305 9.883 3.889 1 98.75 276 ILE B N 1
ATOM 5132 C CA . ILE B 1 276 ? -14.211 10.602 4.773 1 98.75 276 ILE B CA 1
ATOM 5133 C C . ILE B 1 276 ? -13.727 12.039 4.953 1 98.75 276 ILE B C 1
ATOM 5135 O O . ILE B 1 276 ? -14.531 12.977 4.953 1 98.75 276 ILE B O 1
ATOM 5139 N N . SER B 1 277 ? -12.414 12.203 5.086 1 98.75 277 SER B N 1
ATOM 5140 C CA . SER B 1 277 ? -11.859 13.547 5.168 1 98.75 277 SER B CA 1
ATOM 5141 C C . SER B 1 277 ? -12.234 14.375 3.943 1 98.75 277 SER B C 1
ATOM 5143 O O . SER B 1 277 ? -12.633 15.539 4.074 1 98.75 277 SER B O 1
ATOM 5145 N N . ARG B 1 278 ? -12.148 13.812 2.756 1 98.69 278 ARG B N 1
ATOM 5146 C CA . ARG B 1 278 ? -12.516 14.492 1.516 1 98.69 278 ARG B CA 1
ATOM 5147 C C . ARG B 1 278 ? -13.992 14.883 1.521 1 98.69 278 ARG B C 1
ATOM 5149 O O . ARG B 1 278 ? -14.344 16.016 1.165 1 98.69 278 ARG B O 1
ATOM 5156 N N . ILE B 1 279 ? -14.789 13.984 1.938 1 98.62 279 ILE B N 1
ATOM 5157 C CA . ILE B 1 279 ? -16.234 14.203 1.896 1 98.62 279 ILE B CA 1
ATOM 5158 C C . ILE B 1 279 ? -16.625 15.305 2.879 1 98.62 279 ILE B C 1
ATOM 5160 O O . ILE B 1 279 ? -17.438 16.172 2.561 1 98.62 279 ILE B O 1
ATOM 5164 N N . LEU B 1 280 ? -15.984 15.266 4.07 1 98.75 280 LEU B N 1
ATOM 5165 C CA . LEU B 1 280 ? -16.422 16.172 5.133 1 98.75 280 LEU B CA 1
ATOM 5166 C C . LEU B 1 280 ? -15.781 17.547 4.973 1 98.75 280 LEU B C 1
ATOM 5168 O O . LEU B 1 280 ? -16.391 18.562 5.34 1 98.75 280 LEU B O 1
ATOM 5172 N N . LEU B 1 281 ? -14.555 17.578 4.496 1 98.62 281 LEU B N 1
ATOM 5173 C CA . LEU B 1 281 ? -13.867 18.844 4.328 1 98.62 281 LEU B CA 1
ATOM 5174 C C . LEU B 1 281 ? -14.117 19.422 2.936 1 98.62 281 LEU B C 1
ATOM 5176 O O . LEU B 1 281 ? -13.18 19.609 2.156 1 98.62 281 LEU B O 1
ATOM 5180 N N . ASP B 1 282 ? -15.328 19.766 2.711 1 96.81 282 ASP B N 1
ATOM 5181 C CA . ASP B 1 282 ? -15.766 20.312 1.431 1 96.81 282 ASP B CA 1
ATOM 5182 C C . ASP B 1 282 ? -15.156 21.688 1.186 1 96.81 282 ASP B C 1
ATOM 5184 O O . ASP B 1 282 ? -15.141 22.172 0.052 1 96.81 282 ASP B O 1
ATOM 5188 N N . ASN B 1 283 ? -14.602 22.266 2.197 1 98.06 283 ASN B N 1
ATOM 5189 C CA . ASN B 1 283 ? -14.109 23.641 2.121 1 98.06 283 ASN B CA 1
ATOM 5190 C C . ASN B 1 283 ? -12.586 23.688 2.141 1 98.06 283 ASN B C 1
ATOM 5192 O O . ASN B 1 283 ? -12 24.766 2.316 1 98.06 283 ASN B O 1
ATOM 5196 N N . ILE B 1 284 ? -11.922 22.547 2.084 1 98.38 284 ILE B N 1
ATOM 5197 C CA . ILE B 1 284 ? -10.469 22.484 1.958 1 98.38 284 ILE B CA 1
ATOM 5198 C C . ILE B 1 284 ? -10.102 21.797 0.642 1 98.38 284 ILE B C 1
ATOM 5200 O O . ILE B 1 284 ? -10.555 20.688 0.364 1 98.38 284 ILE B O 1
ATOM 5204 N N . ASN B 1 285 ? -9.305 22.391 -0.105 1 97.81 285 ASN B N 1
ATOM 5205 C CA . ASN B 1 285 ? -9.07 21.969 -1.483 1 97.81 285 ASN B CA 1
ATOM 5206 C C . ASN B 1 285 ? -8.219 20.703 -1.55 1 97.81 285 ASN B C 1
ATOM 5208 O O . ASN B 1 285 ? -8.375 19.891 -2.469 1 97.81 285 ASN B O 1
ATOM 5212 N N . HIS B 1 286 ? -7.336 20.578 -0.568 1 98.62 286 HIS B N 1
ATOM 5213 C CA . HIS B 1 286 ? -6.363 19.5 -0.733 1 98.62 286 HIS B CA 1
ATOM 5214 C C . HIS B 1 286 ? -6.352 18.578 0.48 1 98.62 286 HIS B C 1
ATOM 5216 O O . HIS B 1 286 ? -6.344 19.047 1.621 1 98.62 286 HIS B O 1
ATOM 5222 N N . ILE B 1 287 ? -6.422 17.328 0.236 1 98.62 287 ILE B N 1
ATOM 5223 C CA . ILE B 1 287 ? -6.164 16.266 1.209 1 98.62 287 ILE B CA 1
ATOM 5224 C C . ILE B 1 287 ? -4.852 15.562 0.872 1 98.62 287 ILE B C 1
ATOM 5226 O O . ILE B 1 287 ? -4.668 15.07 -0.245 1 98.62 287 ILE B O 1
ATOM 5230 N N . LYS B 1 288 ? -3.932 15.578 1.789 1 97.56 288 LYS B N 1
ATOM 5231 C CA . LYS B 1 288 ? -2.602 15.016 1.567 1 97.56 288 LYS B CA 1
ATOM 5232 C C . LYS B 1 288 ? -2.508 13.594 2.113 1 97.56 288 LYS B C 1
ATOM 5234 O O . LYS B 1 288 ? -2.891 13.336 3.256 1 97.56 288 LYS B O 1
ATOM 5239 N N . ALA B 1 289 ? -2.156 12.656 1.239 1 95.88 289 ALA B N 1
ATOM 5240 C CA . ALA B 1 289 ? -1.733 11.336 1.688 1 95.88 289 ALA B CA 1
ATOM 5241 C C . ALA B 1 289 ? -0.222 11.281 1.892 1 95.88 289 ALA B C 1
ATOM 5243 O O . ALA B 1 289 ? 0.528 11 0.953 1 95.88 289 ALA B O 1
ATOM 5244 N N . TYR B 1 290 ? 0.187 11.5 3.129 1 91.19 290 TYR B N 1
ATOM 5245 C CA . TYR B 1 290 ? 1.604 11.586 3.465 1 91.19 290 TYR B CA 1
ATOM 5246 C C . TYR B 1 290 ? 2.264 10.211 3.398 1 91.19 290 TYR B C 1
ATOM 5248 O O . TYR B 1 290 ? 2.135 9.406 4.328 1 91.19 290 TYR B O 1
ATOM 5256 N N . TRP B 1 291 ? 2.975 9.977 2.342 1 87.69 291 TRP B N 1
ATOM 5257 C CA . TRP B 1 291 ? 3.439 8.625 2.027 1 87.69 291 TRP B CA 1
ATOM 5258 C C . TRP B 1 291 ? 4.449 8.141 3.062 1 87.69 291 TRP B C 1
ATOM 5260 O O . TRP B 1 291 ? 4.559 6.941 3.316 1 87.69 291 TRP B O 1
ATOM 5270 N N . ALA B 1 292 ? 5.129 9.008 3.768 1 80 292 ALA B N 1
ATOM 5271 C CA . ALA B 1 292 ? 6.148 8.633 4.746 1 80 292 ALA B CA 1
ATOM 5272 C C . ALA B 1 292 ? 5.527 7.891 5.922 1 80 292 ALA B C 1
ATOM 5274 O O . ALA B 1 292 ? 6.211 7.117 6.605 1 80 292 ALA B O 1
ATOM 5275 N N . THR B 1 293 ? 4.223 8.078 6.125 1 80.69 293 THR B N 1
ATOM 5276 C CA . THR B 1 293 ? 3.582 7.43 7.266 1 80.69 293 THR B CA 1
ATOM 5277 C C . THR B 1 293 ? 2.795 6.199 6.816 1 80.69 293 THR B C 1
ATOM 5279 O O . THR B 1 293 ? 2.404 5.371 7.641 1 80.69 293 THR B O 1
ATOM 5282 N N . SER B 1 294 ? 2.412 5.957 5.598 1 82.44 294 SER B N 1
ATOM 5283 C CA . SER B 1 294 ? 1.567 4.859 5.137 1 82.44 294 SER B CA 1
ATOM 5284 C C . SER B 1 294 ? 2.291 4.008 4.098 1 82.44 294 SER B C 1
ATOM 5286 O O . SER B 1 294 ? 1.828 2.918 3.752 1 82.44 294 SER B O 1
ATOM 5288 N N . THR B 1 295 ? 3.287 4.43 3.396 1 81.88 295 THR B N 1
ATOM 5289 C CA . THR B 1 295 ? 4.023 3.879 2.262 1 81.88 295 THR B CA 1
ATOM 5290 C C . THR B 1 295 ? 3.584 4.543 0.96 1 81.88 295 THR B C 1
ATOM 5292 O O . THR B 1 295 ? 2.467 5.055 0.863 1 81.88 295 THR B O 1
ATOM 5295 N N . LEU B 1 296 ? 4.41 4.488 0.03 1 84.75 296 LEU B N 1
ATOM 5296 C CA . LEU B 1 296 ? 4.152 5.148 -1.245 1 84.75 296 LEU B CA 1
ATOM 5297 C C . LEU B 1 296 ? 3.002 4.473 -1.983 1 84.75 296 LEU B C 1
ATOM 5299 O O . LEU B 1 296 ? 2.129 5.148 -2.531 1 84.75 296 LEU B O 1
ATOM 5303 N N . ASN B 1 297 ? 2.912 3.174 -1.962 1 86.62 297 ASN B N 1
ATOM 5304 C CA . ASN B 1 297 ? 1.863 2.445 -2.67 1 86.62 297 ASN B CA 1
ATOM 5305 C C . ASN B 1 297 ? 0.481 2.768 -2.109 1 86.62 297 ASN B C 1
ATOM 5307 O O . ASN B 1 297 ? -0.46 3.012 -2.867 1 86.62 297 ASN B O 1
ATOM 5311 N N . LEU B 1 298 ? 0.42 2.762 -0.85 1 91.12 298 LEU B N 1
ATOM 5312 C CA . LEU B 1 298 ? -0.875 3.057 -0.246 1 91.12 298 LEU B CA 1
ATOM 5313 C C . LEU B 1 298 ? -1.271 4.508 -0.49 1 91.12 298 LEU B C 1
ATOM 5315 O O . LEU B 1 298 ? -2.443 4.805 -0.733 1 91.12 298 LEU B O 1
ATOM 5319 N N . ALA B 1 299 ? -0.287 5.352 -0.407 1 93.69 299 ALA B N 1
ATOM 5320 C CA . ALA B 1 299 ? -0.547 6.766 -0.674 1 93.69 299 ALA B CA 1
ATOM 5321 C C . ALA B 1 299 ? -1.044 6.973 -2.102 1 93.69 299 ALA B C 1
ATOM 5323 O O . ALA B 1 299 ? -1.909 7.816 -2.35 1 93.69 299 ALA B O 1
ATOM 5324 N N . LEU B 1 300 ? -0.522 6.207 -2.992 1 92.69 300 LEU B N 1
ATOM 5325 C CA . LEU B 1 300 ? -0.956 6.289 -4.383 1 92.69 300 LEU B CA 1
ATOM 5326 C C . LEU B 1 300 ? -2.385 5.781 -4.539 1 92.69 300 LEU B C 1
ATOM 5328 O O . LEU B 1 300 ? -3.186 6.375 -5.262 1 92.69 300 LEU B O 1
ATOM 5332 N N . VAL B 1 301 ? -2.717 4.758 -3.83 1 94.06 301 VAL B N 1
ATOM 5333 C CA . VAL B 1 301 ? -4.086 4.258 -3.85 1 94.06 301 VAL B CA 1
ATOM 5334 C C . VAL B 1 301 ? -5.031 5.305 -3.258 1 94.06 301 VAL B C 1
ATOM 5336 O O . VAL B 1 301 ? -6.137 5.508 -3.762 1 94.06 301 VAL B O 1
ATOM 5339 N N . ALA B 1 302 ? -4.562 5.977 -2.254 1 96.88 302 ALA B N 1
ATOM 5340 C CA . ALA B 1 302 ? -5.359 6.984 -1.556 1 96.88 302 ALA B CA 1
ATOM 5341 C C . ALA B 1 302 ? -5.77 8.109 -2.5 1 96.88 302 ALA B C 1
ATOM 5343 O O . ALA B 1 302 ? -6.766 8.797 -2.258 1 96.88 302 ALA B O 1
ATOM 5344 N N . GLN B 1 303 ? -5.027 8.312 -3.629 1 96.25 303 GLN B N 1
ATOM 5345 C CA . GLN B 1 303 ? -5.363 9.352 -4.598 1 96.25 303 GLN B CA 1
ATOM 5346 C C . GLN B 1 303 ? -6.699 9.055 -5.277 1 96.25 303 GLN B C 1
ATOM 5348 O O . GLN B 1 303 ? -7.344 9.961 -5.812 1 96.25 303 GLN B O 1
ATOM 5353 N N . GLU B 1 304 ? -7.133 7.809 -5.23 1 95 304 GLU B N 1
ATOM 5354 C CA . GLU B 1 304 ? -8.445 7.426 -5.738 1 95 304 GLU B CA 1
ATOM 5355 C C . GLU B 1 304 ? -9.516 7.586 -4.668 1 95 304 GLU B C 1
ATOM 5357 O O . GLU B 1 304 ? -10.711 7.559 -4.969 1 95 304 GLU B O 1
ATOM 5362 N N . PHE B 1 305 ? -9.086 7.793 -3.438 1 97 305 PHE B N 1
ATOM 5363 C CA . PHE B 1 305 ? -10.008 7.836 -2.309 1 97 305 PHE B CA 1
ATOM 5364 C C . PHE B 1 305 ? -10.078 9.234 -1.717 1 97 305 PHE B C 1
ATOM 5366 O O . PHE B 1 305 ? -10.25 9.398 -0.507 1 97 305 PHE B O 1
ATOM 5373 N N . GLY B 1 306 ? -9.859 10.211 -2.541 1 97.62 306 GLY B N 1
ATOM 5374 C CA . GLY B 1 306 ? -10.141 11.578 -2.123 1 97.62 306 GLY B CA 1
ATOM 5375 C C . GLY B 1 306 ? -8.891 12.414 -1.93 1 97.62 306 GLY B C 1
ATOM 5376 O O . GLY B 1 306 ? -8.953 13.648 -1.915 1 97.62 306 GLY B O 1
ATOM 5377 N N . ALA B 1 307 ? -7.699 11.797 -1.75 1 98.12 307 ALA B N 1
ATOM 5378 C CA . ALA B 1 307 ? -6.445 12.539 -1.637 1 98.12 307 ALA B CA 1
ATOM 5379 C C . ALA B 1 307 ? -6.004 13.086 -2.994 1 98.12 307 ALA B C 1
ATOM 5381 O O . ALA B 1 307 ? -6.484 12.633 -4.035 1 98.12 307 ALA B O 1
ATOM 5382 N N . ASP B 1 308 ? -5.141 14.117 -2.982 1 98.25 308 ASP B N 1
ATOM 5383 C CA . ASP B 1 308 ? -4.648 14.68 -4.234 1 98.25 308 ASP B CA 1
ATOM 5384 C C . ASP B 1 308 ? -3.217 15.188 -4.086 1 98.25 308 ASP B C 1
ATOM 5386 O O . ASP B 1 308 ? -2.732 15.953 -4.926 1 98.25 308 ASP B O 1
ATOM 5390 N N . ASP B 1 309 ? -2.59 14.836 -3.035 1 97.56 309 ASP B N 1
ATOM 5391 C CA . ASP B 1 309 ? -1.229 15.281 -2.76 1 97.56 309 ASP B CA 1
ATOM 5392 C C . ASP B 1 309 ? -0.431 14.195 -2.041 1 97.56 309 ASP B C 1
ATOM 5394 O O . ASP B 1 309 ? -0.915 13.594 -1.079 1 97.56 309 ASP B O 1
ATOM 5398 N N . LEU B 1 310 ? 0.756 13.867 -2.543 1 93.31 310 LEU B N 1
ATOM 5399 C CA . LEU B 1 310 ? 1.604 12.82 -1.98 1 93.31 310 LEU B CA 1
ATOM 5400 C C . LEU B 1 310 ? 2.678 13.422 -1.079 1 93.31 310 LEU B C 1
ATOM 5402 O O . LEU B 1 310 ? 3.412 12.688 -0.411 1 93.31 310 LEU B O 1
ATOM 5406 N N . ASP B 1 311 ? 2.623 14.578 -0.995 1 89.12 311 ASP B N 1
ATOM 5407 C CA . ASP B 1 311 ? 3.727 15.273 -0.341 1 89.12 311 ASP B CA 1
ATOM 5408 C C . ASP B 1 311 ? 5.035 15.07 -1.101 1 89.12 311 ASP B C 1
ATOM 5410 O O . ASP B 1 311 ? 5.027 14.609 -2.246 1 89.12 311 ASP B O 1
ATOM 5414 N N . GLY B 1 312 ? 6.191 15.625 -0.815 1 74.75 312 GLY B N 1
ATOM 5415 C CA . GLY B 1 312 ? 7.375 15.742 -1.65 1 74.75 312 GLY B CA 1
ATOM 5416 C C . GLY B 1 312 ? 8.461 14.742 -1.287 1 74.75 312 GLY B C 1
ATOM 5417 O O . GLY B 1 312 ? 8.344 14.031 -0.288 1 74.75 312 GLY B O 1
ATOM 5418 N N . THR B 1 313 ? 9.391 14.43 -2.344 1 59 313 THR B N 1
ATOM 5419 C CA . THR B 1 313 ? 10.578 13.578 -2.285 1 59 313 THR B CA 1
ATOM 5420 C C . THR B 1 313 ? 11.492 14 -1.136 1 59 313 THR B C 1
ATOM 5422 O O . THR B 1 313 ? 12.047 15.094 -1.149 1 59 313 THR B O 1
ATOM 5425 N N . ILE B 1 314 ? 11.086 13.445 0.04 1 53.28 314 ILE B N 1
ATOM 5426 C CA . ILE B 1 314 ? 11.68 13.75 1.335 1 53.28 314 ILE B CA 1
ATOM 5427 C C . ILE B 1 314 ? 13.18 13.469 1.294 1 53.28 314 ILE B C 1
ATOM 5429 O O . ILE B 1 314 ? 13.594 12.336 1.039 1 53.28 314 ILE B O 1
ATOM 5433 N N . GLU B 1 315 ? 13.938 14.242 0.743 1 51.34 315 GLU B N 1
ATOM 5434 C CA . GLU B 1 315 ? 15.305 13.906 1.119 1 51.34 315 GLU B CA 1
ATOM 5435 C C . GLU B 1 315 ? 15.359 13.312 2.525 1 51.34 315 GLU B C 1
ATOM 5437 O O . GLU B 1 315 ? 14.328 13.133 3.17 1 51.34 315 GLU B O 1
ATOM 5442 N N . LYS B 1 316 ? 16.172 13.539 3.459 1 45.69 316 LYS B N 1
ATOM 5443 C CA . LYS B 1 316 ? 16.438 12.977 4.777 1 45.69 316 LYS B CA 1
ATOM 5444 C C . LYS B 1 316 ? 15.312 13.289 5.754 1 45.69 316 LYS B C 1
ATOM 5446 O O . LYS B 1 316 ? 15.227 14.398 6.277 1 45.69 316 LYS B O 1
ATOM 5451 N N . GLU B 1 317 ? 14.109 12.688 5.637 1 45.09 317 GLU B N 1
ATOM 5452 C CA . GLU B 1 317 ? 13.078 12.93 6.637 1 45.09 317 GLU B CA 1
ATOM 5453 C C . GLU B 1 317 ? 13.414 12.234 7.957 1 45.09 317 GLU B C 1
ATOM 5455 O O . GLU B 1 317 ? 13.547 11.016 8 1 45.09 317 GLU B O 1
ATOM 5460 N N . SER B 1 318 ? 13.844 12.922 8.938 1 45.22 318 SER B N 1
ATOM 5461 C CA . SER B 1 318 ? 14.344 12.383 10.195 1 45.22 318 SER B CA 1
ATOM 5462 C C . SER B 1 318 ? 13.211 12.078 11.164 1 45.22 318 SER B C 1
ATOM 5464 O O . SER B 1 318 ? 13.281 11.125 11.945 1 45.22 318 SER B O 1
ATOM 5466 N N . ILE B 1 319 ? 12.102 12.922 11.227 1 42.94 319 ILE B N 1
ATOM 5467 C CA . ILE B 1 319 ? 11.148 12.797 12.328 1 42.94 319 ILE B CA 1
ATOM 5468 C C . ILE B 1 319 ? 10.359 11.5 12.18 1 42.94 319 ILE B C 1
ATOM 5470 O O . ILE B 1 319 ? 10.297 10.688 13.109 1 42.94 319 ILE B O 1
ATOM 5474 N N . GLN B 1 320 ? 9.633 11.344 11.133 1 47.25 320 GLN B N 1
ATOM 5475 C CA . GLN B 1 320 ? 8.805 10.164 10.938 1 47.25 320 GLN B CA 1
ATOM 5476 C C . GLN B 1 320 ? 9.656 8.914 10.766 1 47.25 320 GLN B C 1
ATOM 5478 O O . GLN B 1 320 ? 9.25 7.816 11.148 1 47.25 320 GLN B O 1
ATOM 5483 N N . SER B 1 321 ? 10.852 9.125 10.312 1 48.09 321 SER B N 1
ATOM 5484 C CA . SER B 1 321 ? 11.789 8.023 10.141 1 48.09 321 SER B CA 1
ATOM 5485 C C . SER B 1 321 ? 12.242 7.461 11.484 1 48.09 321 SER B C 1
ATOM 5487 O O . SER B 1 321 ? 12.438 6.25 11.625 1 48.09 321 SER B O 1
ATOM 5489 N N . SER B 1 322 ? 12.266 8.422 12.438 1 46.84 322 SER B N 1
ATOM 5490 C CA . SER B 1 322 ? 12.68 8 13.766 1 46.84 322 SER B CA 1
ATOM 5491 C C . SER B 1 322 ? 11.617 7.125 14.422 1 46.84 322 SER B C 1
ATOM 5493 O O . SER B 1 322 ? 11.922 6.328 15.312 1 46.84 322 SER B O 1
ATOM 5495 N N . ALA B 1 323 ? 10.484 7.434 13.961 1 47.25 323 ALA B N 1
ATOM 5496 C CA . ALA B 1 323 ? 9.375 6.688 14.555 1 47.25 323 ALA B CA 1
ATOM 5497 C C . ALA B 1 323 ? 9.141 5.375 13.805 1 47.25 323 ALA B C 1
ATOM 5499 O O . ALA B 1 323 ? 8.141 4.695 14.039 1 47.25 323 ALA B O 1
ATOM 5500 N N . GLY B 1 324 ? 10.117 5.086 12.844 1 43.81 324 GLY B N 1
ATOM 5501 C CA . GLY B 1 324 ? 10.109 3.762 12.242 1 43.81 324 GLY B CA 1
ATOM 5502 C C . GLY B 1 324 ? 9.602 3.76 10.812 1 43.81 324 GLY B C 1
ATOM 5503 O O . GLY B 1 324 ? 9.391 2.695 10.227 1 43.81 324 GLY B O 1
ATOM 5504 N N . ALA B 1 325 ? 9.266 4.824 10.32 1 48.91 325 ALA B N 1
ATOM 5505 C CA . ALA B 1 325 ? 8.859 4.812 8.914 1 48.91 325 ALA B CA 1
ATOM 5506 C C . ALA B 1 325 ? 10.039 4.496 8 1 48.91 325 ALA B C 1
ATOM 5508 O O . ALA B 1 325 ? 11.164 4.945 8.242 1 48.91 325 ALA B O 1
ATOM 5509 N N . ALA B 1 326 ? 10.031 3.553 7.016 1 42.91 326 ALA B N 1
ATOM 5510 C CA . ALA B 1 326 ? 11.055 3.094 6.086 1 42.91 326 ALA B CA 1
ATOM 5511 C C . ALA B 1 326 ? 11.469 4.215 5.133 1 42.91 326 ALA B C 1
ATOM 5513 O O . ALA B 1 326 ? 12.133 3.963 4.121 1 42.91 326 ALA B O 1
ATOM 5514 N N . SER B 1 327 ? 11.133 5.496 5.316 1 44.94 327 SER B N 1
ATOM 5515 C CA . SER B 1 327 ? 11.281 6.574 4.344 1 44.94 327 SER B CA 1
ATOM 5516 C C . SER B 1 327 ? 12.719 7.09 4.312 1 44.94 327 SER B C 1
ATOM 5518 O O . SER B 1 327 ? 12.969 8.219 3.877 1 44.94 327 SER B O 1
ATOM 5520 N N . LYS B 1 328 ? 13.695 6.398 4.656 1 44.78 328 LYS B N 1
ATOM 5521 C CA . LYS B 1 328 ? 15.008 7.02 4.793 1 44.78 328 LYS B CA 1
ATOM 5522 C C . LYS B 1 328 ? 15.547 7.477 3.438 1 44.78 328 LYS B C 1
ATOM 5524 O O . LYS B 1 328 ? 16.312 8.438 3.361 1 44.78 328 LYS B O 1
ATOM 5529 N N . ASN B 1 329 ? 15.383 6.742 2.408 1 46.75 329 ASN B N 1
ATOM 5530 C CA . ASN B 1 329 ? 16 7.203 1.17 1 46.75 329 ASN B CA 1
ATOM 5531 C C . ASN B 1 329 ? 14.953 7.68 0.165 1 46.75 329 ASN B C 1
ATOM 5533 O O . ASN B 1 329 ? 13.992 6.969 -0.118 1 46.75 329 ASN B O 1
ATOM 5537 N N . GLY B 1 330 ? 14.758 9.031 0.092 1 51 330 GLY B N 1
ATOM 5538 C CA . GLY B 1 330 ? 13.922 9.688 -0.902 1 51 330 GLY B CA 1
ATOM 5539 C C . GLY B 1 330 ? 13.859 8.938 -2.219 1 51 330 GLY B C 1
ATOM 5540 O O . GLY B 1 330 ? 14.789 8.203 -2.568 1 51 330 GLY B O 1
ATOM 5541 N N . LYS B 1 331 ? 12.656 8.641 -2.805 1 59.06 331 LYS B N 1
ATOM 5542 C CA . LYS B 1 331 ? 12.539 8.141 -4.172 1 59.06 331 LYS B CA 1
ATOM 5543 C C . LYS B 1 331 ? 12.945 9.203 -5.184 1 59.06 331 LYS B C 1
ATOM 5545 O O . LYS B 1 331 ? 12.805 10.398 -4.93 1 59.06 331 LYS B O 1
ATOM 5550 N N . SER B 1 332 ? 13.602 8.758 -6.188 1 73.19 332 SER B N 1
ATOM 5551 C CA . SER B 1 332 ? 13.945 9.727 -7.219 1 73.19 332 SER B CA 1
ATOM 5552 C C . SER B 1 332 ? 12.695 10.383 -7.793 1 73.19 332 SER B C 1
ATOM 5554 O O . SER B 1 332 ? 11.609 9.789 -7.781 1 73.19 332 SER B O 1
ATOM 5556 N N . GLN B 1 333 ? 12.742 11.664 -7.988 1 80.81 333 GLN B N 1
ATOM 5557 C CA . GLN B 1 333 ? 11.664 12.438 -8.594 1 80.81 333 GLN B CA 1
ATOM 5558 C C . GLN B 1 333 ? 11.102 11.734 -9.828 1 80.81 333 GLN B C 1
ATOM 5560 O O . GLN B 1 333 ? 9.883 11.711 -10.039 1 80.81 333 GLN B O 1
ATOM 5565 N N . LYS B 1 334 ? 11.945 11.156 -10.547 1 82.06 334 LYS B N 1
ATOM 5566 C CA . LYS B 1 334 ? 11.523 10.469 -11.766 1 82.06 334 LYS B CA 1
ATOM 5567 C C . LYS B 1 334 ? 10.633 9.273 -11.445 1 82.06 334 LYS B C 1
ATOM 5569 O O . LYS B 1 334 ? 9.602 9.07 -12.086 1 82.06 334 LYS B O 1
ATOM 5574 N N . GLU B 1 335 ? 11.047 8.539 -10.5 1 79 335 GLU B N 1
ATOM 5575 C CA . GLU B 1 335 ? 10.266 7.375 -10.086 1 79 335 GLU B CA 1
ATOM 5576 C C . GLU B 1 335 ? 8.891 7.793 -9.555 1 79 335 GLU B C 1
ATOM 5578 O O . GLU B 1 335 ? 7.887 7.148 -9.859 1 79 335 GLU B O 1
ATOM 5583 N N . PHE B 1 336 ? 8.938 8.891 -8.906 1 83.44 336 PHE B N 1
ATOM 5584 C CA . PHE B 1 336 ? 7.699 9.422 -8.344 1 83.44 336 PHE B CA 1
ATOM 5585 C C . PHE B 1 336 ? 6.723 9.812 -9.453 1 83.44 336 PHE B C 1
ATOM 5587 O O . PHE B 1 336 ? 5.547 9.445 -9.406 1 83.44 336 PHE B O 1
ATOM 5594 N N . ILE B 1 337 ? 7.164 10.43 -10.414 1 89.94 337 ILE B N 1
ATOM 5595 C CA . ILE B 1 337 ? 6.379 10.898 -11.547 1 89.94 337 ILE B CA 1
ATOM 5596 C C . ILE B 1 337 ? 5.832 9.703 -12.328 1 89.94 337 ILE B C 1
ATOM 5598 O O . ILE B 1 337 ? 4.648 9.664 -12.664 1 89.94 337 ILE B O 1
ATOM 5602 N N . GLU B 1 338 ? 6.645 8.68 -12.5 1 87.31 338 GLU B N 1
ATOM 5603 C CA . GLU B 1 338 ? 6.238 7.496 -13.258 1 87.31 338 GLU B CA 1
ATOM 5604 C C . GLU B 1 338 ? 5.129 6.738 -12.531 1 87.31 338 GLU B C 1
ATOM 5606 O O . GLU B 1 338 ? 4.156 6.309 -13.156 1 87.31 338 GLU B O 1
ATOM 5611 N N . LEU B 1 339 ? 5.301 6.648 -11.258 1 88.56 339 LEU B N 1
ATOM 5612 C CA . LEU B 1 339 ? 4.316 5.93 -10.453 1 88.56 339 LEU B CA 1
ATOM 5613 C C . LEU B 1 339 ? 2.961 6.629 -10.5 1 88.56 339 LEU B C 1
ATOM 5615 O O . LEU B 1 339 ? 1.925 5.969 -10.609 1 88.56 339 LEU B O 1
ATOM 5619 N N . ILE B 1 340 ? 2.977 7.957 -10.445 1 92.69 340 ILE B N 1
ATOM 5620 C CA . ILE B 1 340 ? 1.743 8.734 -10.516 1 92.69 340 ILE B CA 1
ATOM 5621 C C . ILE B 1 340 ? 1.093 8.539 -11.883 1 92.69 340 ILE B C 1
ATOM 5623 O O . ILE B 1 340 ? -0.109 8.273 -11.977 1 92.69 340 ILE B O 1
ATOM 5627 N N . GLN B 1 341 ? 1.905 8.555 -12.898 1 92.75 341 GLN B N 1
ATOM 5628 C CA . GLN B 1 341 ? 1.395 8.469 -14.266 1 92.75 341 GLN B CA 1
ATOM 5629 C C . GLN B 1 341 ? 0.839 7.074 -14.555 1 92.75 341 GLN B C 1
ATOM 5631 O O . GLN B 1 341 ? -0.242 6.938 -15.133 1 92.75 341 GLN B O 1
ATOM 5636 N N . THR B 1 342 ? 1.514 6.039 -14.102 1 87.56 342 THR B N 1
ATOM 5637 C CA . THR B 1 342 ? 1.077 4.672 -14.367 1 87.56 342 THR B CA 1
ATOM 5638 C C . THR B 1 342 ? -0.135 4.312 -13.516 1 87.56 342 THR B C 1
ATOM 5640 O O . THR B 1 342 ? -0.798 3.303 -13.766 1 87.56 342 THR B O 1
ATOM 5643 N N . SER B 1 343 ? -0.398 5.184 -12.578 1 90.12 343 SER B N 1
ATOM 5644 C CA . SER B 1 343 ? -1.615 5.012 -11.797 1 90.12 343 SER B CA 1
ATOM 5645 C C . SER B 1 343 ? -2.789 5.758 -12.422 1 90.12 343 SER B C 1
ATOM 5647 O O . SER B 1 343 ? -3.898 5.742 -11.891 1 90.12 343 SER B O 1
ATOM 5649 N N . GLY B 1 344 ? -2.494 6.461 -13.547 1 89.75 344 GLY B N 1
ATOM 5650 C CA . GLY B 1 344 ? -3.566 7.109 -14.281 1 89.75 344 GLY B CA 1
ATOM 5651 C C . GLY B 1 344 ? -3.773 8.562 -13.883 1 89.75 344 GLY B C 1
ATOM 5652 O O . GLY B 1 344 ? -4.828 9.141 -14.156 1 89.75 344 GLY B O 1
ATOM 5653 N N . PHE B 1 345 ? -2.77 9.18 -13.156 1 95.5 345 PHE B N 1
ATOM 5654 C CA . PHE B 1 345 ? -2.893 10.547 -12.672 1 95.5 345 PHE B CA 1
ATOM 5655 C C . PHE B 1 345 ? -1.897 11.461 -13.375 1 95.5 345 PHE B C 1
ATOM 5657 O O . PHE B 1 345 ? -1.054 10.992 -14.148 1 95.5 345 PHE B O 1
ATOM 5664 N N . ILE B 1 346 ? -2.059 12.766 -13.219 1 97.25 346 ILE B N 1
ATOM 5665 C CA . ILE B 1 346 ? -1.174 13.797 -13.758 1 97.25 346 ILE B CA 1
ATOM 5666 C C . ILE B 1 346 ? -0.33 14.391 -12.633 1 97.25 346 ILE B C 1
ATOM 5668 O O . ILE B 1 346 ? -0.846 15.117 -11.781 1 97.25 346 ILE B O 1
ATOM 5672 N N . PRO B 1 347 ? 0.984 14.117 -12.609 1 95.88 347 PRO B N 1
ATOM 5673 C CA . PRO B 1 347 ? 1.839 14.688 -11.57 1 95.88 347 PRO B CA 1
ATOM 5674 C C . PRO B 1 347 ? 2.002 16.203 -11.703 1 95.88 347 PRO B C 1
ATOM 5676 O O . PRO B 1 347 ? 2.203 16.703 -12.805 1 95.88 347 PRO B O 1
ATOM 5679 N N . VAL B 1 348 ? 1.847 16.906 -10.617 1 96.94 348 VAL B N 1
ATOM 5680 C CA . VAL B 1 348 ? 2.021 18.359 -10.594 1 96.94 348 VAL B CA 1
ATOM 5681 C C . VAL B 1 348 ? 2.969 18.734 -9.461 1 96.94 348 VAL B C 1
ATOM 5683 O O . VAL B 1 348 ? 2.695 18.453 -8.289 1 96.94 348 VAL B O 1
ATOM 5686 N N . GLN B 1 349 ? 4.066 19.328 -9.773 1 94.25 349 GLN B N 1
ATOM 5687 C CA . GLN B 1 349 ? 4.93 19.922 -8.766 1 94.25 349 GLN B CA 1
ATOM 5688 C C . GLN B 1 349 ? 4.359 21.25 -8.266 1 94.25 349 GLN B C 1
ATOM 5690 O O . GLN B 1 349 ? 4.059 22.141 -9.062 1 94.25 349 GLN B O 1
ATOM 5695 N N . ARG B 1 350 ? 4.184 21.312 -7.008 1 95.75 350 ARG B N 1
ATOM 5696 C CA . ARG B 1 350 ? 3.598 22.531 -6.445 1 95.75 350 ARG B CA 1
ATOM 5697 C C . ARG B 1 350 ? 4.547 23.188 -5.445 1 95.75 350 ARG B C 1
ATOM 5699 O O . ARG B 1 350 ? 5.504 22.562 -4.988 1 95.75 350 ARG B O 1
ATOM 5706 N N . ASP B 1 351 ? 4.301 24.406 -5.145 1 94.31 351 ASP B N 1
ATOM 5707 C CA . ASP B 1 351 ? 4.957 25.062 -4.02 1 94.31 351 ASP B CA 1
ATOM 5708 C C . ASP B 1 351 ? 4.117 24.953 -2.75 1 94.31 351 ASP B C 1
ATOM 5710 O O . ASP B 1 351 ? 3.16 24.172 -2.699 1 94.31 351 ASP B O 1
ATOM 5714 N N . SER B 1 352 ? 4.445 25.609 -1.69 1 93.62 352 SER B N 1
ATOM 5715 C CA . SER B 1 352 ? 3.826 25.453 -0.378 1 93.62 352 SER B CA 1
ATOM 5716 C C . SER B 1 352 ? 2.395 25.984 -0.377 1 93.62 352 SER B C 1
ATOM 5718 O O . SER B 1 352 ? 1.603 25.641 0.503 1 93.62 352 SER B O 1
ATOM 5720 N N . LEU B 1 353 ? 2.076 26.844 -1.362 1 95.44 353 LEU B N 1
ATOM 5721 C CA . LEU B 1 353 ? 0.753 27.469 -1.424 1 95.44 353 LEU B CA 1
ATOM 5722 C C . LEU B 1 353 ? -0.067 26.875 -2.564 1 95.44 353 LEU B C 1
ATOM 5724 O O . LEU B 1 353 ? -1.086 27.438 -2.963 1 95.44 353 LEU B O 1
ATOM 5728 N N . TYR B 1 354 ? 0.472 25.703 -3.199 1 96.12 354 TYR B N 1
ATOM 5729 C CA . TYR B 1 354 ? -0.182 24.875 -4.207 1 96.12 354 TYR B CA 1
ATOM 5730 C C . TYR B 1 354 ? -0.249 25.594 -5.547 1 96.12 354 TYR B C 1
ATOM 5732 O O . TYR B 1 354 ? -1.116 25.297 -6.375 1 96.12 354 TYR B O 1
ATOM 5740 N N . ASN B 1 355 ? 0.586 26.656 -5.664 1 96.44 355 ASN B N 1
ATOM 5741 C CA . ASN B 1 355 ? 0.82 27.094 -7.035 1 96.44 355 ASN B CA 1
ATOM 5742 C C . ASN B 1 355 ? 1.462 26 -7.875 1 96.44 355 ASN B C 1
ATOM 5744 O O . ASN B 1 355 ? 2.408 25.344 -7.43 1 96.44 355 ASN B O 1
ATOM 5748 N N . GLU B 1 356 ? 0.905 25.766 -9.016 1 96.75 356 GLU B N 1
ATOM 5749 C CA . GLU B 1 356 ? 1.425 24.719 -9.891 1 96.75 356 GLU B CA 1
ATOM 5750 C C . GLU B 1 356 ? 2.699 25.172 -10.602 1 96.75 356 GLU B C 1
ATOM 5752 O O . GLU B 1 356 ? 2.67 26.094 -11.414 1 96.75 356 GLU B O 1
ATOM 5757 N N . LEU B 1 357 ? 3.793 24.562 -10.328 1 94.94 357 LEU B N 1
ATOM 5758 C CA . LEU B 1 357 ? 5.086 24.938 -10.891 1 94.94 357 LEU B CA 1
ATOM 5759 C C . LEU B 1 357 ? 5.34 24.219 -12.211 1 94.94 357 LEU B C 1
ATOM 5761 O O . LEU B 1 357 ? 5.738 24.844 -13.195 1 94.94 357 LEU B O 1
ATOM 5765 N N . ILE B 1 358 ? 5.219 22.891 -12.203 1 95 358 ILE B N 1
ATOM 5766 C CA . ILE B 1 358 ? 5.406 22.062 -13.383 1 95 358 ILE B CA 1
ATOM 5767 C C . ILE B 1 358 ? 4.297 21.016 -13.461 1 95 358 ILE B C 1
ATOM 5769 O O . ILE B 1 358 ? 3.988 20.344 -12.469 1 95 358 ILE B O 1
ATOM 5773 N N . ILE B 1 359 ? 3.662 20.891 -14.57 1 96.69 359 ILE B N 1
ATOM 5774 C CA . ILE B 1 359 ? 2.672 19.859 -14.844 1 96.69 359 ILE B CA 1
ATOM 5775 C C . ILE B 1 359 ? 3.266 18.812 -15.781 1 96.69 359 ILE B C 1
ATOM 5777 O O . ILE B 1 359 ? 3.725 19.141 -16.875 1 96.69 359 ILE B O 1
ATOM 5781 N N . TYR B 1 360 ? 3.324 17.578 -15.352 1 92.94 360 TYR B N 1
ATOM 5782 C CA . TYR B 1 360 ? 3.896 16.5 -16.141 1 92.94 360 TYR B CA 1
ATOM 5783 C C . TYR B 1 360 ? 2.807 15.727 -16.875 1 92.94 360 TYR B C 1
ATOM 5785 O O . TYR B 1 360 ? 2.15 14.859 -16.297 1 92.94 360 TYR B O 1
ATOM 5793 N N . ASN B 1 361 ? 2.574 15.969 -18.062 1 84.81 361 ASN B N 1
ATOM 5794 C CA . ASN B 1 361 ? 1.531 15.328 -18.859 1 84.81 361 ASN B CA 1
ATOM 5795 C C . ASN B 1 361 ? 2.008 14.008 -19.469 1 84.81 361 ASN B C 1
ATOM 5797 O O . ASN B 1 361 ? 3.191 13.852 -19.766 1 84.81 361 ASN B O 1
#

Solvent-accessible surface area (backbone atoms only — not comparable to full-atom values): 37133 Å² total; per-residue (Å²): 128,56,73,66,56,35,59,75,66,68,48,88,68,51,71,80,59,51,63,52,53,75,72,47,54,68,42,62,44,22,49,55,8,25,52,54,30,38,73,73,50,51,54,43,34,31,28,31,46,36,41,62,45,59,56,27,31,37,45,72,68,71,44,30,65,48,32,51,50,27,46,78,79,37,65,87,67,46,49,69,61,51,72,67,56,51,50,50,52,48,51,54,38,45,74,72,60,34,52,33,40,36,38,50,60,43,52,47,83,86,58,56,74,59,61,61,42,48,53,38,35,54,47,34,72,74,37,72,82,54,39,31,31,35,52,24,41,34,50,49,46,47,49,20,68,75,69,70,42,51,66,66,55,53,52,50,47,40,50,74,27,49,46,57,29,33,47,26,54,69,44,44,52,47,47,62,75,59,30,58,71,42,35,48,88,52,56,47,50,67,55,38,52,47,46,50,48,56,45,16,72,70,34,32,39,30,37,41,44,32,49,41,59,58,91,69,54,70,67,48,52,51,52,38,51,51,53,51,41,52,51,34,54,57,30,49,71,64,72,56,73,15,26,50,58,31,39,34,65,38,52,57,57,70,43,64,43,70,58,70,91,61,65,56,71,11,52,50,50,51,40,48,51,41,10,48,49,37,60,63,32,75,84,40,84,32,32,35,27,50,20,61,58,70,34,60,56,44,27,56,47,29,46,55,16,14,21,37,25,46,49,44,50,36,50,64,42,59,61,59,32,50,20,61,29,87,39,54,69,41,62,54,68,65,58,51,43,39,32,36,41,47,44,73,34,32,32,25,38,28,54,98,85,63,50,78,73,45,76,53,126,129,55,72,66,56,35,59,75,66,68,50,88,69,51,72,78,60,51,62,52,54,75,73,48,54,69,43,63,44,22,47,55,8,26,52,53,32,36,74,73,50,50,56,46,31,32,28,31,46,37,43,65,45,60,55,28,31,36,46,71,67,70,43,32,65,50,33,53,49,28,44,78,77,36,64,87,66,46,50,69,62,48,72,66,56,51,52,49,52,49,50,54,38,46,74,71,60,34,52,33,42,36,38,49,60,44,52,45,84,87,59,55,72,59,61,61,44,48,52,38,36,54,48,35,71,76,37,72,81,54,40,30,30,35,51,24,42,34,50,49,46,48,47,20,69,76,70,72,42,50,68,66,55,51,52,50,48,40,50,74,27,48,45,59,29,33,44,26,53,68,43,45,54,46,46,63,75,57,30,59,71,42,35,49,89,52,55,47,51,68,54,38,51,48,47,51,48,56,45,16,73,71,34,30,38,29,37,40,44,34,50,40,59,60,91,68,56,70,66,47,53,52,51,38,52,51,53,52,41,52,51,35,53,57,30,49,71,63,72,56,73,15,25,50,58,30,38,33,65,37,54,57,59,70,43,64,43,68,58,70,92,59,64,56,70,11,52,50,48,52,39,48,51,40,10,48,47,36,61,65,32,76,82,39,86,32,32,35,28,48,21,59,58,68,36,61,56,44,28,56,46,28,46,55,15,15,22,39,24,46,52,40,52,35,47,70,41,59,61,60,32,51,22,60,29,88,42,57,69,43,60,54,67,66,58,53,45,38,31,37,40,48,43,73,34,32,32,25,38,27,53,98,85,65,50,78,73,47,75,54,128

Nearest PDB structures (foldseek):
  6xig-assembly1_B  TM=9.410E-01  e=3.484E-36  Pedobacter heparinus DSM 2366
  6xi9-assembly2_B  TM=9.421E-01  e=2.445E-35  Pedobacter heparinus DSM 2366
  6xig-assembly1_A  TM=9.355E-01  e=3.770E-35  Pedobacter heparinus DSM 2366
  6xi9-assembly1_A  TM=9.428E-01  e=1.309E-34  Pedobacter heparinus DSM 2366
  5fep-assembly1_A  TM=7.840E-01  e=4.364E-16  Thermotoga maritima

Sequence (722 aa):
MNLIDKLENNQRLEFDDAIKLYDLDLFTLGKYANKIREAKNGKKVYFNINRHINPTNLCADVCKFCAFSSHRQSADKSYTMSYEQIIEAVDKSVLNGAKEIHIVSAHNPNVSWQWYLEIFKMIKNKYPNLHIKALTAAEVDYLHRKHGLSYEEVIEKMIEYGVDSMPGGGAEIFDEGIRAEICKGKVSSDNWLKIHSLWHQKGHQSNATMLFGHIENKEHRIDHILRIRSLQDRSLALNNGGGFNAFIPLVYQRDNNYLKNIPFLGSVEILKTMAISRILLDNINHIKAYWATSTLNLALVAQEFGADDLDGTIEKESIQSSAGAASKNGKSQKEFIELIQTSGFIPVQRDSLYNELIIYNMNLIDKLENNQRLEFDDAIKLYDLDLFTLGKYANKIREAKNGKKVYFNINRHINPTNLCADVCKFCAFSSHRQSADKSYTMSYEQIIEAVDKSVLNGAKEIHIVSAHNPNVSWQWYLEIFKMIKNKYPNLHIKALTAAEVDYLHRKHGLSYEEVIEKMIEYGVDSMPGGGAEIFDEGIRAEICKGKVSSDNWLKIHSLWHQKGHQSNATMLFGHIENKEHRIDHILRIRSLQDRSLALNNGGGFNAFIPLVYQRDNNYLKNIPFLGSVEILKTMAISRILLDNINHIKAYWATSTLNLALVAQEFGADDLDGTIEKESIQSSAGAASKNGKSQKEFIELIQTSGFIPVQRDSLYNELIIYN

pLDDT: mean 90.28, std 12.62, range [42.91, 98.88]

Organism: NCBI:txid3161138

Secondary structure (DSSP, 8-state):
--HHHHHHTTPPP-HHHHHHGGGS-HHHHHHHHHHHHHHHHTTEEEE--EEEE--B---S---TT-SS-GGGT-GGG--B--HHHHHHHHHHHHHTT--EEEE-----TTS-HHHHHHHHHHHHHH-TTSEEEE--HHHHHHHHHHHT--HHHHHHHHHHHT--BB--TT-S---HHHHHHHSTTSPPHHHHHHHHHHHHHTT-EEEEEEEESSS--HHHHHHHHHHHHHHHHHHHHT-SS-EEEEEEEEEPP-TTSS--SPPPPPHHHHHHHHHHHHHH-TT-SEEB--HHHH-HHHHHHHTTTT--B-----SS--HHHHTT-STTS---HHHHHHHHHHTT-EEEEE-TT--EEEE--/--HHHHHHTTPPP-HHHHHHGGGS-HHHHHHHHHHHHHHHHTTEEEE--EEEE--B---S---TT-SS-GGGT-GGG--B--HHHHHHHHHHHHHTT-SEEEE-----TTS-HHHHHHHHHHHHHH-TT-EEEE--HHHHHHHHHHHT--HHHHHHHHHHHT--BB--TT-S---HHHHHHHSTTSPPHHHHHHHHHHHHHTT-EEEEEEEESSS--HHHHHHHHHHHHHHHHHHHHT-SS-EEEEEEEEEPP-TTSS--SPPPPPHHHHHHHHHHHHHH-TT-SEEB--HHHH-HHHHHHHTTTT--B-----SS--HHHHTT-STTS---HHHHHHHHHHTT-EEEEE-TT--EEEE--